Protein AF-0000000067455519 (afdb_homodimer)

Organism: Equus caballus (NCBI:txid9796)

pLDDT: mean 81.14, std 28.3, range [19.34, 98.94]

Solvent-accessible surface area (backbone atoms only — not comparable to full-atom values): 28229 Å² total; per-residue (Å²): 131,92,72,84,76,86,73,84,78,87,82,88,74,82,85,74,70,85,73,71,76,82,70,71,75,74,81,74,77,80,73,78,76,69,75,76,71,78,76,71,72,71,78,67,76,76,75,81,82,64,72,62,64,37,57,91,56,93,68,56,47,71,68,52,49,49,52,49,51,58,54,53,58,51,30,74,82,62,58,28,43,77,45,78,27,62,63,36,45,73,77,73,49,51,67,72,53,50,56,48,47,48,74,76,42,86,61,38,90,55,90,76,45,23,18,38,70,43,58,52,84,55,83,57,37,33,70,42,44,36,41,34,38,22,64,91,71,27,28,25,42,32,44,36,36,42,12,38,24,31,19,31,53,57,38,23,44,20,68,30,54,55,46,25,52,50,46,51,46,48,42,53,30,35,32,74,52,61,49,14,78,43,68,37,36,39,36,39,38,49,67,41,88,50,52,52,64,42,49,37,35,32,42,28,34,66,75,46,73,58,88,53,36,37,32,34,39,34,39,32,19,35,81,84,63,82,44,61,32,30,42,34,38,37,30,28,33,38,59,75,50,91,80,57,83,65,76,83,132,134,91,74,84,75,86,74,85,78,88,79,86,74,82,83,76,71,84,74,70,77,78,70,69,73,73,80,73,77,79,73,78,76,67,75,76,70,78,76,71,73,69,78,66,75,77,72,83,81,65,71,62,63,36,57,92,57,93,66,57,49,71,68,52,50,49,52,50,52,58,54,52,59,52,31,73,81,62,60,28,42,77,46,77,26,62,63,35,45,73,77,72,51,51,68,72,53,49,57,49,47,49,73,77,42,87,60,37,91,53,90,76,48,23,18,38,72,44,60,52,85,55,82,57,36,34,67,42,44,37,42,33,37,24,64,89,72,28,27,25,42,32,44,34,36,43,11,39,25,32,20,32,54,56,37,23,45,20,67,28,54,54,46,25,51,50,46,50,45,48,41,52,31,34,33,75,54,61,49,15,78,43,67,38,36,41,37,39,37,49,67,43,88,50,53,52,64,41,51,36,35,33,42,29,35,66,75,45,73,60,88,53,36,35,30,34,38,34,40,32,19,35,79,83,64,84,44,61,31,30,41,34,39,37,32,27,32,39,61,75,48,91,81,56,82,66,76,81,134

Foldseek 3Di:
DCPPDPPDDPDPDDDPPDPPDDPDDDDPPPPDPPDDDPPPPPPPPPDPPFDFLQDDDPQADPLLVVVVVVVVVVPVVPQKDKDTHHFACVVVDDPVLVVLVCVVDPDDDDPPDTDPQVPDVDPQAAWHKIKMDGQVQLKIKMKTAGHPNQDDDVQFGDPVRVVVVVVVRVQVSCCSRPQFHAWDDKDKDFDDTDGHGFMKMKMKHFPDDDQQKTKMKMWIAGSVRPGTGMIMITITGHRDDVVDPRDDD/DPPDPPDDDPDPDDPPPDPPDDPDDPDPPPPPPPPDPPPPPPPPPPDPPFDFLQDDDPQADPLLVVVVVVVVVVPVVPQKDKDTHHFACVVVDDPVLVVLVCVVDPDDDDPPDTDPQVPDVDPQAAWHKIKMDGQVQLKIKMKTAGHPNQDDDVQFGDPVRVVVVVVVRVQVSCCSRPQFHAWDDKDKDFDDTDGHGFMKMKMKHFPDDDQQKTKMKMWIAGSVRPGTGMIMITITGHRDDVVDPRDDD

Structure (mmCIF, N/CA/C/O backbone):
data_AF-0000000067455519-model_v1
#
loop_
_entity.id
_entity.type
_entity.pdbx_description
1 polymer 'Thioesterase domain-containing protein'
#
loop_
_atom_site.group_PDB
_atom_site.id
_atom_site.type_symbol
_atom_site.label_atom_id
_atom_site.label_alt_id
_atom_site.label_comp_id
_atom_site.label_asym_id
_atom_site.label_entity_id
_atom_site.label_seq_id
_atom_site.pdbx_PDB_ins_code
_atom_site.Cartn_x
_atom_site.Cartn_y
_atom_site.Cartn_z
_atom_site.occupancy
_atom_site.B_iso_or_equiv
_atom_site.auth_seq_id
_atom_site.auth_comp_id
_atom_site.auth_asym_id
_atom_site.auth_atom_id
_atom_site.pdbx_PDB_model_num
ATOM 1 N N . MET A 1 1 ? 38.688 58.844 -51.781 1 20.41 1 MET A N 1
ATOM 2 C CA . MET A 1 1 ? 40 58.312 -52 1 20.41 1 MET A CA 1
ATOM 3 C C . MET A 1 1 ? 40.406 57.344 -50.875 1 20.41 1 MET A C 1
ATOM 5 O O . MET A 1 1 ? 41 56.312 -51.125 1 20.41 1 MET A O 1
ATOM 9 N N . LEU A 1 2 ? 40.312 57.781 -49.594 1 21.67 2 LEU A N 1
ATOM 10 C CA . LEU A 1 2 ? 41.281 57.5 -48.531 1 21.67 2 LEU A CA 1
ATOM 11 C C . LEU A 1 2 ? 40.969 56.156 -47.875 1 21.67 2 LEU A C 1
ATOM 13 O O . LEU A 1 2 ? 39.969 56.031 -47.156 1 21.67 2 LEU A O 1
ATOM 17 N N . GLN A 1 3 ? 41.188 54.969 -48.5 1 23.36 3 GLN A N 1
ATOM 18 C CA . GLN A 1 3 ? 40.969 53.531 -48.406 1 23.36 3 GLN A CA 1
ATOM 19 C C . GLN A 1 3 ? 41.844 52.938 -47.312 1 23.36 3 GLN A C 1
ATOM 21 O O . GLN A 1 3 ? 42.312 51.781 -47.438 1 23.36 3 GLN A O 1
ATOM 26 N N . ARG A 1 4 ? 42.344 53.688 -46.281 1 22.56 4 ARG A N 1
ATOM 27 C CA . ARG A 1 4 ? 43.531 53.25 -45.594 1 22.56 4 ARG A CA 1
ATOM 28 C C . ARG A 1 4 ? 43.281 52 -44.781 1 22.56 4 ARG A C 1
ATOM 30 O O . ARG A 1 4 ? 42.312 51.938 -44 1 22.56 4 ARG A O 1
ATOM 37 N N . GLY A 1 5 ? 43.781 50.719 -45.188 1 23.19 5 GLY A N 1
ATOM 38 C CA . GLY A 1 5 ? 43.812 49.281 -45 1 23.19 5 GLY A CA 1
ATOM 39 C C . GLY A 1 5 ? 44.531 48.844 -43.75 1 23.19 5 GLY A C 1
ATOM 40 O O . GLY A 1 5 ? 45.75 49.031 -43.625 1 23.19 5 GLY A O 1
ATOM 41 N N . LEU A 1 6 ? 44.031 49.156 -42.469 1 23.62 6 LEU A N 1
ATOM 42 C CA . LEU A 1 6 ? 44.781 49.031 -41.219 1 23.62 6 LEU A CA 1
ATOM 43 C C . LEU A 1 6 ? 45.125 47.562 -40.969 1 23.62 6 LEU A C 1
ATOM 45 O O . LEU A 1 6 ? 44.25 46.75 -40.688 1 23.62 6 LEU A O 1
ATOM 49 N N . GLY A 1 7 ? 46.188 46.844 -41.594 1 21.55 7 GLY A N 1
ATOM 50 C CA . GLY A 1 7 ? 46.656 45.469 -41.719 1 21.55 7 GLY A CA 1
ATOM 51 C C . GLY A 1 7 ? 47.281 44.938 -40.438 1 21.55 7 GLY A C 1
ATOM 52 O O . GLY A 1 7 ? 47.812 43.812 -40.406 1 21.55 7 GLY A O 1
ATOM 53 N N . GLY A 1 8 ? 47.281 45.562 -39.188 1 21.52 8 GLY A N 1
ATOM 54 C CA . GLY A 1 8 ? 48.469 45.281 -38.406 1 21.52 8 GLY A CA 1
ATOM 55 C C . GLY A 1 8 ? 48.5 43.812 -37.938 1 21.52 8 GLY A C 1
ATOM 56 O O . GLY A 1 8 ? 47.469 43.188 -37.812 1 21.52 8 GLY A O 1
ATOM 57 N N . LEU A 1 9 ? 49.688 43 -37.844 1 24.64 9 LEU A N 1
ATOM 58 C CA . LEU A 1 9 ? 50.469 41.781 -37.875 1 24.64 9 LEU A CA 1
ATOM 59 C C . LEU A 1 9 ? 50.531 41.125 -36.469 1 24.64 9 LEU A C 1
ATOM 61 O O . LEU A 1 9 ? 51.438 41.438 -35.688 1 24.64 9 LEU A O 1
ATOM 65 N N . VAL A 1 10 ? 49.406 41.031 -35.594 1 25.38 10 VAL A N 1
ATOM 66 C CA . VAL A 1 10 ? 49.781 40.688 -34.219 1 25.38 10 VAL A CA 1
ATOM 67 C C . VAL A 1 10 ? 50.344 39.281 -34.156 1 25.38 10 VAL A C 1
ATOM 69 O O . VAL A 1 10 ? 49.781 38.344 -34.75 1 25.38 10 VAL A O 1
ATOM 72 N N . SER A 1 11 ? 51.688 39 -33.812 1 22.61 11 SER A N 1
ATOM 73 C CA . SER A 1 11 ? 52.719 37.969 -33.781 1 22.61 11 SER A CA 1
ATOM 74 C C . SER A 1 11 ? 52.375 36.875 -32.812 1 22.61 11 SER A C 1
ATOM 76 O O . SER A 1 11 ? 51.875 37.125 -31.719 1 22.61 11 SER A O 1
ATOM 78 N N . HIS A 1 12 ? 52.094 35.438 -33.188 1 25.08 12 HIS A N 1
ATOM 79 C CA . HIS A 1 12 ? 51.625 34.125 -32.812 1 25.08 12 HIS A CA 1
ATOM 80 C C . HIS A 1 12 ? 52.625 33.438 -31.891 1 25.08 12 HIS A C 1
ATOM 82 O O . HIS A 1 12 ? 52.531 32.219 -31.688 1 25.08 12 HIS A O 1
ATOM 88 N N . ARG A 1 13 ? 53.531 34.188 -31.141 1 20.78 13 ARG A N 1
ATOM 89 C CA . ARG A 1 13 ? 54.75 33.438 -30.844 1 20.78 13 ARG A CA 1
ATOM 90 C C . ARG A 1 13 ? 54.469 32.25 -29.969 1 20.78 13 ARG A C 1
ATOM 92 O O . ARG A 1 13 ? 54.875 31.125 -30.281 1 20.78 13 ARG A O 1
ATOM 99 N N . HIS A 1 14 ? 54.562 32.281 -28.562 1 23.44 14 HIS A N 1
ATOM 100 C CA . HIS A 1 14 ? 55.562 31.594 -27.781 1 23.44 14 HIS A CA 1
ATOM 101 C C . HIS A 1 14 ? 55.031 30.266 -27.219 1 23.44 14 HIS A C 1
ATOM 103 O O . HIS A 1 14 ? 55.688 29.641 -26.391 1 23.44 14 HIS A O 1
ATOM 109 N N . ALA A 1 15 ? 53.875 29.656 -27.531 1 20.12 15 ALA A N 1
ATOM 110 C CA . ALA A 1 15 ? 53.188 28.875 -26.5 1 20.12 15 ALA A CA 1
ATOM 111 C C . ALA A 1 15 ? 53.844 27.5 -26.344 1 20.12 15 ALA A C 1
ATOM 113 O O . ALA A 1 15 ? 53.281 26.625 -25.672 1 20.12 15 ALA A O 1
ATOM 114 N N . LYS A 1 16 ? 55 27.094 -27.031 1 25.47 16 LYS A N 1
ATOM 115 C CA . LYS A 1 16 ? 55.188 25.672 -27.312 1 25.47 16 LYS A CA 1
ATOM 116 C C . LYS A 1 16 ? 55.688 24.938 -26.078 1 25.47 16 LYS A C 1
ATOM 118 O O . LYS A 1 16 ? 55.625 23.703 -26.016 1 25.47 16 LYS A O 1
ATOM 123 N N . SER A 1 17 ? 56.312 25.594 -25.078 1 23.27 17 SER A N 1
ATOM 124 C CA . SER A 1 17 ? 57.469 24.859 -24.547 1 23.27 17 SER A CA 1
ATOM 125 C C . SER A 1 17 ? 57 23.75 -23.609 1 23.27 17 SER A C 1
ATOM 127 O O . SER A 1 17 ? 57.75 22.797 -23.359 1 23.27 17 SER A O 1
ATOM 129 N N . LEU A 1 18 ? 55.938 23.859 -22.812 1 24.56 18 LEU A N 1
ATOM 130 C CA . LEU A 1 18 ? 56.125 23.297 -21.484 1 24.56 18 LEU A CA 1
ATOM 131 C C . LEU A 1 18 ? 55.906 21.781 -21.516 1 24.56 18 LEU A C 1
ATOM 133 O O . LEU A 1 18 ? 55.625 21.172 -20.484 1 24.56 18 LEU A O 1
ATOM 137 N N . LEU A 1 19 ? 56.094 21.016 -22.625 1 24.16 19 LEU A N 1
ATOM 138 C CA . LEU A 1 19 ? 55.531 19.672 -22.719 1 24.16 19 LEU A CA 1
ATOM 139 C C . LEU A 1 19 ? 56.375 18.703 -21.875 1 24.16 19 LEU A C 1
ATOM 141 O O . LEU A 1 19 ? 56.031 17.516 -21.781 1 24.16 19 LEU A O 1
ATOM 145 N N . ARG A 1 20 ? 57.594 19.062 -21.453 1 23.27 20 ARG A N 1
ATOM 146 C CA . ARG A 1 20 ? 58.562 17.969 -21.469 1 23.27 20 ARG A CA 1
ATOM 147 C C . ARG A 1 20 ? 58.344 17.031 -20.297 1 23.27 20 ARG A C 1
ATOM 149 O O . ARG A 1 20 ? 58.812 15.883 -20.312 1 23.27 20 ARG A O 1
ATOM 156 N N . ALA A 1 21 ? 58.031 17.5 -19.078 1 27.3 21 ALA A N 1
ATOM 157 C CA . ALA A 1 21 ? 58.75 16.875 -17.984 1 27.3 21 ALA A CA 1
ATOM 158 C C . ALA A 1 21 ? 58.188 15.5 -17.656 1 27.3 21 ALA A C 1
ATOM 160 O O . ALA A 1 21 ? 58.781 14.734 -16.891 1 27.3 21 ALA A O 1
ATOM 161 N N . LEU A 1 22 ? 56.906 15.18 -18 1 24.5 22 LEU A N 1
ATOM 162 C CA . LEU A 1 22 ? 56.25 14.273 -17.078 1 24.5 22 LEU A CA 1
ATOM 163 C C . LEU A 1 22 ? 56.656 12.828 -17.328 1 24.5 22 LEU A C 1
ATOM 165 O O . LEU A 1 22 ? 56 11.898 -16.844 1 24.5 22 LEU A O 1
ATOM 169 N N . ALA A 1 23 ? 57.812 12.555 -17.984 1 28.69 23 ALA A N 1
ATOM 170 C CA . ALA A 1 23 ? 57.938 11.211 -18.562 1 28.69 23 ALA A CA 1
ATOM 171 C C . ALA A 1 23 ? 58.156 10.172 -17.453 1 28.69 23 ALA A C 1
ATOM 173 O O . ALA A 1 23 ? 57.75 9.008 -17.625 1 28.69 23 ALA A O 1
ATOM 174 N N . GLY A 1 24 ? 59 10.438 -16.5 1 28.39 24 GLY A N 1
ATOM 175 C CA . GLY A 1 24 ? 59.875 9.328 -16.141 1 28.39 24 GLY A CA 1
ATOM 176 C C . GLY A 1 24 ? 59.219 8.32 -15.219 1 28.39 24 GLY A C 1
ATOM 177 O O . GLY A 1 24 ? 59.875 7.457 -14.656 1 28.39 24 GLY A O 1
ATOM 178 N N . GLN A 1 25 ? 58.062 8.547 -14.633 1 29.7 25 GLN A N 1
ATOM 179 C CA . GLN A 1 25 ? 58 7.754 -13.414 1 29.7 25 GLN A CA 1
ATOM 180 C C . GLN A 1 25 ? 57.969 6.258 -13.727 1 29.7 25 GLN A C 1
ATOM 182 O O . GLN A 1 25 ? 57.438 5.844 -14.75 1 29.7 25 GLN A O 1
ATOM 187 N N . PRO A 1 26 ? 58.906 5.465 -13.102 1 34.31 26 PRO A N 1
ATOM 188 C CA . PRO A 1 26 ? 59.094 4.043 -13.391 1 34.31 26 PRO A CA 1
ATOM 189 C C . PRO A 1 26 ? 57.812 3.225 -13.266 1 34.31 26 PRO A C 1
ATOM 191 O O . PRO A 1 26 ? 56.875 3.623 -12.547 1 34.31 26 PRO A O 1
ATOM 194 N N . PRO A 1 27 ? 57.562 2.289 -14.188 1 31.81 27 PRO A N 1
ATOM 195 C CA . PRO A 1 27 ? 56.344 1.482 -14.273 1 31.81 27 PRO A CA 1
ATOM 196 C C . PRO A 1 27 ? 56.094 0.639 -13.023 1 31.81 27 PRO A C 1
ATOM 198 O O . PRO A 1 27 ? 57.031 0.162 -12.406 1 31.81 27 PRO A O 1
ATOM 201 N N . LEU A 1 28 ? 55.219 1.017 -12.141 1 32.5 28 LEU A N 1
ATOM 202 C CA . LEU A 1 28 ? 54.875 0.242 -10.953 1 32.5 28 LEU A CA 1
ATOM 203 C C . LEU A 1 28 ? 54.719 -1.235 -11.289 1 32.5 28 LEU A C 1
ATOM 205 O O . LEU A 1 28 ? 54.281 -1.58 -12.383 1 32.5 28 LEU A O 1
ATOM 209 N N . PRO A 1 29 ? 55.469 -2.078 -10.594 1 30.97 29 PRO A N 1
ATOM 210 C CA . PRO A 1 29 ? 55.438 -3.518 -10.859 1 30.97 29 PRO A CA 1
ATOM 211 C C . PRO A 1 29 ? 54.031 -4.086 -10.867 1 30.97 29 PRO A C 1
ATOM 213 O O . PRO A 1 29 ? 53.125 -3.539 -10.211 1 30.97 29 PRO A O 1
ATOM 216 N N . ARG A 1 30 ? 53.625 -4.777 -11.93 1 29.34 30 ARG A N 1
ATOM 217 C CA . ARG A 1 30 ? 52.375 -5.477 -12.18 1 29.34 30 ARG A CA 1
ATOM 218 C C . ARG A 1 30 ? 52.062 -6.457 -11.047 1 29.34 30 ARG A C 1
ATOM 220 O O . ARG A 1 30 ? 52.781 -7.434 -10.852 1 29.34 30 ARG A O 1
ATOM 227 N N . SER A 1 31 ? 51.75 -5.969 -9.844 1 29.47 31 SER A N 1
ATOM 228 C CA . SER A 1 31 ? 51.344 -6.957 -8.844 1 29.47 31 SER A CA 1
ATOM 229 C C . SER A 1 31 ? 50.469 -8.039 -9.445 1 29.47 31 SER A C 1
ATOM 231 O O . SER A 1 31 ? 49.625 -7.75 -10.297 1 29.47 31 SER A O 1
ATOM 233 N N . ALA A 1 32 ? 50.906 -9.266 -9.461 1 30.72 32 ALA A N 1
ATOM 234 C CA . ALA A 1 32 ? 50.281 -10.508 -9.883 1 30.72 32 ALA A CA 1
ATOM 235 C C . ALA A 1 32 ? 48.875 -10.641 -9.281 1 30.72 32 ALA A C 1
ATOM 237 O O . ALA A 1 32 ? 48.719 -10.625 -8.055 1 30.72 32 ALA A O 1
ATOM 238 N N . TRP A 1 33 ? 47.844 -10.086 -9.953 1 26.69 33 TRP A N 1
ATOM 239 C CA . TRP A 1 33 ? 46.438 -10.344 -9.602 1 26.69 33 TRP A CA 1
ATOM 240 C C . TRP A 1 33 ? 46.188 -11.836 -9.438 1 26.69 33 TRP A C 1
ATOM 242 O O . TRP A 1 33 ? 46.344 -12.609 -10.383 1 26.69 33 TRP A O 1
ATOM 252 N N . MET A 1 34 ? 46.656 -12.438 -8.328 1 30.53 34 MET A N 1
ATOM 253 C CA . MET A 1 34 ? 46.219 -13.82 -8.18 1 30.53 34 MET A CA 1
ATOM 254 C C . MET A 1 34 ? 44.688 -13.938 -8.398 1 30.53 34 MET A C 1
ATOM 256 O O . MET A 1 34 ? 43.938 -13.133 -7.879 1 30.53 34 MET A O 1
ATOM 260 N N . PRO A 1 35 ? 44.312 -14.633 -9.398 1 28.05 35 PRO A N 1
ATOM 261 C CA . PRO A 1 35 ? 42.875 -14.758 -9.641 1 28.05 35 PRO A CA 1
ATOM 262 C C . PRO A 1 35 ? 42.094 -15.195 -8.398 1 28.05 35 PRO A C 1
ATOM 264 O O . PRO A 1 35 ? 42.625 -15.945 -7.57 1 28.05 35 PRO A O 1
ATOM 267 N N . ALA A 1 36 ? 41.219 -14.367 -7.891 1 33.47 36 ALA A N 1
ATOM 268 C CA . ALA A 1 36 ? 40.281 -14.758 -6.832 1 33.47 36 ALA A CA 1
ATOM 269 C C . ALA A 1 36 ? 39.719 -16.156 -7.078 1 33.47 36 ALA A C 1
ATOM 271 O O . ALA A 1 36 ? 39.312 -16.469 -8.195 1 33.47 36 ALA A O 1
ATOM 272 N N . GLN A 1 37 ? 40.188 -17.094 -6.336 1 32.19 37 GLN A N 1
ATOM 273 C CA . GLN A 1 37 ? 39.594 -18.422 -6.422 1 32.19 37 GLN A CA 1
ATOM 274 C C . GLN A 1 37 ? 38.094 -18.375 -6.504 1 32.19 37 GLN A C 1
ATOM 276 O O . GLN A 1 37 ? 37.469 -17.5 -5.891 1 32.19 37 GLN A O 1
ATOM 281 N N . PRO A 1 38 ? 37.5 -19 -7.531 1 30.92 38 PRO A N 1
ATOM 282 C CA . PRO A 1 38 ? 36.031 -19.031 -7.57 1 30.92 38 PRO A CA 1
ATOM 283 C C . PRO A 1 38 ? 35.438 -19.531 -6.262 1 30.92 38 PRO A C 1
ATOM 285 O O . PRO A 1 38 ? 35.938 -20.469 -5.656 1 30.92 38 PRO A O 1
ATOM 288 N N . ILE A 1 39 ? 34.906 -18.625 -5.457 1 33.19 39 ILE A N 1
ATOM 289 C CA . ILE A 1 39 ? 34.156 -19.078 -4.309 1 33.19 39 ILE A CA 1
ATOM 290 C C . ILE A 1 39 ? 33.156 -20.172 -4.75 1 33.19 39 ILE A C 1
ATOM 292 O O . ILE A 1 39 ? 32.312 -19.938 -5.602 1 33.19 39 ILE A O 1
ATOM 296 N N . THR A 1 40 ? 33.594 -21.375 -4.758 1 31.38 40 THR A N 1
ATOM 297 C CA . THR A 1 40 ? 32.625 -22.453 -4.848 1 31.38 40 THR A CA 1
ATOM 298 C C . THR A 1 40 ? 31.469 -22.219 -3.881 1 31.38 40 THR A C 1
ATOM 300 O O . THR A 1 40 ? 31.672 -22.188 -2.664 1 31.38 40 THR A O 1
ATOM 303 N N . VAL A 1 41 ? 30.531 -21.531 -4.301 1 32.12 41 VAL A N 1
ATOM 304 C CA . VAL A 1 41 ? 29.281 -21.562 -3.555 1 32.12 41 VAL A CA 1
ATOM 305 C C . VAL A 1 41 ? 28.859 -23.016 -3.324 1 32.12 41 VAL A C 1
ATOM 307 O O . VAL A 1 41 ? 28.625 -23.766 -4.277 1 32.12 41 VAL A O 1
ATOM 310 N N . SER A 1 42 ? 29.516 -23.672 -2.363 1 32.47 42 SER A N 1
ATOM 311 C CA . SER A 1 42 ? 28.875 -24.922 -1.969 1 32.47 42 SER A CA 1
ATOM 312 C C . SER A 1 42 ? 27.359 -24.812 -2.021 1 32.47 42 SER A C 1
ATOM 314 O O . SER A 1 42 ? 26.797 -23.781 -1.672 1 32.47 42 SER A O 1
ATOM 316 N N . SER A 1 43 ? 26.734 -25.531 -2.885 1 31.66 43 SER A N 1
ATOM 317 C CA . SER A 1 43 ? 25.312 -25.812 -2.869 1 31.66 43 SER A CA 1
ATOM 318 C C . SER A 1 43 ? 24.828 -26.172 -1.468 1 31.66 43 SER A C 1
ATOM 320 O O . SER A 1 43 ? 24.938 -27.328 -1.045 1 31.66 43 SER A O 1
ATOM 322 N N . SER A 1 44 ? 25.312 -25.609 -0.378 1 34.94 44 SER A N 1
ATOM 323 C CA . SER A 1 44 ? 24.531 -25.953 0.805 1 34.94 44 SER A CA 1
ATOM 324 C C . SER A 1 44 ? 23.047 -26.078 0.474 1 34.94 44 SER A C 1
ATOM 326 O O . SER A 1 44 ? 22.484 -25.203 -0.188 1 34.94 44 SER A O 1
ATOM 328 N N . HIS A 1 45 ? 22.562 -27.281 0.337 1 33.69 45 HIS A N 1
ATOM 329 C CA . HIS A 1 45 ? 21.141 -27.609 0.43 1 33.69 45 HIS A CA 1
ATOM 330 C C . HIS A 1 45 ? 20.438 -26.688 1.422 1 33.69 45 HIS A C 1
ATOM 332 O O . HIS A 1 45 ? 20.703 -26.75 2.627 1 33.69 45 HIS A O 1
ATOM 338 N N . PHE A 1 46 ? 20.359 -25.438 1.262 1 36.38 46 PHE A N 1
ATOM 339 C CA . PHE A 1 46 ? 19.328 -24.672 1.94 1 36.38 46 PHE A CA 1
ATOM 340 C C . PHE A 1 46 ? 18.141 -25.562 2.299 1 36.38 46 PHE A C 1
ATOM 342 O O . PHE A 1 46 ? 17.453 -26.078 1.414 1 36.38 46 PHE A O 1
ATOM 349 N N . GLN A 1 47 ? 18.188 -26.484 3.215 1 39.81 47 GLN A N 1
ATOM 350 C CA . GLN A 1 47 ? 17.109 -27.219 3.881 1 39.81 47 GLN A CA 1
ATOM 351 C C . GLN A 1 47 ? 15.797 -26.438 3.832 1 39.81 47 GLN A C 1
ATOM 353 O O . GLN A 1 47 ? 15.781 -25.219 4.004 1 39.81 47 GLN A O 1
ATOM 358 N N . SER A 1 48 ? 14.617 -26.969 3.328 1 45.44 48 SER A N 1
ATOM 359 C CA . SER A 1 48 ? 13.188 -26.906 3.025 1 45.44 48 SER A CA 1
ATOM 360 C C . SER A 1 48 ? 12.414 -26.25 4.16 1 45.44 48 SER A C 1
ATOM 362 O O . SER A 1 48 ? 11.18 -26.219 4.133 1 45.44 48 SER A O 1
ATOM 364 N N . ASN A 1 49 ? 13 -26.062 5.344 1 56.5 49 ASN A N 1
ATOM 365 C CA . ASN A 1 49 ? 12.156 -25.688 6.473 1 56.5 49 ASN A CA 1
ATOM 366 C C . ASN A 1 49 ? 11.672 -24.234 6.344 1 56.5 49 ASN A C 1
ATOM 368 O O . ASN A 1 49 ? 11.578 -23.531 7.344 1 56.5 49 ASN A O 1
ATOM 372 N N . ILE A 1 50 ? 11.555 -23.766 5.215 1 77.38 50 ILE A N 1
ATOM 373 C CA . ILE A 1 50 ? 11.086 -22.391 5.082 1 77.38 50 ILE A CA 1
ATOM 374 C C . ILE A 1 50 ? 9.578 -22.344 5.285 1 77.38 50 ILE A C 1
ATOM 376 O O . ILE A 1 50 ? 8.828 -23.078 4.645 1 77.38 50 ILE A O 1
ATOM 380 N N . LYS A 1 51 ? 9.219 -21.688 6.285 1 89.38 51 LYS A N 1
ATOM 381 C CA . LYS A 1 51 ? 7.809 -21.516 6.605 1 89.38 51 LYS A CA 1
ATOM 382 C C . LYS A 1 51 ? 7.027 -20.984 5.406 1 89.38 51 LYS A C 1
ATOM 384 O O . LYS A 1 51 ? 7.496 -20.094 4.707 1 89.38 51 LYS A O 1
ATOM 389 N N . ASP A 1 52 ? 5.977 -21.719 5.047 1 94.56 52 ASP A N 1
ATOM 390 C CA . ASP A 1 52 ? 5.039 -21.25 4.031 1 94.56 52 ASP A CA 1
ATOM 391 C C . ASP A 1 52 ? 3.918 -20.422 4.66 1 94.56 52 ASP A C 1
ATOM 393 O O . ASP A 1 52 ? 3.105 -20.938 5.422 1 94.56 52 ASP A O 1
ATOM 397 N N . TYR A 1 53 ? 3.805 -19.156 4.289 1 94.75 53 TYR A N 1
ATOM 398 C CA . TYR A 1 53 ? 2.877 -18.219 4.926 1 94.75 53 TYR A CA 1
ATOM 399 C C . TYR A 1 53 ? 1.525 -18.234 4.219 1 94.75 53 TYR A C 1
ATOM 401 O O . TYR A 1 53 ? 0.603 -17.516 4.617 1 94.75 53 TYR A O 1
ATOM 409 N N . SER A 1 54 ? 1.381 -19.047 3.199 1 96.75 54 SER A N 1
ATOM 410 C CA . SER A 1 54 ? 0.177 -19.016 2.375 1 96.75 54 SER A CA 1
ATOM 411 C C . SER A 1 54 ? -0.612 -20.312 2.51 1 96.75 54 SER A C 1
ATOM 413 O O . SER A 1 54 ? -1.116 -20.844 1.519 1 96.75 54 SER A O 1
ATOM 415 N N . ILE A 1 55 ? -0.62 -20.844 3.678 1 97.5 55 ILE A N 1
ATOM 416 C CA . ILE A 1 55 ? -1.445 -22.016 4 1 97.5 55 ILE A CA 1
ATOM 417 C C . ILE A 1 55 ? -2.4 -21.656 5.141 1 97.5 55 ILE A C 1
ATOM 419 O O . ILE A 1 55 ? -2.121 -20.766 5.941 1 97.5 55 ILE A O 1
ATOM 423 N N . PRO A 1 56 ? -3.498 -22.406 5.148 1 98.19 56 PRO A N 1
ATOM 424 C CA . PRO A 1 56 ? -4.461 -22.125 6.215 1 98.19 56 PRO A CA 1
ATOM 425 C C . PRO A 1 56 ? -3.842 -22.219 7.609 1 98.19 56 PRO A C 1
ATOM 427 O O . PRO A 1 56 ? -3.002 -23.094 7.855 1 98.19 56 PRO A O 1
ATOM 430 N N . ASN A 1 57 ? -4.227 -21.344 8.484 1 97.31 57 ASN A N 1
ATOM 431 C CA . ASN A 1 57 ? -3.855 -21.344 9.898 1 97.31 57 ASN A CA 1
AT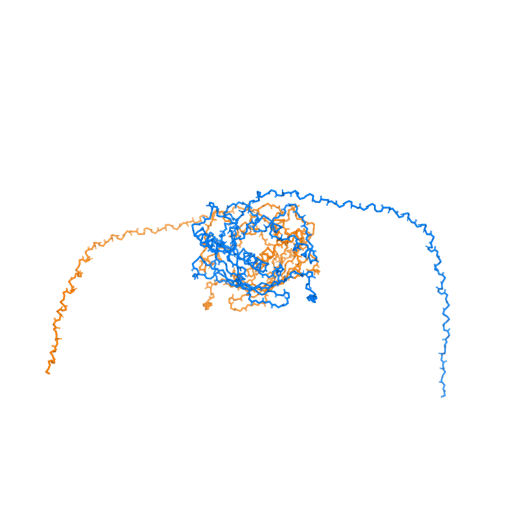OM 432 C C . ASN A 1 57 ? -5.059 -21.047 10.789 1 97.31 57 ASN A C 1
ATOM 434 O O . ASN A 1 57 ? -6.172 -20.859 10.297 1 97.31 57 ASN A O 1
ATOM 438 N N . ALA A 1 58 ? -4.879 -20.969 12.062 1 97.06 58 ALA A N 1
ATOM 439 C CA . ALA A 1 58 ? -5.98 -20.891 13.023 1 97.06 58 ALA A CA 1
ATOM 440 C C . ALA A 1 58 ? -6.727 -19.562 12.898 1 97.06 58 ALA A C 1
ATOM 442 O O . ALA A 1 58 ? -7.883 -19.453 13.32 1 97.06 58 ALA A O 1
ATOM 443 N N . SER A 1 59 ? -6.145 -18.578 12.297 1 97.06 59 SER A N 1
ATOM 444 C CA . SER A 1 59 ? -6.754 -17.25 12.242 1 97.06 59 SER A CA 1
ATOM 445 C C . SER A 1 59 ? -7.629 -17.094 11 1 97.06 59 SER A C 1
ATOM 447 O O . SER A 1 59 ? -8.414 -16.156 10.906 1 97.06 59 SER A O 1
ATOM 449 N N . TRP A 1 60 ? -7.531 -17.984 10.047 1 98.38 60 TRP A N 1
ATOM 450 C CA . TRP A 1 60 ? -8.352 -17.891 8.844 1 98.38 60 TRP A CA 1
ATOM 451 C C . TRP A 1 60 ? -9.812 -18.188 9.156 1 98.38 60 TRP A C 1
ATOM 453 O O . TRP A 1 60 ? -10.125 -19.125 9.883 1 98.38 60 TRP A O 1
ATOM 463 N N . SER A 1 61 ? -10.672 -17.359 8.609 1 98.5 61 SER A N 1
ATOM 464 C CA . SER A 1 61 ? -12.102 -17.578 8.766 1 98.5 61 SER A CA 1
ATOM 465 C C . SER A 1 61 ? -12.562 -18.797 7.984 1 98.5 61 SER A C 1
ATOM 467 O O . SER A 1 61 ? -11.891 -19.234 7.051 1 98.5 61 SER A O 1
ATOM 469 N N . PRO A 1 62 ? -13.742 -19.312 8.352 1 98.5 62 PRO A N 1
ATOM 470 C CA . PRO A 1 62 ? -14.289 -20.422 7.566 1 98.5 62 PRO A CA 1
ATOM 471 C C . PRO A 1 62 ? -14.5 -20.062 6.098 1 98.5 62 PRO A C 1
ATOM 473 O O . PRO A 1 62 ? -14.32 -20.906 5.215 1 98.5 62 PRO A O 1
ATOM 476 N N . VAL A 1 63 ? -14.844 -18.828 5.852 1 98.56 63 VAL A N 1
ATOM 477 C CA . VAL A 1 63 ? -15.039 -18.359 4.484 1 98.56 63 VAL A CA 1
ATOM 478 C C . VAL A 1 63 ? -13.719 -18.438 3.719 1 98.56 63 VAL A C 1
ATOM 480 O O . VAL A 1 63 ? -13.672 -18.953 2.6 1 98.56 63 VAL A O 1
ATOM 483 N N . MET A 1 64 ? -12.633 -18 4.293 1 98.69 64 MET A N 1
ATOM 484 C CA . MET A 1 64 ? -11.312 -18.016 3.682 1 98.69 64 MET A CA 1
ATOM 485 C C . MET A 1 64 ? -10.859 -19.453 3.41 1 98.69 64 MET A C 1
ATOM 487 O O . MET A 1 64 ? -10.398 -19.766 2.312 1 98.69 64 MET A O 1
ATOM 491 N N . VAL A 1 65 ? -11.031 -20.281 4.383 1 98.81 65 VAL A N 1
ATOM 492 C CA . VAL A 1 65 ? -10.625 -21.672 4.262 1 98.81 65 VAL A CA 1
ATOM 493 C C . VAL A 1 65 ? -11.445 -22.359 3.176 1 98.81 65 VAL A C 1
ATOM 495 O O . VAL A 1 65 ? -10.914 -23.141 2.387 1 98.81 65 VAL A O 1
ATOM 498 N N . GLY A 1 66 ? -12.719 -22.047 3.186 1 98.75 66 GLY A N 1
ATOM 499 C CA . GLY A 1 66 ? -13.57 -22.625 2.154 1 98.75 66 GLY A CA 1
ATOM 500 C C . GLY A 1 66 ? -13.141 -22.25 0.749 1 98.75 66 GLY A C 1
ATOM 501 O O . GLY A 1 66 ? -13.047 -23.125 -0.125 1 98.75 66 GLY A O 1
ATOM 502 N N . LEU A 1 67 ? -12.906 -21.031 0.531 1 98.75 67 LEU A N 1
ATOM 503 C CA . LEU A 1 67 ? -12.453 -20.562 -0.774 1 98.75 67 LEU A CA 1
ATOM 504 C C . LEU A 1 67 ? -11.102 -21.156 -1.129 1 98.75 67 LEU A C 1
ATOM 506 O O . LEU A 1 67 ? -10.867 -21.547 -2.279 1 98.75 67 LEU A O 1
ATOM 510 N N . TYR A 1 68 ? -10.203 -21.25 -0.143 1 98.81 68 TYR A N 1
ATOM 511 C CA . TYR A 1 68 ? -8.906 -21.891 -0.318 1 98.81 68 TYR A CA 1
ATOM 512 C C . TYR A 1 68 ? -9.062 -23.312 -0.818 1 98.81 68 TYR A C 1
ATOM 514 O O . TYR A 1 68 ? -8.422 -23.719 -1.79 1 98.81 68 TYR A O 1
ATOM 522 N N . ASN A 1 69 ? -9.93 -24 -0.214 1 98.75 69 ASN A N 1
ATOM 523 C CA . ASN A 1 69 ? -10.156 -25.406 -0.585 1 98.75 69 ASN A CA 1
ATOM 524 C C . ASN A 1 69 ? -10.719 -25.516 -1.997 1 98.75 69 ASN A C 1
ATOM 526 O O . ASN A 1 69 ? -10.336 -26.406 -2.754 1 98.75 69 ASN A O 1
ATOM 530 N N . GLU A 1 70 ? -11.617 -24.656 -2.27 1 98.31 70 GLU A N 1
ATOM 531 C CA . GLU A 1 70 ? -12.18 -24.641 -3.619 1 98.31 70 GLU A CA 1
ATOM 532 C C . GLU A 1 70 ? -11.086 -24.422 -4.664 1 98.31 70 GLU A C 1
ATOM 534 O O . GLU A 1 70 ? -11.047 -25.125 -5.68 1 98.31 70 GLU A O 1
ATOM 539 N N . LEU A 1 71 ? -10.195 -23.516 -4.438 1 98.5 71 LEU A N 1
ATOM 540 C CA . LEU A 1 71 ? -9.133 -23.219 -5.387 1 98.5 71 LEU A CA 1
ATOM 541 C C . LEU A 1 71 ? -8.094 -24.344 -5.406 1 98.5 71 LEU A C 1
ATOM 543 O O . LEU A 1 71 ? -7.523 -24.641 -6.453 1 98.5 71 LEU A O 1
ATOM 547 N N . MET A 1 72 ? -7.867 -24.953 -4.254 1 98.69 72 MET A N 1
ATOM 548 C CA . MET A 1 72 ? -6.941 -26.094 -4.18 1 98.69 72 MET A CA 1
ATOM 549 C C . MET A 1 72 ? -7.418 -27.234 -5.062 1 98.69 72 MET A C 1
ATOM 551 O O . MET A 1 72 ? -6.605 -27.953 -5.645 1 98.69 72 MET A O 1
ATOM 555 N N . GLU A 1 73 ? -8.711 -27.375 -5.16 1 98.44 73 GLU A N 1
ATOM 556 C CA . GLU A 1 73 ? -9.258 -28.406 -6.031 1 98.44 73 GLU A CA 1
ATOM 557 C C . GLU A 1 73 ? -8.852 -28.188 -7.484 1 98.44 73 GLU A C 1
ATOM 559 O O . GLU A 1 73 ? -8.625 -29.141 -8.227 1 98.44 73 GLU A O 1
ATOM 564 N N . LYS A 1 74 ? -8.773 -26.969 -7.832 1 97.56 74 LYS A N 1
ATOM 565 C CA . LYS A 1 74 ? -8.406 -26.625 -9.203 1 97.56 74 LYS A CA 1
ATOM 566 C C . LYS A 1 74 ? -6.949 -26.969 -9.484 1 97.56 74 LYS A C 1
ATOM 568 O O . LYS A 1 74 ? -6.531 -27.031 -10.641 1 97.56 74 LYS A O 1
ATOM 573 N N . THR A 1 75 ? -6.16 -27.172 -8.484 1 98 75 THR A N 1
ATOM 574 C CA . THR A 1 75 ? -4.742 -27.453 -8.672 1 98 75 THR A CA 1
ATOM 575 C C . THR A 1 75 ? -4.512 -28.938 -8.945 1 98 75 THR A C 1
ATOM 577 O O . THR A 1 75 ? -3.416 -29.328 -9.328 1 98 75 THR A O 1
ATOM 580 N N . VAL A 1 76 ? -5.48 -29.781 -8.773 1 97.75 76 VAL A N 1
ATOM 581 C CA . VAL A 1 76 ? -5.34 -31.234 -8.828 1 97.75 76 VAL A CA 1
ATOM 582 C C . VAL A 1 76 ? -4.891 -31.656 -10.219 1 97.75 76 VAL A C 1
ATOM 584 O O . VAL A 1 76 ? -4.035 -32.531 -10.359 1 97.75 76 VAL A O 1
ATOM 587 N N . ASP A 1 77 ? -5.391 -31.016 -11.219 1 96.25 77 ASP A N 1
ATOM 588 C CA . ASP A 1 77 ? -5.062 -31.422 -12.586 1 96.25 77 ASP A CA 1
ATOM 589 C C . ASP A 1 77 ? -3.852 -30.656 -13.117 1 96.25 77 ASP A C 1
ATOM 591 O O . ASP A 1 77 ? -3.49 -30.797 -14.281 1 96.25 77 ASP A O 1
ATOM 595 N N . GLY A 1 78 ? -3.33 -29.766 -12.391 1 95.94 78 GLY A N 1
ATOM 596 C CA . GLY A 1 78 ? -2.109 -29.062 -12.758 1 95.94 78 GLY A CA 1
ATOM 597 C C . GLY A 1 78 ? -2.369 -27.766 -13.508 1 95.94 78 GLY A C 1
ATOM 598 O O . GLY A 1 78 ? -1.431 -27.031 -13.844 1 95.94 78 GLY A O 1
ATOM 599 N N . SER A 1 79 ? -3.621 -27.453 -13.727 1 96.56 79 SER A N 1
ATOM 600 C CA . SER A 1 79 ? -3.955 -26.234 -14.469 1 96.56 79 SER A CA 1
ATOM 601 C C . SER A 1 79 ? -3.717 -24.984 -13.625 1 96.56 79 SER A C 1
ATOM 603 O O . SER A 1 79 ? -3.467 -23.906 -14.156 1 96.56 79 SER A O 1
ATOM 605 N N . TRP A 1 80 ? -3.873 -25.172 -12.359 1 98.31 80 TRP A N 1
ATOM 606 C CA . TRP A 1 80 ? -3.611 -24.109 -11.406 1 98.31 80 TRP A CA 1
ATOM 607 C C . TRP A 1 80 ? -2.506 -24.5 -10.43 1 98.31 80 TRP A C 1
ATOM 609 O O . TRP A 1 80 ? -2.277 -25.688 -10.195 1 98.31 80 TRP A O 1
ATOM 619 N N . THR A 1 81 ? -1.797 -23.516 -9.984 1 98.5 81 THR A N 1
ATOM 620 C CA . THR A 1 81 ? -0.758 -23.719 -8.977 1 98.5 81 THR A CA 1
ATOM 621 C C . THR A 1 81 ? -0.914 -22.719 -7.832 1 98.5 81 THR A C 1
ATOM 623 O O . THR A 1 81 ? -1.174 -21.547 -8.062 1 98.5 81 THR A O 1
ATOM 626 N N . ARG A 1 82 ? -0.868 -23.219 -6.594 1 98.62 82 ARG A N 1
ATOM 627 C CA . ARG A 1 82 ? -0.801 -22.328 -5.438 1 98.62 82 ARG A CA 1
ATOM 628 C C . ARG A 1 82 ? 0.606 -21.766 -5.254 1 98.62 82 ARG A C 1
ATOM 630 O O . ARG A 1 82 ? 1.579 -22.516 -5.211 1 98.62 82 ARG A O 1
ATOM 637 N N . LEU A 1 83 ? 0.717 -20.5 -5.148 1 97.88 83 LEU A N 1
ATOM 638 C CA . LEU A 1 83 ? 2.025 -19.891 -4.918 1 97.88 83 LEU A CA 1
ATOM 639 C C . LEU A 1 83 ? 2.383 -19.906 -3.438 1 97.88 83 LEU A C 1
ATOM 641 O O . LEU A 1 83 ? 1.548 -19.594 -2.59 1 97.88 83 LEU A O 1
ATOM 645 N N . PRO A 1 84 ? 3.572 -20.266 -3.121 1 96 84 PRO A N 1
ATOM 646 C CA . PRO A 1 84 ? 3.979 -20.281 -1.714 1 96 84 PRO A CA 1
ATOM 647 C C . PRO A 1 84 ? 4.152 -18.891 -1.121 1 96 84 PRO A C 1
ATOM 649 O O . PRO A 1 84 ? 4.5 -17.953 -1.842 1 96 84 PRO A O 1
ATOM 652 N N . GLY A 1 85 ? 3.799 -18.797 0.155 1 94.88 85 GLY A N 1
ATOM 653 C CA . GLY A 1 85 ? 4.094 -17.578 0.875 1 94.88 85 GLY A CA 1
ATOM 654 C C . GLY A 1 85 ? 5.555 -17.438 1.263 1 94.88 85 GLY A C 1
ATOM 655 O O . GLY A 1 85 ? 6.129 -18.359 1.854 1 94.88 85 GLY A O 1
ATOM 656 N N . CYS A 1 86 ? 6.133 -16.281 0.96 1 93.06 86 CYS A N 1
ATOM 657 C CA . CYS A 1 86 ? 7.57 -16.141 1.16 1 93.06 86 CYS A CA 1
ATOM 658 C C . CYS A 1 86 ? 7.867 -15.07 2.203 1 93.06 86 CYS A C 1
ATOM 660 O O . CYS A 1 86 ? 7.066 -14.156 2.406 1 93.06 86 CYS A O 1
ATOM 662 N N . TRP A 1 87 ? 8.969 -15.305 2.826 1 93.38 87 TRP A N 1
ATOM 663 C CA . TRP A 1 87 ? 9.484 -14.352 3.807 1 93.38 87 TRP A CA 1
ATOM 664 C C . TRP A 1 87 ? 10.156 -13.172 3.117 1 93.38 87 TRP A C 1
ATOM 666 O O . TRP A 1 87 ? 10.062 -12.039 3.586 1 93.38 87 TRP A O 1
ATOM 676 N N . ARG A 1 88 ? 10.789 -13.484 2.055 1 93.25 88 ARG A N 1
ATOM 677 C CA . ARG A 1 88 ? 11.453 -12.508 1.2 1 93.25 88 ARG A CA 1
ATOM 678 C C . ARG A 1 88 ? 11.234 -12.828 -0.274 1 93.25 88 ARG A C 1
ATOM 680 O O . ARG A 1 88 ? 11.039 -13.992 -0.64 1 93.25 88 ARG A O 1
ATOM 687 N N . SER A 1 89 ? 11.336 -11.797 -1.063 1 89.62 89 SER A N 1
ATOM 688 C CA . SER A 1 89 ? 11.102 -11.984 -2.49 1 89.62 89 SER A CA 1
ATOM 689 C C . SER A 1 89 ? 12.156 -12.883 -3.117 1 89.62 89 SER A C 1
ATOM 691 O O . SER A 1 89 ? 11.914 -13.516 -4.145 1 89.62 89 SER A O 1
ATOM 693 N N . LEU A 1 90 ? 13.328 -12.953 -2.543 1 87.75 90 LEU A N 1
ATOM 694 C CA . LEU A 1 90 ? 14.422 -13.766 -3.061 1 87.75 90 LEU A CA 1
ATOM 695 C C . LEU A 1 90 ? 14.008 -15.234 -3.145 1 87.75 90 LEU A C 1
ATOM 697 O O . LEU A 1 90 ? 14.539 -15.984 -3.971 1 87.75 90 LEU A O 1
ATOM 701 N N . GLN A 1 91 ? 13.055 -15.562 -2.348 1 88.5 91 GLN A N 1
ATOM 702 C CA . GLN A 1 91 ? 12.602 -16.953 -2.326 1 88.5 91 GLN A CA 1
ATOM 703 C C . GLN A 1 91 ? 11.672 -17.234 -3.502 1 88.5 91 GLN A C 1
ATOM 705 O O . GLN A 1 91 ? 11.445 -18.406 -3.848 1 88.5 91 GLN A O 1
ATOM 710 N N . LEU A 1 92 ? 11.117 -16.188 -4.062 1 88.12 92 LEU A N 1
ATOM 711 C CA . LEU A 1 92 ? 10.125 -16.312 -5.129 1 88.12 92 LEU A CA 1
ATOM 712 C C . LEU A 1 92 ? 10.789 -16.219 -6.496 1 88.12 92 LEU A C 1
ATOM 714 O O . LEU A 1 92 ? 10.352 -16.859 -7.453 1 88.12 92 LEU A O 1
ATOM 718 N N . LEU A 1 93 ? 11.797 -15.469 -6.582 1 90.44 93 LEU A N 1
ATOM 719 C CA . LEU A 1 93 ? 12.414 -15.156 -7.863 1 90.44 93 LEU A CA 1
ATOM 720 C C . LEU A 1 93 ? 13.445 -16.203 -8.242 1 90.44 93 LEU A C 1
ATOM 722 O O . LEU A 1 93 ? 14.25 -16.625 -7.41 1 90.44 93 LEU A O 1
ATOM 726 N N . LYS A 1 94 ? 13.422 -16.594 -9.461 1 88.94 94 LYS A N 1
ATOM 727 C CA . LYS A 1 94 ? 14.469 -17.484 -9.961 1 88.94 94 LYS A CA 1
ATOM 728 C C . LYS A 1 94 ? 15.828 -16.797 -9.977 1 88.94 94 LYS A C 1
ATOM 730 O O . LYS A 1 94 ? 15.906 -15.586 -10.211 1 88.94 94 LYS A O 1
ATOM 735 N N . GLU A 1 95 ? 16.766 -17.547 -9.836 1 89.5 95 GLU A N 1
ATOM 736 C CA . GLU A 1 95 ? 18.125 -17 -9.773 1 89.5 95 GLU A CA 1
ATOM 737 C C . GLU A 1 95 ? 18.469 -16.25 -11.055 1 89.5 95 GLU A C 1
ATOM 739 O O . GLU A 1 95 ? 19.031 -15.164 -11.008 1 89.5 95 GLU A O 1
ATOM 744 N N . ALA A 1 96 ? 18.188 -16.859 -12.156 1 89.75 96 ALA A N 1
ATOM 745 C CA . ALA A 1 96 ? 18.484 -16.234 -13.445 1 89.75 96 ALA A CA 1
ATOM 746 C C . ALA A 1 96 ? 17.75 -14.906 -13.586 1 89.75 96 ALA A C 1
ATOM 748 O O . ALA A 1 96 ? 18.281 -13.953 -14.156 1 89.75 96 ALA A O 1
ATOM 749 N N . ASP A 1 97 ? 16.562 -14.898 -13.07 1 91.94 97 ASP A N 1
ATOM 750 C CA . ASP A 1 97 ? 15.773 -13.672 -13.141 1 91.94 97 ASP A CA 1
ATOM 751 C C . ASP A 1 97 ? 16.359 -12.594 -12.234 1 91.94 97 ASP A C 1
ATOM 753 O O . ASP A 1 97 ? 16.391 -11.414 -12.594 1 91.94 97 ASP A O 1
ATOM 757 N N . LEU A 1 98 ? 16.828 -12.977 -11.062 1 91.5 98 LEU A N 1
ATOM 758 C CA . LEU A 1 98 ? 17.453 -12.031 -10.148 1 91.5 98 LEU A CA 1
ATOM 759 C C . LEU A 1 98 ? 18.656 -11.367 -10.789 1 91.5 98 LEU A C 1
ATOM 761 O O . LEU A 1 98 ? 18.891 -10.164 -10.617 1 91.5 98 LEU A O 1
ATOM 765 N N . ALA A 1 99 ? 19.406 -12.18 -11.523 1 90.5 99 ALA A N 1
ATOM 766 C CA . ALA A 1 99 ? 20.578 -11.648 -12.227 1 90.5 99 ALA A CA 1
ATOM 767 C C . ALA A 1 99 ? 20.172 -10.617 -13.273 1 90.5 99 ALA A C 1
ATOM 769 O O . ALA A 1 99 ? 20.828 -9.586 -13.422 1 90.5 99 ALA A O 1
ATOM 770 N N . ARG A 1 100 ? 19.141 -10.914 -13.984 1 91.5 100 ARG A N 1
ATOM 771 C CA . ARG A 1 100 ? 18.641 -9.984 -14.992 1 91.5 100 ARG A CA 1
ATOM 772 C C . ARG A 1 100 ? 18.109 -8.711 -14.344 1 91.5 100 ARG A C 1
ATOM 774 O O . ARG A 1 100 ? 18.328 -7.609 -14.852 1 91.5 100 ARG A O 1
ATOM 781 N N . ILE A 1 101 ? 17.406 -8.852 -13.242 1 93.31 101 ILE A N 1
ATOM 782 C CA . ILE A 1 101 ? 16.844 -7.719 -12.516 1 93.31 101 ILE A CA 1
ATOM 783 C C . ILE A 1 101 ? 17.969 -6.828 -12.008 1 93.31 101 ILE A C 1
ATOM 785 O O . ILE A 1 101 ? 17.891 -5.602 -12.094 1 93.31 101 ILE A O 1
ATOM 789 N N . ALA A 1 102 ? 19.047 -7.43 -11.555 1 91.88 102 ALA A N 1
ATOM 790 C CA . ALA A 1 102 ? 20.188 -6.711 -10.977 1 91.88 102 ALA A CA 1
ATOM 791 C C . ALA A 1 102 ? 20.875 -5.836 -12.016 1 91.88 102 ALA A C 1
ATOM 793 O O . ALA A 1 102 ? 21.578 -4.883 -11.672 1 91.88 102 ALA A O 1
ATOM 794 N N . LYS A 1 103 ? 20.641 -6.164 -13.273 1 90.25 103 LYS A N 1
ATOM 795 C CA . LYS A 1 103 ? 21.203 -5.348 -14.344 1 90.25 103 LYS A CA 1
ATOM 796 C C . LYS A 1 103 ? 20.406 -4.059 -14.523 1 90.25 103 LYS A C 1
ATOM 798 O O . LYS A 1 103 ? 20.922 -3.064 -15.031 1 90.25 103 LYS A O 1
ATOM 803 N N . ALA A 1 104 ? 19.156 -4.09 -14.094 1 90.19 104 ALA A N 1
ATOM 804 C CA . ALA A 1 104 ? 18.266 -2.967 -14.344 1 90.19 104 ALA A CA 1
ATOM 805 C C . ALA A 1 104 ? 18.141 -2.078 -13.109 1 90.19 104 ALA A C 1
ATOM 807 O O . ALA A 1 104 ? 17.922 -0.87 -13.227 1 90.19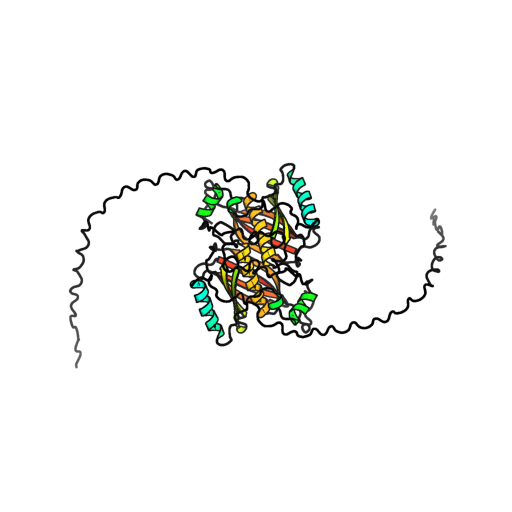 104 ALA A O 1
ATOM 808 N N . VAL A 1 105 ? 18.234 -2.646 -11.898 1 91.62 105 VAL A N 1
ATOM 809 C CA . VAL A 1 105 ? 18.047 -1.884 -10.664 1 91.62 105 VAL A CA 1
ATOM 810 C C . VAL A 1 105 ? 19.094 -2.305 -9.633 1 91.62 105 VAL A C 1
ATOM 812 O O . VAL A 1 105 ? 19.594 -3.43 -9.68 1 91.62 105 VAL A O 1
ATOM 815 N N . PRO A 1 106 ? 19.406 -1.435 -8.68 1 92.56 106 PRO A N 1
ATOM 816 C CA . PRO A 1 106 ? 20.438 -1.735 -7.68 1 92.56 106 PRO A CA 1
ATOM 817 C C . PRO A 1 106 ? 19.938 -2.66 -6.574 1 92.56 106 PRO A C 1
ATOM 819 O O . PRO A 1 106 ? 19.656 -2.205 -5.461 1 92.56 106 PRO A O 1
ATOM 822 N N . ILE A 1 107 ? 20 -3.924 -6.812 1 92.81 107 ILE A N 1
ATOM 823 C CA . ILE A 1 107 ? 19.594 -4.902 -5.809 1 92.81 107 ILE A CA 1
ATOM 824 C C . ILE A 1 107 ? 20.672 -5.027 -4.734 1 92.81 107 ILE A C 1
ATOM 826 O O . ILE A 1 107 ? 21.859 -4.996 -5.035 1 92.81 107 ILE A O 1
ATOM 830 N N . GLN A 1 108 ? 20.234 -5.098 -3.518 1 93 108 GLN A N 1
ATOM 831 C CA . GLN A 1 108 ? 21.125 -5.258 -2.375 1 93 108 GLN A CA 1
ATOM 832 C C . GLN A 1 108 ? 20.516 -6.184 -1.324 1 93 108 GLN A C 1
ATOM 834 O O . GLN A 1 108 ? 19.297 -6.168 -1.106 1 93 108 GLN A O 1
ATOM 839 N N . MET A 1 109 ? 21.375 -6.949 -0.77 1 91.12 109 MET A N 1
ATOM 840 C CA . MET A 1 109 ? 20.922 -7.789 0.338 1 91.12 109 MET A CA 1
ATOM 841 C C . MET A 1 109 ? 21.047 -7.043 1.665 1 91.12 109 MET A C 1
ATOM 843 O O . MET A 1 109 ? 22.141 -6.75 2.121 1 91.12 109 MET A O 1
ATOM 847 N N . ILE A 1 110 ? 19.953 -6.82 2.211 1 91.69 110 ILE A N 1
ATOM 848 C CA . ILE A 1 110 ? 19.891 -6.148 3.506 1 91.69 110 ILE A CA 1
ATOM 849 C C . ILE A 1 110 ? 19.484 -7.148 4.586 1 91.69 110 ILE A C 1
ATOM 851 O O . ILE A 1 110 ? 18.484 -7.852 4.441 1 91.69 110 ILE A O 1
ATOM 855 N N . GLU A 1 111 ? 20.25 -7.363 5.594 1 85.56 111 GLU A N 1
ATOM 856 C CA . GLU A 1 111 ? 20.125 -8.414 6.602 1 85.56 111 GLU A CA 1
ATOM 857 C C . GLU A 1 111 ? 18.719 -8.422 7.223 1 85.56 111 GLU A C 1
ATOM 859 O O . GLU A 1 111 ? 18.109 -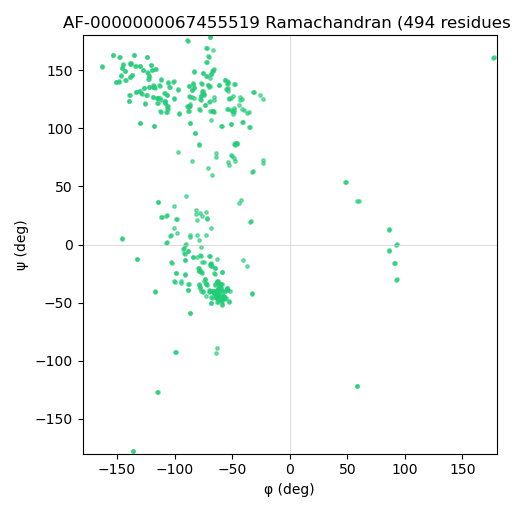9.477 7.344 1 85.56 111 GLU A O 1
ATOM 864 N N . ASP A 1 112 ? 18.125 -7.348 7.68 1 90.31 112 ASP A N 1
ATOM 865 C CA . ASP A 1 112 ? 16.859 -7.332 8.398 1 90.31 112 ASP A CA 1
ATOM 866 C C . ASP A 1 112 ? 15.703 -7 7.457 1 90.31 112 ASP A C 1
ATOM 868 O O . ASP A 1 112 ? 14.578 -6.758 7.906 1 90.31 112 ASP A O 1
ATOM 872 N N . ALA A 1 113 ? 15.961 -7.234 6.227 1 95.19 113 ALA A N 1
ATOM 873 C CA . ALA A 1 113 ? 14.898 -6.887 5.289 1 95.19 113 ALA A CA 1
ATOM 874 C C . ALA A 1 113 ? 13.859 -8 5.188 1 95.19 113 ALA A C 1
ATOM 876 O O . ALA A 1 113 ? 14.188 -9.18 5.383 1 95.19 113 ALA A O 1
ATOM 877 N N . ARG A 1 114 ? 12.695 -7.613 4.945 1 95.5 114 ARG A N 1
ATOM 878 C CA . ARG A 1 114 ? 11.555 -8.523 4.859 1 95.5 114 ARG A CA 1
ATOM 879 C C . ARG A 1 114 ? 10.547 -8.031 3.82 1 95.5 114 ARG A C 1
ATOM 881 O O . ARG A 1 114 ? 10.391 -6.828 3.615 1 95.5 114 ARG A O 1
ATOM 888 N N . LEU A 1 115 ? 9.945 -9.062 3.191 1 97.5 115 LEU A N 1
ATOM 889 C CA . LEU A 1 115 ? 8.852 -8.703 2.289 1 97.5 115 LEU A CA 1
ATOM 890 C C . LEU A 1 115 ? 7.812 -7.852 3.012 1 97.5 115 LEU A C 1
ATOM 892 O O . LEU A 1 115 ? 7.367 -8.203 4.105 1 97.5 115 LEU A O 1
ATOM 896 N N . PHE A 1 116 ? 7.41 -6.82 2.365 1 98.69 116 PHE A N 1
ATOM 897 C CA . PHE A 1 116 ? 6.488 -5.852 2.945 1 98.69 116 PHE A CA 1
ATOM 898 C C . PHE A 1 116 ? 5.23 -6.539 3.465 1 98.69 116 PHE A C 1
ATOM 900 O O . PHE A 1 116 ? 4.754 -6.23 4.559 1 98.69 116 PHE A O 1
ATOM 907 N N . LEU A 1 117 ? 4.746 -7.512 2.752 1 98.06 117 LEU A N 1
ATOM 908 C CA . LEU A 1 117 ? 3.518 -8.203 3.137 1 98.06 117 LEU A CA 1
ATOM 909 C C . LEU A 1 117 ? 3.74 -9.055 4.383 1 98.06 117 LEU A C 1
ATOM 911 O O . LEU A 1 117 ? 2.781 -9.539 4.988 1 98.06 117 LEU A O 1
ATOM 915 N N . ARG A 1 118 ? 4.957 -9.172 4.75 1 97.31 118 ARG A N 1
ATOM 916 C CA . ARG A 1 118 ? 5.305 -9.945 5.941 1 97.31 118 ARG A CA 1
ATOM 917 C C . ARG A 1 118 ? 5.836 -9.031 7.043 1 97.31 118 ARG A C 1
ATOM 919 O O . ARG A 1 118 ? 6.578 -9.484 7.922 1 97.31 118 ARG A O 1
ATOM 926 N N . ILE A 1 119 ? 5.5 -7.836 7.008 1 97.25 119 ILE A N 1
ATOM 927 C CA . ILE A 1 119 ? 5.977 -6.844 7.965 1 97.25 119 ILE A CA 1
ATOM 928 C C . ILE A 1 119 ? 5.691 -7.32 9.391 1 97.25 119 ILE A C 1
ATOM 930 O O . ILE A 1 119 ? 6.473 -7.062 10.305 1 97.25 119 ILE A O 1
ATOM 934 N N . THR A 1 120 ? 4.574 -7.93 9.594 1 94.38 120 THR A N 1
ATOM 935 C CA . THR A 1 120 ? 4.328 -8.68 10.82 1 94.38 120 THR A CA 1
ATOM 936 C C . THR A 1 120 ? 4.223 -10.172 10.539 1 94.38 120 THR A C 1
ATOM 938 O O . THR A 1 120 ? 3.643 -10.578 9.523 1 94.38 120 THR A O 1
ATOM 941 N N . ASP A 1 121 ? 4.848 -10.953 11.367 1 87.94 121 ASP A N 1
ATOM 942 C CA . ASP A 1 121 ? 4.801 -12.391 11.156 1 87.94 121 ASP A CA 1
ATOM 943 C C . ASP A 1 121 ? 3.83 -13.055 12.133 1 87.94 121 ASP A C 1
ATOM 945 O O . ASP A 1 121 ? 3.783 -14.289 12.227 1 87.94 121 ASP A O 1
ATOM 949 N N . THR A 1 122 ? 3.125 -12.242 12.82 1 93.62 122 THR A N 1
ATOM 950 C CA . THR A 1 122 ? 2.125 -12.805 13.727 1 93.62 122 THR A CA 1
ATOM 951 C C . THR A 1 122 ? 0.825 -13.094 12.977 1 93.62 122 THR A C 1
ATOM 953 O O . THR A 1 122 ? 0.263 -12.203 12.336 1 93.62 122 THR A O 1
ATOM 956 N N . GLU A 1 123 ? 0.38 -14.289 13.109 1 95.62 123 GLU A N 1
ATOM 957 C CA . GLU A 1 123 ? -0.857 -14.703 12.445 1 95.62 123 GLU A CA 1
ATOM 958 C C . GLU A 1 123 ? -2.012 -13.773 12.812 1 95.62 123 GLU A C 1
ATOM 960 O O . GLU A 1 123 ? -2.072 -13.266 13.938 1 95.62 123 GLU A O 1
ATOM 965 N N . ARG A 1 124 ? -2.846 -13.469 11.836 1 96 124 ARG A N 1
ATOM 966 C CA . ARG A 1 124 ? -4.102 -12.758 12.055 1 96 124 ARG A CA 1
ATOM 967 C C . ARG A 1 124 ? -3.916 -11.258 11.898 1 96 124 ARG A C 1
ATOM 969 O O . ARG A 1 124 ? -4.84 -10.547 11.5 1 96 124 ARG A O 1
ATOM 976 N N . LEU A 1 125 ? -2.811 -10.742 12.18 1 97.12 125 LEU A N 1
ATOM 977 C CA . LEU A 1 125 ? -2.711 -9.32 12.508 1 97.12 125 LEU A CA 1
ATOM 978 C C . LEU A 1 125 ? -2.516 -8.484 11.242 1 97.12 125 LEU A C 1
ATOM 980 O O . LEU A 1 125 ? -2.949 -7.332 11.188 1 97.12 125 LEU A O 1
ATOM 984 N N . GLY A 1 126 ? -1.809 -9.055 10.281 1 97.69 126 GLY A N 1
ATOM 985 C CA . GLY A 1 126 ? -1.465 -8.289 9.094 1 97.69 126 GLY A CA 1
ATOM 986 C C . GLY A 1 126 ? -2.105 -8.828 7.828 1 97.69 126 GLY A C 1
ATOM 987 O O . GLY A 1 126 ? -3.326 -8.977 7.758 1 97.69 126 GLY A O 1
ATOM 988 N N . PHE A 1 127 ? -1.301 -9.086 6.816 1 98.44 127 PHE A N 1
ATOM 989 C CA . PHE A 1 127 ? -1.757 -9.609 5.531 1 98.44 127 PHE A CA 1
ATOM 990 C C . PHE A 1 127 ? -1.839 -11.125 5.555 1 98.44 127 PHE A C 1
ATOM 992 O O . PHE A 1 127 ? -0.813 -11.812 5.504 1 98.44 127 PHE A O 1
ATOM 999 N N . GLU A 1 128 ? -3.002 -11.688 5.645 1 98.5 128 GLU A N 1
ATOM 1000 C CA . GLU A 1 128 ? -3.232 -13.109 5.398 1 98.5 128 GLU A CA 1
ATOM 1001 C C . GLU A 1 128 ? -3.703 -13.352 3.965 1 98.5 128 GLU A C 1
ATOM 1003 O O . GLU A 1 128 ? -4.797 -12.922 3.586 1 98.5 128 GLU A O 1
ATOM 1008 N N . TYR A 1 129 ? -2.85 -14.008 3.201 1 98.69 129 TYR A N 1
ATOM 1009 C CA . TYR A 1 129 ? -3.248 -14.133 1.804 1 98.69 129 TYR A CA 1
ATOM 1010 C C . TYR A 1 129 ? -2.631 -15.367 1.163 1 98.69 129 TYR A C 1
ATOM 1012 O O . TYR A 1 129 ? -1.689 -15.953 1.704 1 98.69 129 TYR A O 1
ATOM 1020 N N . VAL A 1 130 ? -3.184 -15.758 0.05 1 98.81 130 VAL A N 1
ATOM 1021 C CA . VAL A 1 130 ? -2.689 -16.828 -0.815 1 98.81 130 VAL A CA 1
ATOM 1022 C C . VAL A 1 130 ? -3.033 -16.516 -2.27 1 98.81 130 VAL A C 1
ATOM 1024 O O . VAL A 1 130 ? -4.109 -15.984 -2.561 1 98.81 130 VAL A O 1
ATOM 1027 N N . ILE A 1 131 ? -2.119 -16.797 -3.123 1 98.88 131 ILE A N 1
ATOM 1028 C CA . ILE A 1 131 ? -2.328 -16.547 -4.543 1 98.88 131 ILE A CA 1
ATOM 1029 C C . ILE A 1 131 ? -2.252 -17.859 -5.32 1 98.88 131 ILE A C 1
ATOM 1031 O O . ILE A 1 131 ? -1.384 -18.688 -5.055 1 98.88 131 ILE A O 1
ATOM 1035 N N . PHE A 1 132 ? -3.162 -18.047 -6.215 1 98.94 132 PHE A N 1
ATOM 1036 C CA . PHE A 1 132 ? -3.189 -19.141 -7.18 1 98.94 132 PHE A CA 1
ATOM 1037 C C . PHE A 1 132 ? -2.967 -18.625 -8.594 1 98.94 132 PHE A C 1
ATOM 1039 O O . PHE A 1 132 ? -3.488 -17.562 -8.961 1 98.94 132 PHE A O 1
ATOM 1046 N N . HIS A 1 133 ? -2.236 -19.391 -9.359 1 98.88 133 HIS A N 1
ATOM 1047 C CA . HIS A 1 133 ? -1.887 -18.969 -10.703 1 98.88 133 HIS A CA 1
ATOM 1048 C C . HIS A 1 133 ? -2.264 -20.031 -11.734 1 98.88 133 HIS A C 1
ATOM 1050 O O . HIS A 1 133 ? -2.059 -21.219 -11.508 1 98.88 133 HIS A O 1
ATOM 1056 N N . SER A 1 134 ? -2.873 -19.562 -12.797 1 98.75 134 SER A N 1
ATOM 1057 C CA . SER A 1 134 ? -3.082 -20.375 -13.992 1 98.75 134 SER A CA 1
ATOM 1058 C C . SER A 1 134 ? -2.256 -19.859 -15.164 1 98.75 134 SER A C 1
ATOM 1060 O O . SER A 1 134 ? -2.533 -18.781 -15.703 1 98.75 134 SER A O 1
ATOM 1062 N N . ASP A 1 135 ? -1.345 -20.625 -15.586 1 96.69 135 ASP A N 1
ATOM 1063 C CA . ASP A 1 135 ? -0.5 -20.203 -16.703 1 96.69 135 ASP A CA 1
ATOM 1064 C C . ASP A 1 135 ? -1.293 -20.172 -18 1 96.69 135 ASP A C 1
ATOM 1066 O O . ASP A 1 135 ? -1.146 -19.234 -18.797 1 96.69 135 ASP A O 1
ATOM 1070 N N . SER A 1 136 ? -2.139 -21.141 -18.219 1 97.31 136 SER A N 1
ATOM 1071 C CA . SER A 1 136 ? -2.92 -21.219 -19.453 1 97.31 136 SER A CA 1
ATOM 1072 C C . SER A 1 136 ? -3.891 -20.047 -19.562 1 97.31 136 SER A C 1
ATOM 1074 O O . SER A 1 136 ? -4.121 -19.516 -20.656 1 97.31 136 SER A O 1
ATOM 1076 N N . GLU A 1 137 ? -4.395 -19.641 -18.422 1 97.81 137 GLU A N 1
ATOM 1077 C CA . GLU A 1 137 ? -5.352 -18.531 -18.438 1 97.81 137 GLU A CA 1
ATOM 1078 C C . GLU A 1 137 ? -4.652 -17.188 -18.266 1 97.81 137 GLU A C 1
ATOM 1080 O O . GLU A 1 137 ? -5.277 -16.141 -18.391 1 97.81 137 GLU A O 1
ATOM 1085 N N . LYS A 1 138 ? -3.402 -17.203 -17.984 1 98.62 138 LYS A N 1
ATOM 1086 C CA . LYS A 1 138 ? -2.65 -16 -17.625 1 98.62 138 LYS A CA 1
ATOM 1087 C C . LYS A 1 138 ? -3.379 -15.188 -16.562 1 98.62 138 LYS A C 1
ATOM 1089 O O . LYS A 1 138 ? -3.572 -13.984 -16.719 1 98.62 138 LYS A O 1
ATOM 1094 N N . LYS A 1 139 ? -3.664 -15.945 -15.508 1 98.81 139 LYS A N 1
ATOM 1095 C CA . LYS A 1 139 ? -4.547 -15.406 -14.477 1 98.81 139 LYS A CA 1
ATOM 1096 C C . LYS A 1 139 ? -4.051 -15.766 -13.078 1 98.81 139 LYS A C 1
ATOM 1098 O O . LYS A 1 139 ? -3.48 -16.844 -12.875 1 98.81 139 LYS A O 1
ATOM 1103 N N . CYS A 1 140 ? -4.246 -14.82 -12.156 1 98.94 140 CYS A N 1
ATOM 1104 C CA . CYS A 1 140 ? -4.086 -15.117 -10.734 1 98.94 140 CYS A CA 1
ATOM 1105 C C . CYS A 1 140 ? -5.367 -14.812 -9.969 1 98.94 140 CYS A C 1
ATOM 1107 O O . CY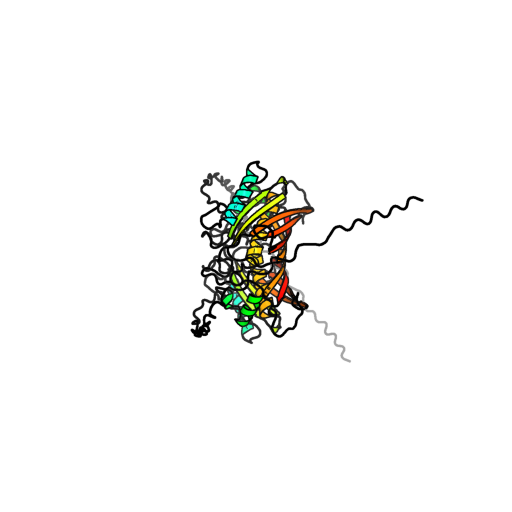S A 1 140 ? -6.09 -13.875 -10.305 1 98.94 140 CYS A O 1
ATOM 1109 N N . VAL A 1 141 ? -5.645 -15.648 -9.008 1 98.94 141 VAL A N 1
ATOM 1110 C CA . VAL A 1 141 ? -6.656 -15.398 -7.988 1 98.94 141 VAL A CA 1
ATOM 1111 C C . VAL A 1 141 ? -5.988 -15.297 -6.617 1 98.94 141 VAL A C 1
ATOM 1113 O O . VAL A 1 141 ? -5.238 -16.188 -6.215 1 98.94 141 VAL A O 1
ATOM 1116 N N . CYS A 1 142 ? -6.254 -14.227 -5.957 1 98.94 142 CYS A N 1
ATOM 1117 C CA . CYS A 1 142 ? -5.727 -13.992 -4.617 1 98.94 142 CYS A CA 1
ATOM 1118 C C . CYS A 1 142 ? -6.848 -13.961 -3.586 1 98.94 142 CYS A C 1
ATOM 1120 O O . CYS A 1 142 ? -7.855 -13.281 -3.783 1 98.94 142 CYS A O 1
ATOM 1122 N N . LEU A 1 143 ? -6.707 -14.758 -2.59 1 98.94 143 LEU A N 1
ATOM 1123 C CA . LEU A 1 143 ? -7.539 -14.641 -1.396 1 98.94 143 LEU A CA 1
ATOM 1124 C C . LEU A 1 143 ? -6.816 -13.859 -0.303 1 98.94 143 LEU A C 1
ATOM 1126 O O . LEU A 1 143 ? -5.645 -14.125 -0.019 1 98.94 143 LEU A O 1
ATOM 1130 N N . PHE A 1 144 ? -7.598 -12.914 0.267 1 98.94 144 PHE A N 1
ATOM 1131 C CA . PHE A 1 144 ? -6.996 -11.977 1.212 1 98.94 144 PHE A CA 1
ATOM 1132 C C . PHE A 1 144 ? -7.93 -11.727 2.389 1 98.94 144 PHE A C 1
ATOM 1134 O O . PHE A 1 144 ? -9.094 -11.352 2.197 1 98.94 144 PHE A O 1
ATOM 1141 N N . GLN A 1 145 ? -7.445 -11.969 3.584 1 98.88 145 GLN A N 1
ATOM 1142 C CA . GLN A 1 145 ? -8.141 -11.641 4.824 1 98.88 145 GLN A CA 1
ATOM 1143 C C . GLN A 1 145 ? -7.348 -10.641 5.652 1 98.88 145 GLN A C 1
ATOM 1145 O O . GLN A 1 145 ? -6.387 -11.008 6.328 1 98.88 145 GLN A O 1
ATOM 1150 N N . PRO A 1 146 ? -7.789 -9.383 5.582 1 98.56 146 PRO A N 1
ATOM 1151 C CA . PRO A 1 146 ? -7.023 -8.344 6.266 1 98.56 146 PRO A CA 1
ATOM 1152 C C . PRO A 1 146 ? -7.133 -8.43 7.785 1 98.56 146 PRO A C 1
ATOM 1154 O O . PRO A 1 146 ? -8.234 -8.586 8.32 1 98.56 146 PRO A O 1
ATOM 1157 N N . GLY A 1 147 ? -6.012 -8.25 8.453 1 98.19 147 GLY A N 1
ATOM 1158 C CA . GLY A 1 147 ? -5.977 -8.203 9.906 1 98.19 147 GLY A CA 1
ATOM 1159 C C . GLY A 1 147 ? -6.191 -6.809 10.461 1 98.19 147 GLY A C 1
ATOM 1160 O O . GLY A 1 147 ? -6.254 -5.836 9.703 1 98.19 147 GLY A O 1
ATOM 1161 N N . PRO A 1 148 ? -6.262 -6.73 11.773 1 98 148 PRO A N 1
ATOM 1162 C CA . PRO A 1 148 ? -6.602 -5.469 12.438 1 98 148 PRO A CA 1
ATOM 1163 C C . PRO A 1 148 ? -5.508 -4.41 12.289 1 98 148 PRO A C 1
ATOM 1165 O O . PRO A 1 148 ? -5.758 -3.223 12.508 1 98 148 PRO A O 1
ATOM 1168 N N . LEU A 1 149 ? -4.32 -4.793 11.922 1 98.31 149 LEU A N 1
ATOM 1169 C CA . LEU A 1 149 ? -3.227 -3.83 11.844 1 98.31 149 LEU A CA 1
ATOM 1170 C C . LEU A 1 149 ? -3.201 -3.137 10.492 1 98.31 149 LEU A C 1
ATOM 1172 O O . LEU A 1 149 ? -2.275 -2.379 10.188 1 98.31 149 LEU A O 1
ATOM 1176 N N . LEU A 1 150 ? -4.219 -3.395 9.672 1 98.56 150 LEU A N 1
ATOM 1177 C CA . LEU A 1 150 ? -4.266 -2.812 8.336 1 98.56 150 LEU A CA 1
ATOM 1178 C C . LEU A 1 150 ? -5.305 -1.697 8.266 1 98.56 150 LEU A C 1
ATOM 1180 O O . LEU A 1 150 ? -5.754 -1.331 7.18 1 98.56 150 LEU A O 1
ATOM 1184 N N . GLU A 1 151 ? -5.641 -1.047 9.391 1 98.31 151 GLU A N 1
ATOM 1185 C CA . GLU A 1 151 ? -6.754 -0.11 9.508 1 98.31 151 GLU A CA 1
ATOM 1186 C C . GLU A 1 151 ? -6.414 1.232 8.867 1 98.31 151 GLU A C 1
ATOM 1188 O O . GLU A 1 151 ? -5.289 1.718 8.992 1 98.31 151 GLU A O 1
ATOM 1193 N N . GLY A 1 152 ? -7.328 1.668 8.094 1 97.38 152 GLY A N 1
ATOM 1194 C CA . GLY A 1 152 ? -7.379 3.066 7.695 1 97.38 152 GLY A CA 1
ATOM 1195 C C . GLY A 1 152 ? -8.375 3.877 8.5 1 97.38 152 GLY A C 1
ATOM 1196 O O . GLY A 1 152 ? -8.07 4.316 9.609 1 97.38 152 GLY A O 1
ATOM 1197 N N . LEU A 1 153 ? -9.633 4.012 8.023 1 96.19 153 LEU A N 1
ATOM 1198 C CA . LEU A 1 153 ? -10.719 4.492 8.867 1 96.19 153 LEU A CA 1
ATOM 1199 C C . LEU A 1 153 ? -11.117 3.428 9.883 1 96.19 153 LEU A C 1
ATOM 1201 O O . LEU A 1 153 ? -10.859 2.24 9.688 1 96.19 153 LEU A O 1
ATOM 1205 N N . PRO A 1 154 ? -11.711 3.83 10.938 1 95.69 154 PRO A N 1
ATOM 1206 C CA . PRO A 1 154 ? -12.047 2.842 11.961 1 95.69 154 PRO A CA 1
ATOM 1207 C C . PRO A 1 154 ? -12.859 1.67 11.414 1 95.69 154 PRO A C 1
ATOM 1209 O O . PRO A 1 154 ? -13.977 1.863 10.922 1 95.69 154 PRO A O 1
ATOM 1212 N N . GLY A 1 155 ? -12.25 0.471 11.492 1 96.94 155 GLY A N 1
ATOM 1213 C CA . GLY A 1 155 ? -12.922 -0.752 11.086 1 96.94 155 GLY A CA 1
ATOM 1214 C C . GLY A 1 155 ? -12.781 -1.048 9.609 1 96.94 155 GLY A C 1
ATOM 1215 O O . GLY A 1 155 ? -13.195 -2.109 9.133 1 96.94 155 GLY A O 1
ATOM 1216 N N . ILE A 1 156 ? -12.195 -0.136 8.891 1 97.62 156 ILE A N 1
ATOM 1217 C CA . ILE A 1 156 ? -12.047 -0.234 7.441 1 97.62 156 ILE A CA 1
ATOM 1218 C C . ILE A 1 156 ? -10.57 -0.276 7.074 1 97.62 156 ILE A C 1
ATOM 1220 O O . ILE A 1 156 ? -9.758 0.462 7.641 1 97.62 156 ILE A O 1
ATOM 1224 N N . ILE A 1 157 ? -10.234 -1.185 6.137 1 98.12 157 ILE A N 1
ATOM 1225 C CA . ILE A 1 157 ? -8.82 -1.312 5.805 1 98.12 157 ILE A CA 1
ATOM 1226 C C . ILE A 1 157 ? -8.336 -0.036 5.117 1 98.12 157 ILE A C 1
ATOM 1228 O O . ILE A 1 157 ? -9.117 0.653 4.453 1 98.12 157 ILE A O 1
ATOM 1232 N N . HIS A 1 158 ? -7.102 0.269 5.301 1 98.56 158 HIS A N 1
ATOM 1233 C CA . HIS A 1 158 ? -6.449 1.376 4.609 1 98.56 158 HIS A CA 1
ATOM 1234 C C . HIS A 1 158 ? -6.453 1.161 3.102 1 98.56 158 HIS A C 1
ATOM 1236 O O . HIS A 1 158 ? -6.188 0.054 2.627 1 98.56 158 HIS A O 1
ATOM 1242 N N . GLY A 1 159 ? -6.738 2.178 2.303 1 98.25 159 GLY A N 1
ATOM 1243 C CA . GLY A 1 159 ? -6.656 2.064 0.855 1 98.25 159 GLY A CA 1
ATOM 1244 C C . GLY A 1 159 ? -5.309 1.575 0.369 1 98.25 159 GLY A C 1
ATOM 1245 O O . GLY A 1 159 ? -5.227 0.83 -0.61 1 98.25 159 GLY A O 1
ATOM 1246 N N . GLY A 1 160 ? -4.289 2 1.005 1 98.62 160 GLY A N 1
ATOM 1247 C CA . GLY A 1 160 ? -2.945 1.55 0.675 1 98.62 160 GLY A CA 1
ATOM 1248 C C . GLY A 1 160 ? -2.746 0.061 0.886 1 98.62 160 GLY A C 1
ATOM 1249 O O . GLY A 1 160 ? -1.931 -0.564 0.204 1 98.62 160 GLY A O 1
ATOM 1250 N N . ALA A 1 161 ? -3.418 -0.512 1.861 1 98.88 161 ALA A N 1
ATOM 1251 C CA . ALA A 1 161 ? -3.33 -1.952 2.088 1 98.88 161 ALA A CA 1
ATOM 1252 C C . ALA A 1 161 ? -3.984 -2.727 0.948 1 98.88 161 ALA A C 1
ATOM 1254 O O . ALA A 1 161 ? -3.422 -3.705 0.449 1 98.88 161 ALA A O 1
ATOM 1255 N N . LEU A 1 162 ? -5.164 -2.262 0.569 1 98.94 162 LEU A N 1
ATOM 1256 C CA . LEU A 1 162 ? -5.789 -2.893 -0.588 1 98.94 162 LEU A CA 1
ATOM 1257 C C . LEU A 1 162 ? -4.945 -2.684 -1.842 1 98.94 162 LEU A C 1
ATOM 1259 O O . LEU A 1 162 ? -4.785 -3.604 -2.648 1 98.94 162 LEU A O 1
ATOM 1263 N N . GLY A 1 163 ? -4.434 -1.469 -1.999 1 98.88 163 GLY A N 1
ATOM 1264 C CA . GLY A 1 163 ? -3.535 -1.2 -3.109 1 98.88 163 GLY A CA 1
ATOM 1265 C C . GLY A 1 163 ? -2.326 -2.117 -3.131 1 98.88 163 GLY A C 1
ATOM 1266 O O . GLY A 1 163 ? -1.893 -2.557 -4.199 1 98.88 163 GLY A O 1
ATOM 1267 N N . THR A 1 164 ? -1.795 -2.383 -1.986 1 98.88 164 THR A N 1
ATOM 1268 C CA . THR A 1 164 ? -0.659 -3.289 -1.86 1 98.88 164 THR A CA 1
ATOM 1269 C C . THR A 1 164 ? -1.026 -4.688 -2.348 1 98.88 164 THR A C 1
ATOM 1271 O O . THR A 1 164 ? -0.246 -5.328 -3.053 1 98.88 164 THR A O 1
ATOM 1274 N N . MET A 1 165 ? -2.188 -5.145 -1.963 1 98.88 165 MET A N 1
ATOM 1275 C CA . MET A 1 165 ? -2.621 -6.473 -2.393 1 98.88 165 MET A CA 1
ATOM 1276 C C . MET A 1 165 ? -2.838 -6.512 -3.9 1 98.88 165 MET A C 1
ATOM 1278 O O . MET A 1 165 ? -2.508 -7.504 -4.555 1 98.88 165 MET A O 1
ATOM 1282 N N . ILE A 1 166 ? -3.406 -5.449 -4.414 1 98.94 166 ILE A N 1
ATOM 1283 C CA . ILE A 1 166 ? -3.59 -5.355 -5.859 1 98.94 166 ILE A CA 1
ATOM 1284 C C . ILE A 1 166 ? -2.232 -5.375 -6.555 1 98.94 166 ILE A C 1
ATOM 1286 O O . ILE A 1 166 ? -2.027 -6.125 -7.512 1 98.94 166 ILE A O 1
ATOM 1290 N N . ASP A 1 167 ? -1.308 -4.594 -6.074 1 98.88 167 ASP A N 1
ATOM 1291 C CA . ASP A 1 167 ? 0.047 -4.547 -6.617 1 98.88 167 ASP A CA 1
ATOM 1292 C C . ASP A 1 167 ? 0.694 -5.93 -6.59 1 98.88 167 ASP A C 1
ATOM 1294 O O . ASP A 1 167 ? 1.294 -6.359 -7.578 1 98.88 167 ASP A O 1
ATOM 1298 N N . THR A 1 168 ? 0.555 -6.609 -5.488 1 98.62 168 THR A N 1
ATOM 1299 C CA . THR A 1 168 ? 1.138 -7.934 -5.309 1 98.62 168 THR A CA 1
ATOM 1300 C C . THR A 1 168 ? 0.504 -8.938 -6.27 1 98.62 168 THR A C 1
ATOM 1302 O O . THR A 1 168 ? 1.199 -9.773 -6.848 1 98.62 168 THR A O 1
ATOM 1305 N N . THR A 1 169 ? -0.786 -8.852 -6.438 1 98.88 169 THR A N 1
ATOM 1306 C CA . THR A 1 169 ? -1.479 -9.75 -7.359 1 98.88 169 THR A CA 1
ATOM 1307 C C . THR A 1 169 ? -1.077 -9.453 -8.805 1 98.88 169 THR A C 1
ATOM 1309 O O . THR A 1 169 ? -0.882 -10.375 -9.594 1 98.88 169 THR A O 1
ATOM 1312 N N . PHE A 1 170 ? -0.941 -8.133 -9.133 1 98.88 170 PHE A N 1
ATOM 1313 C CA . PHE A 1 170 ? -0.421 -7.738 -10.438 1 98.88 170 PHE A CA 1
ATOM 1314 C C . PHE A 1 170 ? 0.97 -8.32 -10.656 1 98.88 170 PHE A C 1
ATOM 1316 O O . PHE A 1 170 ? 1.247 -8.891 -11.719 1 98.88 170 PHE A O 1
ATOM 1323 N N . PHE A 1 171 ? 1.833 -8.211 -9.664 1 98.31 171 PHE A N 1
ATOM 1324 C CA . PHE A 1 171 ? 3.195 -8.719 -9.789 1 98.31 171 PHE A CA 1
ATOM 1325 C C . PHE A 1 171 ? 3.193 -10.211 -10.086 1 98.31 171 PHE A C 1
ATOM 1327 O O . PHE A 1 171 ? 3.859 -10.664 -11.016 1 98.31 171 PHE A O 1
ATOM 1334 N N . ALA A 1 172 ? 2.449 -10.953 -9.258 1 98.38 172 ALA A N 1
ATOM 1335 C CA . ALA A 1 172 ? 2.406 -12.406 -9.453 1 98.38 172 ALA A CA 1
ATOM 1336 C C . ALA A 1 172 ? 1.914 -12.75 -10.852 1 98.38 172 ALA A C 1
ATOM 1338 O O . ALA A 1 172 ? 2.496 -13.609 -11.531 1 98.38 172 ALA A O 1
ATOM 1339 N N . THR A 1 173 ? 0.882 -12.078 -11.273 1 98.81 173 THR A N 1
ATOM 1340 C CA . THR A 1 173 ? 0.317 -12.344 -12.594 1 98.81 173 THR A CA 1
ATOM 1341 C C . THR A 1 173 ? 1.327 -12.023 -13.688 1 98.81 173 THR A C 1
ATOM 1343 O O . THR A 1 173 ? 1.562 -12.836 -14.586 1 98.81 173 THR A O 1
ATOM 1346 N N . ALA A 1 174 ? 1.913 -10.867 -13.625 1 98.38 174 ALA A N 1
ATOM 1347 C CA . ALA A 1 174 ? 2.867 -10.422 -14.633 1 98.38 174 ALA A CA 1
ATOM 1348 C C . ALA A 1 174 ? 4.102 -11.312 -14.656 1 98.38 174 ALA A C 1
ATOM 1350 O O . ALA A 1 174 ? 4.578 -11.703 -15.727 1 98.38 174 ALA A O 1
ATOM 1351 N N . TYR A 1 175 ? 4.613 -11.641 -13.516 1 97.31 175 TYR A N 1
ATOM 1352 C CA . TYR A 1 175 ? 5.852 -12.406 -13.43 1 97.31 175 TYR A CA 1
ATOM 1353 C C . TYR A 1 175 ? 5.648 -13.828 -13.945 1 97.31 175 TYR A C 1
ATOM 1355 O O . TYR A 1 175 ? 6.371 -14.281 -14.836 1 97.31 175 TYR A O 1
ATOM 1363 N N . TYR A 1 176 ? 4.613 -14.477 -13.43 1 97.12 176 TYR A N 1
ATOM 1364 C CA . TYR A 1 176 ? 4.457 -15.898 -13.734 1 97.12 176 TYR A CA 1
ATOM 1365 C C . TYR A 1 176 ? 3.865 -16.094 -15.125 1 97.12 176 TYR A C 1
ATOM 1367 O O . TYR A 1 176 ? 4.105 -17.125 -15.766 1 97.12 176 TYR A O 1
ATOM 1375 N N . SER A 1 177 ? 3.186 -15.102 -15.617 1 97.31 177 SER A N 1
ATOM 1376 C CA . SER A 1 177 ? 2.541 -15.273 -16.922 1 97.31 177 SER A CA 1
ATOM 1377 C C . SER A 1 177 ? 3.379 -14.664 -18.031 1 97.31 177 SER A C 1
ATOM 1379 O O . SER A 1 177 ? 3.234 -15.047 -19.203 1 97.31 177 SER A O 1
ATOM 1381 N N . ALA A 1 178 ? 4.234 -13.664 -17.672 1 96.06 178 ALA A N 1
ATOM 1382 C CA . ALA A 1 178 ? 4.836 -12.922 -18.781 1 96.06 178 ALA A CA 1
ATOM 1383 C C . ALA A 1 178 ? 6.266 -12.5 -18.438 1 96.06 178 ALA A C 1
ATOM 1385 O O . ALA A 1 178 ? 6.871 -11.711 -19.172 1 96.06 178 ALA A O 1
ATOM 1386 N N . ASN A 1 179 ? 6.805 -12.906 -17.344 1 94.81 179 ASN A N 1
ATOM 1387 C CA . ASN A 1 179 ? 8.172 -12.609 -16.922 1 94.81 179 ASN A CA 1
ATOM 1388 C C . ASN A 1 179 ? 8.406 -11.109 -16.812 1 94.81 179 ASN A C 1
ATOM 1390 O O . ASN A 1 179 ? 9.438 -10.602 -17.25 1 94.81 179 ASN A O 1
ATOM 1394 N N . ALA A 1 180 ? 7.426 -10.398 -16.359 1 96.56 180 ALA A N 1
ATOM 1395 C CA . ALA A 1 180 ? 7.531 -8.969 -16.078 1 96.56 180 ALA A CA 1
ATOM 1396 C C . ALA A 1 180 ? 7.598 -8.711 -14.578 1 96.56 180 ALA A C 1
ATOM 1398 O O . ALA A 1 180 ? 6.844 -9.305 -13.805 1 96.56 180 ALA A O 1
ATOM 1399 N N . VAL A 1 181 ? 8.516 -7.711 -14.141 1 94.88 181 VAL A N 1
ATOM 1400 C CA . VAL A 1 181 ? 8.711 -7.609 -12.703 1 94.88 181 VAL A CA 1
ATOM 1401 C C . VAL A 1 181 ? 8.617 -6.148 -12.266 1 94.88 181 VAL A C 1
ATOM 1403 O O . VAL A 1 181 ? 8.492 -5.855 -11.078 1 94.88 181 VAL A O 1
ATOM 1406 N N . PHE A 1 182 ? 8.641 -5.184 -13.195 1 94.62 182 PHE A N 1
ATOM 1407 C CA . PHE A 1 182 ? 8.641 -3.773 -12.828 1 94.62 182 PHE A CA 1
ATOM 1408 C C . PHE A 1 182 ? 7.281 -3.143 -13.094 1 94.62 182 PHE A C 1
ATOM 1410 O O . PHE A 1 182 ? 6.836 -3.084 -14.242 1 94.62 182 PHE A O 1
ATOM 1417 N N . THR A 1 183 ? 6.719 -2.684 -12.055 1 96 183 THR A N 1
ATOM 1418 C CA . THR A 1 183 ? 5.453 -1.979 -12.234 1 96 183 THR A CA 1
ATOM 1419 C C . THR A 1 183 ? 5.688 -0.601 -12.852 1 96 183 THR A C 1
ATOM 1421 O O . THR A 1 183 ? 6.449 0.204 -12.312 1 96 183 THR A O 1
ATOM 1424 N N . GLY A 1 184 ? 5.109 -0.375 -14 1 98 184 GLY A N 1
ATOM 1425 C CA . GLY A 1 184 ? 5.176 0.931 -14.633 1 98 184 GLY A CA 1
ATOM 1426 C C . GLY A 1 184 ? 4.09 1.882 -14.164 1 98 184 GLY A C 1
ATOM 1427 O O . GLY A 1 184 ? 4.387 2.975 -13.68 1 98 184 GLY A O 1
ATOM 1428 N N . THR A 1 185 ? 2.852 1.445 -14.383 1 98.75 185 THR A N 1
ATOM 1429 C CA . THR A 1 185 ? 1.702 2.252 -13.992 1 98.75 185 THR A CA 1
ATOM 1430 C C . THR A 1 185 ? 0.63 1.384 -13.336 1 98.75 185 THR A C 1
ATOM 1432 O O . THR A 1 185 ? 0.449 0.224 -13.711 1 98.75 185 THR A O 1
ATOM 1435 N N . MET A 1 186 ? -0.026 1.957 -12.398 1 98.81 186 MET A N 1
ATOM 1436 C CA . MET A 1 186 ? -1.161 1.311 -11.742 1 98.81 186 MET A CA 1
ATOM 1437 C C . MET A 1 186 ? -2.289 2.307 -11.5 1 98.81 186 MET A C 1
ATOM 1439 O O . MET A 1 186 ? -2.059 3.395 -10.969 1 98.81 186 MET A O 1
ATOM 1443 N N . THR A 1 187 ? -3.482 1.955 -11.914 1 98.94 187 THR A N 1
ATOM 1444 C CA . THR A 1 187 ? -4.695 2.729 -11.672 1 98.94 187 THR A CA 1
ATOM 1445 C C . THR A 1 187 ? -5.699 1.918 -10.859 1 98.94 187 THR A C 1
ATOM 1447 O O . THR A 1 187 ? -6.047 0.796 -11.234 1 98.94 187 THR A O 1
ATOM 1450 N N . ILE A 1 188 ? -6.133 2.5 -9.789 1 98.94 188 ILE A N 1
ATOM 1451 C CA . ILE A 1 188 ? -7.113 1.833 -8.938 1 98.94 188 ILE A CA 1
ATOM 1452 C C . ILE A 1 188 ? -8.344 2.727 -8.766 1 98.94 188 ILE A C 1
ATOM 1454 O O . ILE A 1 188 ? -8.219 3.91 -8.445 1 98.94 188 ILE A O 1
ATOM 1458 N N . THR A 1 189 ? -9.445 2.178 -9.008 1 98.94 189 THR A N 1
ATOM 1459 C CA . THR A 1 189 ? -10.719 2.789 -8.641 1 98.94 189 THR A CA 1
ATOM 1460 C C . THR A 1 189 ? -11.352 2.062 -7.457 1 98.94 189 THR A C 1
ATOM 1462 O O . THR A 1 189 ? -11.727 0.892 -7.57 1 98.94 189 THR A O 1
ATOM 1465 N N . PHE A 1 190 ? -11.438 2.738 -6.379 1 98.69 190 PHE A N 1
ATOM 1466 C CA . PHE A 1 190 ? -12.062 2.191 -5.18 1 98.69 190 PHE A CA 1
ATOM 1467 C C . PHE A 1 190 ? -13.57 2.383 -5.215 1 98.69 190 PHE A C 1
ATOM 1469 O O . PHE A 1 190 ? -14.055 3.479 -5.5 1 98.69 190 PHE A O 1
ATOM 1476 N N . ARG A 1 191 ? -14.258 1.262 -4.887 1 98.44 191 ARG A N 1
ATOM 1477 C CA . ARG A 1 191 ? -15.703 1.297 -5.09 1 98.44 191 ARG A CA 1
ATOM 1478 C C . ARG A 1 191 ? -16.453 1.146 -3.768 1 98.44 191 ARG A C 1
ATOM 1480 O O . ARG A 1 191 ? -17.484 1.787 -3.551 1 98.44 191 ARG A O 1
ATOM 1487 N N . SER A 1 192 ? -16 0.294 -2.904 1 98.06 192 SER A N 1
ATOM 1488 C CA . SER A 1 192 ? -16.625 0.036 -1.611 1 98.06 192 SER A CA 1
ATOM 1489 C C . SER A 1 192 ? -15.578 -0.207 -0.53 1 98.06 192 SER A C 1
ATOM 1491 O O . SER A 1 192 ? -14.469 -0.647 -0.826 1 98.06 192 SER A O 1
ATOM 1493 N N . PRO A 1 193 ? -15.945 0.172 0.688 1 97.69 193 PRO A N 1
ATOM 1494 C CA . PRO A 1 193 ? -14.992 -0.099 1.763 1 97.69 193 PRO A CA 1
ATOM 1495 C C . PRO A 1 193 ? -14.828 -1.59 2.051 1 97.69 193 PRO A C 1
ATOM 1497 O O . PRO A 1 193 ? -15.773 -2.361 1.876 1 97.69 193 PRO A O 1
ATOM 1500 N N . VAL A 1 194 ? -13.664 -1.98 2.426 1 98.31 194 VAL A N 1
ATOM 1501 C CA . VAL A 1 194 ? -13.383 -3.33 2.906 1 98.31 194 VAL A CA 1
ATOM 1502 C C . VAL A 1 194 ? -13.32 -3.332 4.434 1 98.31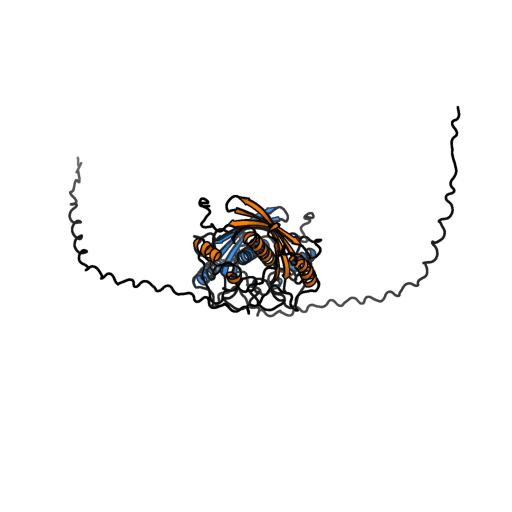 194 VAL A C 1
ATOM 1504 O O . VAL A 1 194 ? -12.508 -2.623 5.027 1 98.31 194 VAL A O 1
ATOM 1507 N N . ILE A 1 195 ? -14.102 -4.176 5.043 1 97.38 195 ILE A N 1
ATOM 1508 C CA . ILE A 1 195 ? -14.125 -4.273 6.496 1 97.38 195 ILE A CA 1
ATOM 1509 C C . ILE A 1 195 ? -12.992 -5.188 6.969 1 97.38 195 ILE A C 1
ATOM 1511 O O . ILE A 1 195 ? -12.75 -6.242 6.375 1 97.38 195 ILE A O 1
ATOM 1515 N N . LEU A 1 196 ? -12.352 -4.758 8.047 1 97.88 196 LEU A N 1
ATOM 1516 C CA . LEU A 1 196 ? -11.32 -5.605 8.633 1 97.88 196 LEU A CA 1
ATOM 1517 C C . LEU A 1 196 ? -11.875 -6.984 8.969 1 97.88 196 LEU A C 1
ATOM 1519 O O . LEU A 1 196 ? -13 -7.098 9.469 1 97.88 196 LEU A O 1
ATOM 1523 N N . GLY A 1 197 ? -11.07 -7.996 8.57 1 96.94 197 GLY A N 1
ATOM 1524 C CA . GLY A 1 197 ? -11.461 -9.359 8.906 1 96.94 197 GLY A CA 1
ATOM 1525 C C . GLY A 1 197 ? -12.312 -10.016 7.84 1 96.94 197 GLY A C 1
ATOM 1526 O O . GLY A 1 197 ? -12.508 -11.234 7.859 1 96.94 197 GLY A O 1
ATOM 1527 N N . SER A 1 198 ? -12.852 -9.258 6.949 1 97.75 198 SER A N 1
ATOM 1528 C CA . SER A 1 198 ? -13.594 -9.852 5.844 1 97.75 198 SER A CA 1
ATOM 1529 C C . SER A 1 198 ? -12.656 -10.531 4.852 1 97.75 198 SER A C 1
ATOM 1531 O O . SER A 1 198 ? -11.438 -10.453 4.988 1 97.75 198 SER A O 1
ATOM 1533 N N . VAL A 1 199 ? -13.266 -11.297 3.92 1 98.81 199 VAL A N 1
ATOM 1534 C CA . VAL A 1 199 ? -12.445 -11.961 2.912 1 98.81 199 VAL A CA 1
ATOM 1535 C C . VAL A 1 199 ? -12.617 -11.258 1.564 1 98.81 199 VAL A C 1
ATOM 1537 O O . VAL A 1 199 ? -13.742 -11.047 1.107 1 98.81 199 VAL A O 1
ATOM 1540 N N . VAL A 1 200 ? -11.492 -10.922 0.973 1 98.94 200 VAL A N 1
ATOM 1541 C CA . VAL A 1 200 ? -11.445 -10.281 -0.339 1 98.94 200 VAL A CA 1
ATOM 1542 C C . VAL A 1 200 ? -10.906 -11.266 -1.373 1 98.94 200 VAL A C 1
ATOM 1544 O O . VAL A 1 200 ? -9.906 -11.945 -1.129 1 98.94 200 VAL A O 1
ATOM 1547 N N . ARG A 1 201 ? -11.594 -11.375 -2.443 1 98.94 201 ARG A N 1
ATOM 1548 C CA . ARG A 1 201 ? -11.125 -12.156 -3.59 1 98.94 201 ARG A CA 1
ATOM 1549 C C . ARG A 1 201 ? -10.672 -11.234 -4.723 1 98.94 201 ARG A C 1
ATOM 1551 O O . ARG A 1 201 ? -11.469 -10.461 -5.258 1 98.94 201 ARG A O 1
ATOM 1558 N N . LEU A 1 202 ? -9.398 -11.312 -5.059 1 98.94 202 LEU A N 1
ATOM 1559 C CA . LEU A 1 202 ? -8.859 -10.555 -6.184 1 98.94 202 LEU A CA 1
ATOM 1560 C C . LEU A 1 202 ? -8.625 -11.461 -7.387 1 98.94 202 LEU A C 1
ATOM 1562 O O . LEU A 1 202 ? -8.125 -12.586 -7.238 1 98.94 202 LEU A O 1
ATOM 1566 N N . GLU A 1 203 ? -9.008 -11 -8.516 1 98.94 203 GLU A N 1
ATOM 1567 C CA . GLU A 1 203 ? -8.727 -11.695 -9.773 1 98.94 203 GLU A CA 1
ATOM 1568 C C . GLU A 1 203 ? -8.016 -10.773 -10.766 1 98.94 203 GLU A C 1
ATOM 1570 O O . GLU A 1 203 ? -8.539 -9.711 -11.117 1 98.94 203 GLU A O 1
ATOM 1575 N N . ALA A 1 204 ? -6.848 -11.195 -11.18 1 98.94 204 ALA A N 1
ATOM 1576 C CA . ALA A 1 204 ? -6.047 -10.414 -12.117 1 98.94 204 ALA A CA 1
ATOM 1577 C C . ALA A 1 204 ? -5.707 -11.227 -13.359 1 98.94 204 ALA A C 1
ATOM 1579 O O . ALA A 1 204 ? -5.52 -12.445 -13.281 1 98.94 204 ALA A O 1
ATOM 1580 N N . THR A 1 205 ? -5.586 -10.555 -14.5 1 98.94 205 THR A N 1
ATOM 1581 C CA . THR A 1 205 ? -5.262 -11.219 -15.75 1 98.94 205 THR A CA 1
ATOM 1582 C C . THR A 1 205 ? -4.387 -10.328 -16.625 1 98.94 205 THR A C 1
ATOM 1584 O O . THR A 1 205 ? -4.426 -9.102 -16.5 1 98.94 205 THR A O 1
ATOM 1587 N N . VAL A 1 206 ? -3.637 -10.961 -17.5 1 98.88 206 VAL A N 1
ATOM 1588 C CA . VAL A 1 206 ? -2.945 -10.242 -18.562 1 98.88 206 VAL A CA 1
ATOM 1589 C C . VAL A 1 206 ? -3.928 -9.898 -19.672 1 98.88 206 VAL A C 1
ATOM 1591 O O . VAL A 1 206 ? -4.59 -10.789 -20.219 1 98.88 206 VAL A O 1
ATOM 1594 N N . THR A 1 207 ? -3.973 -8.586 -19.984 1 98.81 207 THR A N 1
ATOM 1595 C CA . THR A 1 207 ? -4.945 -8.164 -21 1 98.81 207 THR A CA 1
ATOM 1596 C C . THR A 1 207 ? -4.262 -7.902 -22.328 1 98.81 207 THR A C 1
ATOM 1598 O O . THR A 1 207 ? -4.93 -7.754 -23.359 1 98.81 207 THR A O 1
ATOM 1601 N N . GLY A 1 208 ? -2.906 -7.777 -22.328 1 98.25 208 GLY A N 1
ATOM 1602 C CA . GLY A 1 208 ? -2.16 -7.551 -23.562 1 98.25 208 GLY A CA 1
ATOM 1603 C C . GLY A 1 208 ? -0.672 -7.367 -23.328 1 98.25 208 GLY A C 1
ATOM 1604 O O . GLY A 1 208 ? -0.235 -7.168 -22.188 1 98.25 208 GLY A O 1
ATOM 1605 N N . THR A 1 209 ? 0.035 -7.574 -24.453 1 97 209 THR A N 1
ATOM 1606 C CA . THR A 1 209 ? 1.478 -7.355 -24.438 1 97 209 THR A CA 1
ATOM 1607 C C . THR A 1 209 ? 1.92 -6.547 -25.656 1 97 209 THR A C 1
ATOM 1609 O O . THR A 1 209 ? 1.439 -6.777 -26.766 1 97 209 THR A O 1
ATOM 1612 N N . GLU A 1 210 ? 2.684 -5.543 -25.438 1 96.56 210 GLU A N 1
ATOM 1613 C CA . GLU A 1 210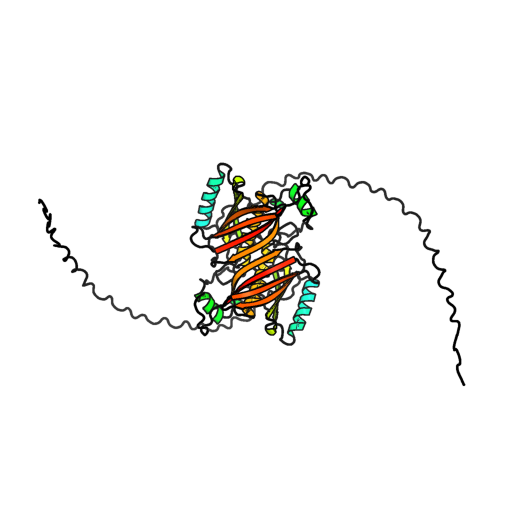 ? 3.33 -4.746 -26.469 1 96.56 210 GLU A CA 1
ATOM 1614 C C . GLU A 1 210 ? 4.82 -4.578 -26.188 1 96.56 210 GLU A C 1
ATOM 1616 O O . GLU A 1 210 ? 5.215 -3.723 -25.391 1 96.56 210 GLU A O 1
ATOM 1621 N N . GLY A 1 211 ? 5.641 -5.344 -26.969 1 93.81 211 GLY A N 1
ATOM 1622 C CA . GLY A 1 211 ? 7.051 -5.352 -26.609 1 93.81 211 GLY A CA 1
ATOM 1623 C C . GLY A 1 211 ? 7.316 -5.824 -25.203 1 93.81 211 GLY A C 1
ATOM 1624 O O . GLY A 1 211 ? 6.887 -6.914 -24.812 1 93.81 211 GLY A O 1
ATOM 1625 N N . ARG A 1 212 ? 7.934 -4.941 -24.5 1 95.06 212 ARG A N 1
ATOM 1626 C CA . ARG A 1 212 ? 8.25 -5.312 -23.125 1 95.06 212 ARG A CA 1
ATOM 1627 C C . ARG A 1 212 ? 7.102 -4.961 -22.172 1 95.06 212 ARG A C 1
ATOM 1629 O O . ARG A 1 212 ? 7.125 -5.316 -21 1 95.06 212 ARG A O 1
ATOM 1636 N N . LYS A 1 213 ? 6.137 -4.332 -22.688 1 97.38 213 LYS A N 1
ATOM 1637 C CA . LYS A 1 213 ? 5.035 -3.885 -21.844 1 97.38 213 LYS A CA 1
ATOM 1638 C C . LYS A 1 213 ? 3.969 -4.969 -21.719 1 97.38 213 LYS A C 1
ATOM 1640 O O . LYS A 1 213 ? 3.508 -5.52 -22.719 1 97.38 213 LYS A O 1
ATOM 1645 N N . VAL A 1 214 ? 3.625 -5.27 -20.5 1 98.56 214 VAL A N 1
ATOM 1646 C CA . VAL A 1 214 ? 2.553 -6.207 -20.188 1 98.56 214 VAL A CA 1
ATOM 1647 C C . VAL A 1 214 ? 1.395 -5.461 -19.531 1 98.56 214 VAL A C 1
ATOM 1649 O O . VAL A 1 214 ? 1.585 -4.777 -18.516 1 98.56 214 VAL A O 1
ATOM 1652 N N . PHE A 1 215 ? 0.211 -5.578 -20.047 1 98.94 215 PHE A N 1
ATOM 1653 C CA . PHE A 1 215 ? -0.969 -4.902 -19.531 1 98.94 215 PHE A CA 1
ATOM 1654 C C . PHE A 1 215 ? -1.819 -5.859 -18.703 1 98.94 215 PHE A C 1
ATOM 1656 O O . PHE A 1 215 ? -1.979 -7.027 -19.062 1 98.94 215 PHE A O 1
ATOM 1663 N N . LEU A 1 216 ? -2.344 -5.316 -17.594 1 98.94 216 LEU A N 1
ATOM 1664 C CA . LEU A 1 216 ? -3.061 -6.148 -16.641 1 98.94 216 LEU A CA 1
ATOM 1665 C C . LEU A 1 216 ? -4.375 -5.496 -16.219 1 98.94 216 LEU A C 1
ATOM 1667 O O . LEU A 1 216 ? -4.496 -4.27 -16.25 1 98.94 216 LEU A O 1
ATOM 1671 N N . SER A 1 217 ? -5.312 -6.316 -15.828 1 98.94 217 SER A N 1
ATOM 1672 C CA . SER A 1 217 ? -6.531 -5.883 -15.148 1 98.94 217 SER A CA 1
ATOM 1673 C C . SER A 1 217 ? -6.77 -6.699 -13.883 1 98.94 217 SER A C 1
ATOM 1675 O O . SER A 1 217 ? -6.316 -7.84 -13.773 1 98.94 217 SER A O 1
ATOM 1677 N N . CYS A 1 218 ? -7.48 -6.09 -12.922 1 98.94 218 CYS A N 1
ATOM 1678 C CA . CYS A 1 218 ? -7.762 -6.75 -11.656 1 98.94 218 CYS A CA 1
ATOM 1679 C C . CYS A 1 218 ? -9.07 -6.25 -11.062 1 98.94 218 CYS A C 1
ATOM 1681 O O . CYS A 1 218 ? -9.383 -5.062 -11.148 1 98.94 218 CYS A O 1
ATOM 1683 N N . GLU A 1 219 ? -9.82 -7.156 -10.508 1 98.94 219 GLU A N 1
ATOM 1684 C CA . GLU A 1 219 ? -10.984 -6.824 -9.695 1 98.94 219 GLU A CA 1
ATOM 1685 C C . GLU A 1 219 ? -10.859 -7.406 -8.289 1 98.94 219 GLU A C 1
ATOM 1687 O O . GLU A 1 219 ? -10.406 -8.539 -8.117 1 98.94 219 GLU A O 1
ATOM 1692 N N . ALA A 1 220 ? -11.18 -6.621 -7.297 1 98.94 220 ALA A N 1
ATOM 1693 C CA . ALA A 1 220 ? -11.297 -7.059 -5.906 1 98.94 220 ALA A CA 1
ATOM 1694 C C . ALA A 1 220 ? -12.758 -7.094 -5.469 1 98.94 220 ALA A C 1
ATOM 1696 O O . ALA A 1 220 ? -13.453 -6.074 -5.504 1 98.94 220 ALA A O 1
ATOM 1697 N N . GLN A 1 221 ? -13.172 -8.266 -5.012 1 98.88 221 GLN A N 1
ATOM 1698 C CA . GLN A 1 221 ? -14.57 -8.461 -4.648 1 98.88 221 GLN A CA 1
ATOM 1699 C C . GLN A 1 221 ? -14.695 -9.203 -3.32 1 98.88 221 GLN A C 1
ATOM 1701 O O . GLN A 1 221 ? -13.711 -9.742 -2.812 1 98.88 221 GLN A O 1
ATOM 1706 N N . ASN A 1 222 ? -15.891 -9.094 -2.766 1 98.5 222 ASN A N 1
ATOM 1707 C CA . ASN A 1 222 ? -16.125 -9.953 -1.61 1 98.5 222 ASN A CA 1
ATOM 1708 C C . ASN A 1 222 ? -16.203 -11.422 -2.01 1 98.5 222 ASN A C 1
ATOM 1710 O O . ASN A 1 222 ? -16.094 -11.758 -3.191 1 98.5 222 ASN A O 1
ATOM 1714 N N . SER A 1 223 ? -16.375 -12.312 -1.084 1 96.38 223 SER A N 1
ATOM 1715 C CA . SER A 1 223 ? -16.219 -13.75 -1.246 1 96.38 223 SER A CA 1
ATOM 1716 C C . SER A 1 223 ? -17.219 -14.312 -2.252 1 96.38 223 SER A C 1
ATOM 1718 O O . SER A 1 223 ? -16.906 -15.273 -2.965 1 96.38 223 SER A O 1
ATOM 1720 N N . ASP A 1 224 ? -18.344 -13.734 -2.33 1 94.81 224 ASP A N 1
ATOM 1721 C CA . ASP A 1 224 ? -19.344 -14.32 -3.213 1 94.81 224 ASP A CA 1
ATOM 1722 C C . ASP A 1 224 ? -19.531 -13.477 -4.473 1 94.81 224 ASP A C 1
ATOM 1724 O O . ASP A 1 224 ? -20.422 -13.742 -5.277 1 94.81 224 ASP A O 1
ATOM 1728 N N . GLY A 1 225 ? -18.828 -12.461 -4.613 1 96.88 225 GLY A N 1
ATOM 1729 C CA . GLY A 1 225 ? -18.781 -11.695 -5.852 1 96.88 225 GLY A CA 1
ATOM 1730 C C . GLY A 1 225 ? -19.875 -10.648 -5.941 1 96.88 225 GLY A C 1
ATOM 1731 O O . GLY A 1 225 ? -20.062 -10.031 -6.988 1 96.88 225 GLY A O 1
ATOM 1732 N N . THR A 1 226 ? -20.578 -10.32 -4.859 1 97.25 226 THR A N 1
ATOM 1733 C CA . THR A 1 226 ? -21.719 -9.422 -4.906 1 97.25 226 THR A CA 1
ATOM 1734 C C . THR A 1 226 ? -21.281 -7.977 -4.676 1 97.25 226 THR A C 1
ATOM 1736 O O . THR A 1 226 ? -22.016 -7.043 -5.027 1 97.25 226 THR A O 1
ATOM 1739 N N . ILE A 1 227 ? -20.203 -7.801 -3.984 1 98.31 227 ILE A N 1
ATOM 1740 C CA . ILE A 1 227 ? -19.688 -6.465 -3.691 1 98.31 227 ILE A CA 1
ATOM 1741 C C . ILE A 1 227 ? -18.344 -6.266 -4.383 1 98.31 227 ILE A C 1
ATOM 1743 O O . ILE A 1 227 ? -17.422 -7.078 -4.223 1 98.31 227 ILE A O 1
ATOM 1747 N N . LEU A 1 228 ? -18.281 -5.215 -5.25 1 98.81 228 LEU A N 1
ATOM 1748 C CA . LEU A 1 228 ? -17.016 -4.793 -5.84 1 98.81 228 LEU A CA 1
ATOM 1749 C C . LEU A 1 228 ? -16.297 -3.789 -4.938 1 98.81 228 LEU A C 1
ATOM 1751 O O . LEU A 1 228 ? -16.812 -2.705 -4.676 1 98.81 228 LEU A O 1
ATOM 1755 N N . PHE A 1 229 ? -15.102 -4.156 -4.488 1 98.81 229 PHE A N 1
ATOM 1756 C CA . PHE A 1 229 ? -14.336 -3.268 -3.623 1 98.81 229 PHE A CA 1
ATOM 1757 C C . PHE A 1 229 ? -13.469 -2.322 -4.449 1 98.81 229 PHE A C 1
ATOM 1759 O O . PHE A 1 229 ? -13.32 -1.149 -4.105 1 98.81 229 PHE A O 1
ATOM 1766 N N . ALA A 1 230 ? -12.875 -2.834 -5.551 1 98.94 230 ALA A N 1
ATOM 1767 C CA . ALA A 1 230 ? -12 -2.021 -6.395 1 98.94 230 ALA A CA 1
ATOM 1768 C C . ALA A 1 230 ? -11.797 -2.674 -7.758 1 98.94 230 ALA A C 1
ATOM 1770 O O . ALA A 1 230 ? -11.922 -3.893 -7.895 1 98.94 230 ALA A O 1
ATOM 1771 N N . GLU A 1 231 ? -11.531 -1.863 -8.711 1 98.94 231 GLU A N 1
ATOM 1772 C CA . GLU A 1 231 ? -11.023 -2.256 -10.023 1 98.94 231 GLU A CA 1
ATOM 1773 C C . GLU A 1 231 ? -9.695 -1.566 -10.32 1 98.94 231 GLU A C 1
ATOM 1775 O O . GLU A 1 231 ? -9.492 -0.406 -9.961 1 98.94 231 GLU A O 1
ATOM 1780 N N . ALA A 1 232 ? -8.883 -2.346 -11.023 1 98.94 232 ALA A N 1
ATOM 1781 C CA . ALA A 1 232 ? -7.555 -1.778 -11.273 1 98.94 232 ALA A CA 1
ATOM 1782 C C . ALA A 1 232 ? -7.023 -2.203 -12.633 1 98.94 232 ALA A C 1
ATOM 1784 O O . ALA A 1 232 ? -7.422 -3.242 -13.172 1 98.94 232 ALA A O 1
ATOM 1785 N N . SER A 1 233 ? -6.219 -1.373 -13.164 1 98.94 233 SER A N 1
ATOM 1786 C CA . SER A 1 233 ? -5.402 -1.682 -14.336 1 98.94 233 SER A CA 1
ATOM 1787 C C . SER A 1 233 ? -3.934 -1.362 -14.078 1 98.94 233 SER A C 1
ATOM 1789 O O . SER A 1 233 ? -3.611 -0.528 -13.234 1 98.94 233 SER A O 1
ATOM 1791 N N . GLY A 1 234 ? -3.092 -2.111 -14.734 1 98.81 234 GLY A N 1
ATOM 1792 C CA . GLY A 1 234 ? -1.662 -1.93 -14.531 1 98.81 234 GLY A CA 1
ATOM 1793 C C . GLY A 1 234 ? -0.841 -2.225 -15.773 1 98.81 234 GLY A C 1
ATOM 1794 O O . GLY A 1 234 ? -1.354 -2.785 -16.75 1 98.81 234 GLY A O 1
ATOM 1795 N N . LYS A 1 235 ? 0.307 -1.729 -15.742 1 98.75 235 LYS A N 1
ATOM 1796 C CA . LYS A 1 235 ? 1.342 -1.994 -16.734 1 98.75 235 LYS A CA 1
ATOM 1797 C C . LYS A 1 235 ? 2.646 -2.422 -16.078 1 98.75 235 LYS A C 1
ATOM 1799 O O . LYS A 1 235 ? 3.107 -1.78 -15.125 1 98.75 235 LYS A O 1
ATOM 1804 N N . ALA A 1 236 ? 3.18 -3.492 -16.547 1 98.44 236 ALA A N 1
ATOM 1805 C CA . ALA A 1 236 ? 4.465 -3.984 -16.062 1 98.44 236 ALA A CA 1
ATOM 1806 C C . ALA A 1 236 ? 5.465 -4.141 -17.203 1 98.44 236 ALA A C 1
ATOM 1808 O O . ALA A 1 236 ? 5.074 -4.23 -18.359 1 98.44 236 ALA A O 1
ATOM 1809 N N . ILE A 1 237 ? 6.723 -4.203 -16.844 1 96.94 237 ILE A N 1
ATOM 1810 C CA . ILE A 1 237 ? 7.781 -4.273 -17.844 1 96.94 237 ILE A CA 1
ATOM 1811 C C . ILE A 1 237 ? 8.539 -5.594 -17.688 1 96.94 237 ILE A C 1
ATOM 1813 O O . ILE A 1 237 ? 8.938 -5.969 -16.594 1 96.94 237 ILE A O 1
ATOM 1817 N N . ARG A 1 238 ? 8.797 -6.219 -18.719 1 95 238 ARG A N 1
ATOM 1818 C CA . ARG A 1 238 ? 9.484 -7.504 -18.781 1 95 238 ARG A CA 1
ATOM 1819 C C . ARG A 1 238 ? 10.977 -7.336 -18.531 1 95 238 ARG A C 1
ATOM 1821 O O . ARG A 1 238 ? 11.562 -6.305 -18.875 1 95 238 ARG A O 1
ATOM 1828 N N . ILE A 1 239 ? 11.516 -8.328 -17.938 1 88.69 239 ILE A N 1
ATOM 1829 C CA . ILE A 1 239 ? 12.961 -8.344 -17.75 1 88.69 239 ILE A CA 1
ATOM 1830 C C . ILE A 1 239 ? 13.633 -8.945 -18.984 1 88.69 239 ILE A C 1
ATOM 1832 O O . ILE A 1 239 ? 13.086 -9.852 -19.609 1 88.69 239 ILE A O 1
ATOM 1836 N N . LEU A 1 240 ? 14.523 -8.125 -19.625 1 69.81 240 LEU A N 1
ATOM 1837 C CA . LEU A 1 240 ? 15.18 -8.438 -20.875 1 69.81 240 LEU A CA 1
ATOM 1838 C C . LEU A 1 240 ? 15.805 -9.836 -20.844 1 69.81 240 LEU A C 1
ATOM 1840 O O . LEU A 1 240 ? 16.453 -10.195 -19.859 1 69.81 240 LEU A O 1
ATOM 1844 N N . CYS A 1 241 ? 15.297 -10.664 -21.578 1 57.72 241 CYS A N 1
ATOM 1845 C CA . CYS A 1 241 ? 15.93 -11.969 -21.75 1 57.72 241 CYS A CA 1
ATOM 1846 C C . CYS A 1 241 ? 17.172 -11.852 -22.641 1 57.72 241 CYS A C 1
ATOM 1848 O O . CYS A 1 241 ? 17.281 -10.922 -23.438 1 57.72 241 CYS A O 1
ATOM 1850 N N . SER A 1 242 ? 18.297 -12.367 -22.234 1 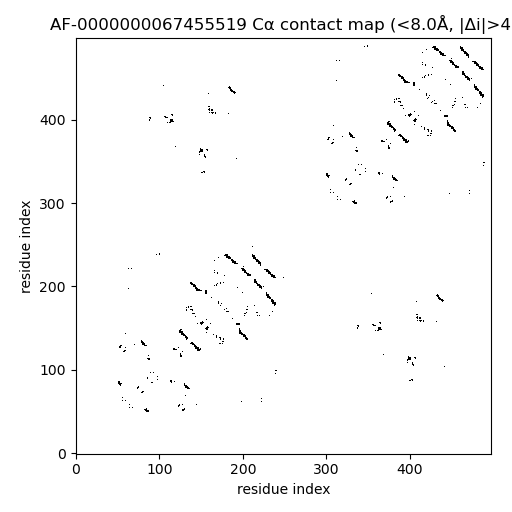49.53 242 SER A N 1
ATOM 1851 C CA . SER A 1 242 ? 19.469 -12.461 -23.094 1 49.53 242 SER A CA 1
ATOM 1852 C C . SER A 1 242 ? 19.094 -12.68 -24.547 1 49.53 242 SER A C 1
ATOM 1854 O O . SER A 1 242 ? 19.891 -12.414 -25.453 1 49.53 242 SER A O 1
ATOM 1856 N N . CYS A 1 243 ? 18.141 -13.523 -24.781 1 44.44 243 CYS A N 1
ATOM 1857 C CA . CYS A 1 243 ? 17.938 -13.859 -26.188 1 44.44 243 CYS A CA 1
ATOM 1858 C C . CYS A 1 243 ? 17.297 -12.695 -26.938 1 44.44 243 CYS A C 1
ATOM 1860 O O . CYS A 1 243 ? 17.172 -12.734 -28.172 1 44.44 243 CYS A O 1
ATOM 1862 N N . CYS A 1 244 ? 16.391 -11.922 -26.219 1 42.62 244 CYS A N 1
ATOM 1863 C CA . CYS A 1 244 ? 15.625 -11.008 -27.062 1 42.62 244 CYS A CA 1
ATOM 1864 C C . CYS A 1 244 ? 16.422 -9.742 -27.359 1 42.62 244 CYS A C 1
ATOM 1866 O O . CYS A 1 244 ? 16.906 -9.078 -26.453 1 42.62 244 CYS A O 1
ATOM 1868 N N . LEU A 1 245 ? 17.078 -9.625 -28.391 1 38.69 245 LEU A N 1
ATOM 1869 C CA . LEU A 1 245 ? 17.547 -8.438 -29.109 1 38.69 245 LEU A CA 1
ATOM 1870 C C . LEU A 1 245 ? 16.531 -7.297 -28.969 1 38.69 245 LEU A C 1
ATOM 1872 O O . LEU A 1 245 ? 16.188 -6.652 -29.969 1 38.69 245 LEU A O 1
ATOM 1876 N N . CYS A 1 246 ? 15.633 -7.289 -28 1 40.5 246 CYS A N 1
ATOM 1877 C CA . CYS A 1 246 ? 14.609 -6.254 -28.125 1 40.5 246 CYS A CA 1
ATOM 1878 C C . CYS A 1 246 ? 15.203 -4.875 -27.875 1 40.5 246 CYS A C 1
ATOM 1880 O O . CYS A 1 246 ? 16.031 -4.703 -26.969 1 40.5 246 CYS A O 1
ATOM 1882 N N . PRO A 1 247 ? 15.086 -3.98 -28.828 1 35.28 247 PRO A N 1
ATOM 1883 C CA . PRO A 1 247 ? 15.602 -2.613 -28.734 1 35.28 247 PRO A CA 1
ATOM 1884 C C . PRO A 1 247 ? 15.242 -1.927 -27.422 1 35.28 247 PRO A C 1
ATOM 1886 O O . PRO A 1 247 ? 14.266 -2.307 -26.781 1 35.28 247 PRO A O 1
ATOM 1889 N N . SER A 1 248 ? 16.172 -1.205 -26.828 1 33.53 248 SER A N 1
ATOM 1890 C CA . SER A 1 248 ? 16.094 -0.328 -25.672 1 33.53 248 SER A CA 1
ATOM 1891 C C . SER A 1 248 ? 14.734 0.338 -25.547 1 33.53 248 SER A C 1
ATOM 1893 O O . SER A 1 248 ? 14.117 0.681 -26.562 1 33.53 248 SER A O 1
ATOM 1895 N N . LEU A 1 249 ? 14 0.36 -24.297 1 32.47 249 LEU A N 1
ATOM 1896 C CA . LEU A 1 249 ? 12.773 1.091 -24 1 32.47 249 LEU A CA 1
ATOM 1897 C C . LEU A 1 249 ? 12.844 2.518 -24.531 1 32.47 249 LEU A C 1
ATOM 1899 O O . LEU A 1 249 ? 13.898 3.156 -24.453 1 32.47 249 LEU A O 1
ATOM 1903 N N . MET B 1 1 ? -67 -43.562 -38.281 1 19.34 1 MET B N 1
ATOM 1904 C CA . MET B 1 1 ? -68 -43.438 -37.219 1 19.34 1 MET B CA 1
ATOM 1905 C C . MET B 1 1 ? -67.438 -42.562 -36.094 1 19.34 1 MET B C 1
ATOM 1907 O O . MET B 1 1 ? -68.188 -41.656 -35.594 1 19.34 1 MET B O 1
ATOM 1911 N N . LEU B 1 2 ? -66.438 -43 -35.156 1 20.12 2 LEU B N 1
ATOM 1912 C CA . LEU B 1 2 ? -66.625 -42.969 -33.688 1 20.12 2 LEU B CA 1
ATOM 1913 C C . LEU B 1 2 ? -66 -41.719 -33.094 1 20.12 2 LEU B C 1
ATOM 1915 O O . LEU B 1 2 ? -64.75 -41.531 -33.125 1 20.12 2 LEU B O 1
ATOM 1919 N N . GLN B 1 3 ? -66.562 -40.562 -33.125 1 22.8 3 GLN B N 1
ATOM 1920 C CA . GLN B 1 3 ? -66.375 -39.156 -32.812 1 22.8 3 GLN B CA 1
ATOM 1921 C C . GLN B 1 3 ? -66.312 -38.938 -31.281 1 22.8 3 GLN B C 1
ATOM 1923 O O . GLN B 1 3 ? -66.438 -37.812 -30.797 1 22.8 3 GLN B O 1
ATOM 1928 N N . ARG B 1 4 ? -66.125 -40.031 -30.422 1 21.66 4 ARG B N 1
ATOM 1929 C CA . ARG B 1 4 ? -66.688 -39.875 -29.078 1 21.66 4 ARG B CA 1
ATOM 1930 C C . ARG B 1 4 ? -65.938 -38.812 -28.297 1 21.66 4 ARG B C 1
ATOM 1932 O O . ARG B 1 4 ? -64.688 -38.812 -28.281 1 21.66 4 ARG B O 1
ATOM 1939 N N . GLY B 1 5 ? -66.5 -37.625 -27.891 1 23.02 5 GLY B N 1
ATOM 1940 C CA . GLY B 1 5 ? -66.438 -36.312 -27.297 1 23.02 5 GLY B CA 1
ATOM 1941 C C . GLY B 1 5 ? -66.125 -36.344 -25.812 1 23.02 5 GLY B C 1
ATOM 1942 O O . GLY B 1 5 ? -66.938 -36.781 -25 1 23.02 5 GLY B O 1
ATOM 1943 N N . LEU B 1 6 ? -64.938 -36.906 -25.359 1 22.98 6 LEU B N 1
ATOM 1944 C CA . LEU B 1 6 ? -64.688 -37.25 -23.953 1 22.98 6 LEU B CA 1
ATOM 1945 C C . LEU B 1 6 ? -64.688 -36.031 -23.078 1 22.98 6 LEU B C 1
ATOM 1947 O O . LEU B 1 6 ? -63.812 -35.188 -23.156 1 22.98 6 LEU B O 1
ATOM 1951 N N . GLY B 1 7 ? -65.875 -35.312 -22.672 1 20.7 7 GLY B N 1
ATOM 1952 C CA . GLY B 1 7 ? -66.25 -34.062 -22 1 20.7 7 GLY B CA 1
ATOM 1953 C C . GLY B 1 7 ? -65.75 -34.031 -20.562 1 20.7 7 GLY B C 1
ATOM 1954 O O . GLY B 1 7 ? -65.938 -33 -19.891 1 20.7 7 GLY B O 1
ATOM 1955 N N . GLY B 1 8 ? -65.25 -35.094 -19.828 1 21 8 GLY B N 1
ATOM 1956 C CA . GLY B 1 8 ? -65.812 -35.156 -18.469 1 21 8 GLY B CA 1
ATOM 1957 C C . GLY B 1 8 ? -65.375 -33.969 -17.609 1 21 8 GLY B C 1
ATOM 1958 O O . GLY B 1 8 ? -64.375 -33.281 -17.938 1 21 8 GLY B O 1
ATOM 1959 N N . LEU B 1 9 ? -66 -33.656 -16.328 1 23.53 9 LEU B N 1
ATOM 1960 C CA . LEU B 1 9 ? -66.562 -32.781 -15.328 1 23.53 9 LEU B CA 1
ATOM 1961 C C . LEU B 1 9 ? -65.562 -32.5 -14.203 1 23.53 9 LEU B C 1
ATOM 1963 O O . LEU B 1 9 ? -65.938 -32.531 -13.023 1 23.53 9 LEU B O 1
ATOM 1967 N N . VAL B 1 10 ? -64.188 -32.406 -14.312 1 24.69 10 VAL B N 1
ATOM 1968 C CA . VAL B 1 10 ? -63.5 -32.594 -13.039 1 24.69 10 VAL B CA 1
ATOM 1969 C C . VAL B 1 10 ? -63.781 -31.391 -12.133 1 24.69 10 VAL B C 1
ATOM 1971 O O . VAL B 1 10 ? -63.625 -30.234 -12.555 1 24.69 10 VAL B O 1
ATOM 1974 N N . SER B 1 11 ? -64.5 -31.484 -10.945 1 21.8 11 SER B N 1
ATOM 1975 C CA . SER B 1 11 ? -65.125 -30.703 -9.898 1 21.8 11 SER B CA 1
ATOM 1976 C C . SER B 1 11 ? -64.125 -29.922 -9.078 1 21.8 11 SER B C 1
ATOM 1978 O O . SER B 1 11 ? -63.094 -30.438 -8.727 1 21.8 11 SER B O 1
ATOM 1980 N N . HIS B 1 12 ? -64.062 -28.484 -9.062 1 24.39 12 HIS B N 1
ATOM 1981 C CA . HIS B 1 12 ? -63.219 -27.359 -8.594 1 24.39 12 HIS B CA 1
ATOM 1982 C C . HIS B 1 12 ? -63.375 -27.156 -7.09 1 24.39 12 HIS B C 1
ATOM 1984 O O . HIS B 1 12 ? -63 -26.125 -6.555 1 24.39 12 HIS B O 1
ATOM 1990 N N . ARG B 1 13 ? -63.781 -28.203 -6.262 1 20.64 13 ARG B N 1
ATOM 1991 C CA . ARG B 1 13 ? -64.438 -27.75 -5.051 1 20.64 13 ARG B CA 1
ATOM 1992 C C . ARG B 1 13 ? -63.5 -26.938 -4.164 1 20.64 13 ARG B C 1
ATOM 1994 O O . ARG B 1 13 ? -63.844 -25.828 -3.748 1 20.64 13 ARG B O 1
ATOM 2001 N N . HIS B 1 14 ? -62.656 -27.5 -3.16 1 22.66 14 HIS B N 1
ATOM 2002 C CA . HIS B 1 14 ? -62.906 -27.328 -1.73 1 22.66 14 HIS B CA 1
ATOM 2003 C C . HIS B 1 14 ? -62 -26.234 -1.159 1 22.66 14 HIS B C 1
ATOM 2005 O O . HIS B 1 14 ? -61.844 -26.125 0.06 1 22.66 14 HIS B O 1
ATOM 2011 N N . ALA B 1 15 ? -61.25 -25.281 -1.801 1 19.78 15 ALA B N 1
ATOM 2012 C CA . ALA B 1 15 ? -60.031 -24.766 -1.203 1 19.78 15 ALA B CA 1
ATOM 2013 C C . ALA B 1 15 ? -60.312 -23.766 -0.095 1 19.78 15 ALA B C 1
ATOM 2015 O O . ALA B 1 15 ? -59.438 -23.109 0.414 1 19.78 15 ALA B O 1
ATOM 2016 N N . LYS B 1 16 ? -61.594 -23.344 0.277 1 25.42 16 LYS B N 1
ATOM 2017 C CA . LYS B 1 16 ? -61.812 -22.016 0.833 1 25.42 16 LYS B CA 1
ATOM 2018 C C . LYS B 1 16 ? -61.312 -21.938 2.275 1 25.42 16 LYS B C 1
ATOM 2020 O O . LYS B 1 16 ? -61.062 -20.844 2.797 1 25.42 16 LYS B O 1
ATOM 2025 N N . SER B 1 17 ? -61.344 -23.031 3.123 1 23.2 17 SER B N 1
ATOM 2026 C CA . SER B 1 17 ? -61.844 -22.766 4.465 1 23.2 17 SER B CA 1
ATOM 2027 C C . SER B 1 17 ? -60.781 -22.109 5.34 1 23.2 17 SER B C 1
ATOM 2029 O O . SER B 1 17 ? -61.094 -21.531 6.383 1 23.2 17 SER B O 1
ATOM 2031 N N . LEU B 1 18 ? -59.438 -22.375 5.254 1 24.62 18 LEU B N 1
ATOM 2032 C CA . LEU B 1 18 ? -58.75 -22.453 6.527 1 24.62 18 LEU B CA 1
ATOM 2033 C C . LEU B 1 18 ? -58.406 -21.062 7.055 1 24.62 18 LEU B C 1
ATOM 2035 O O . LEU B 1 18 ? -57.469 -20.891 7.82 1 24.62 18 LEU B O 1
ATOM 2039 N N . LEU B 1 19 ? -59.156 -19.953 6.785 1 24.41 19 LEU B N 1
ATOM 2040 C CA . LEU B 1 19 ? -58.625 -18.609 7.043 1 24.41 19 LEU B CA 1
ATOM 2041 C C . LEU B 1 19 ? -58.625 -18.312 8.539 1 24.41 19 LEU B C 1
ATOM 2043 O O . LEU B 1 19 ? -58.188 -17.234 8.953 1 24.41 19 LEU B O 1
ATOM 2047 N N . ARG B 1 20 ? -59.344 -19.094 9.367 1 23.33 20 ARG B N 1
ATOM 2048 C CA . ARG B 1 20 ? -59.969 -18.375 10.477 1 23.33 20 ARG B CA 1
ATOM 2049 C C . ARG B 1 20 ? -58.938 -18.016 11.539 1 23.33 20 ARG B C 1
ATOM 2051 O O . ARG B 1 20 ? -59.156 -17.172 12.406 1 23.33 20 ARG B O 1
ATOM 2058 N N . ALA B 1 21 ? -57.969 -18.891 11.891 1 27.77 21 ALA B N 1
ATOM 2059 C CA . ALA B 1 21 ? -57.719 -19.016 13.32 1 27.77 21 ALA B CA 1
ATOM 2060 C C . ALA B 1 21 ? -56.906 -17.828 13.836 1 27.77 21 ALA B C 1
ATOM 2062 O O . ALA B 1 21 ? -56.562 -17.766 15.023 1 27.77 21 ALA B O 1
ATOM 2063 N N . LEU B 1 22 ? -56.344 -16.938 13.023 1 24.27 22 LEU B N 1
ATOM 2064 C CA . LEU B 1 22 ? -55.125 -16.312 13.492 1 24.27 22 LEU B CA 1
ATOM 2065 C C . LEU B 1 22 ? -55.438 -15.18 14.469 1 24.27 22 LEU B C 1
ATOM 2067 O O . LEU B 1 22 ? -54.531 -14.398 14.82 1 24.27 22 LEU B O 1
ATOM 2071 N N . ALA B 1 23 ? -56.719 -15 14.898 1 29.61 23 ALA B N 1
ATOM 2072 C CA . ALA B 1 23 ? -56.969 -13.633 15.352 1 29.61 23 ALA B CA 1
ATOM 2073 C C . ALA B 1 23 ? -56.344 -13.383 16.734 1 29.61 23 ALA B C 1
ATOM 2075 O O . ALA B 1 23 ? -56.094 -12.242 17.109 1 29.61 23 ALA B O 1
ATOM 2076 N N . GLY B 1 24 ? -56.438 -14.352 17.609 1 28.44 24 GLY B N 1
ATOM 2077 C CA . GLY B 1 24 ? -56.719 -13.891 18.953 1 28.44 24 GLY B CA 1
ATOM 2078 C C . GLY B 1 24 ? -55.5 -13.336 19.672 1 28.44 24 GLY B C 1
ATOM 2079 O O . GLY B 1 24 ? -55.5 -13.133 20.891 1 28.44 24 GLY B O 1
ATOM 2080 N N . GLN B 1 25 ? -54.312 -13.453 19.188 1 29.06 25 GLN B N 1
ATOM 2081 C CA . GLN B 1 25 ? -53.344 -13.391 20.281 1 29.06 25 GLN B CA 1
ATOM 2082 C C . GLN B 1 25 ? -53.344 -12.008 20.938 1 29.06 25 GLN B C 1
ATOM 2084 O O . GLN B 1 25 ? -53.562 -11 20.266 1 29.06 25 GLN B O 1
ATOM 2089 N N . PRO B 1 26 ? -53.562 -11.984 22.297 1 34.53 26 PRO B N 1
ATOM 2090 C CA . PRO B 1 26 ? -53.719 -10.758 23.078 1 34.53 26 PRO B CA 1
ATOM 2091 C C . PRO B 1 26 ? -52.562 -9.781 22.875 1 34.53 26 PRO B C 1
ATOM 2093 O O . PRO B 1 26 ? -51.469 -10.18 22.484 1 34.53 26 PRO B O 1
ATOM 2096 N N . PRO B 1 27 ? -52.875 -8.477 22.766 1 32.38 27 PRO B N 1
ATOM 2097 C CA . PRO B 1 27 ? -51.906 -7.414 22.469 1 32.38 27 PRO B CA 1
ATOM 2098 C C . PRO B 1 27 ? -50.781 -7.34 23.5 1 32.38 27 PRO B C 1
ATOM 2100 O O . PRO B 1 27 ? -51 -7.578 24.688 1 32.38 27 PRO B O 1
ATOM 2103 N N . LEU B 1 28 ? -49.625 -7.844 23.219 1 31.83 28 LEU B N 1
ATOM 2104 C CA . LEU B 1 28 ? -48.469 -7.781 24.109 1 31.83 28 LEU B CA 1
ATOM 2105 C C . LEU B 1 28 ? -48.312 -6.395 24.734 1 31.83 28 LEU B C 1
ATOM 2107 O O . LEU B 1 28 ? -48.625 -5.387 24.078 1 31.83 28 LEU B O 1
ATOM 2111 N N . PRO B 1 29 ? -48.375 -6.383 26.047 1 31.52 29 PRO B N 1
ATOM 2112 C CA . PRO B 1 29 ? -48.281 -5.102 26.766 1 31.52 29 PRO B CA 1
ATOM 2113 C C . PRO B 1 29 ? -47.094 -4.254 26.297 1 31.52 29 PRO B C 1
ATOM 2115 O O . PRO B 1 29 ? -46.094 -4.793 25.828 1 31.52 29 PRO B O 1
ATOM 2118 N N . ARG B 1 30 ? -47.375 -3.018 25.953 1 30.06 30 ARG B N 1
ATOM 2119 C CA . ARG B 1 30 ? -46.438 -1.983 25.531 1 30.06 30 ARG B CA 1
ATOM 2120 C C . ARG B 1 30 ? -45.312 -1.805 26.562 1 30.06 30 ARG B C 1
ATOM 2122 O O . ARG B 1 30 ? -45.594 -1.44 27.703 1 30.06 30 ARG B O 1
ATOM 2129 N N . SER B 1 31 ? -44.406 -2.779 26.672 1 29.23 31 SER B N 1
ATOM 2130 C CA . SER B 1 31 ? -43.281 -2.529 27.609 1 29.23 31 SER B CA 1
ATOM 2131 C C . SER B 1 31 ? -42.781 -1.095 27.484 1 29.23 31 SER B C 1
ATOM 2133 O O . SER B 1 31 ? -42.688 -0.55 26.375 1 29.23 31 SER B O 1
ATOM 2135 N N . ALA B 1 32 ? -42.906 -0.302 28.547 1 30.84 32 ALA B N 1
ATOM 2136 C CA . ALA B 1 32 ? -42.438 1.057 28.781 1 30.84 32 ALA B CA 1
ATOM 2137 C C . ALA B 1 32 ? -40.969 1.196 28.375 1 30.84 32 ALA B C 1
ATOM 2139 O O . ALA B 1 32 ? -40.094 0.506 28.906 1 30.84 32 ALA B O 1
ATOM 2140 N N . TRP B 1 33 ? -40.688 1.469 27.062 1 26.77 33 TRP B N 1
ATOM 2141 C CA . TRP B 1 33 ? -39.344 1.835 26.625 1 26.77 33 TRP B CA 1
ATOM 2142 C C . TRP B 1 33 ? -38.75 2.9 27.531 1 26.77 33 TRP B C 1
ATOM 2144 O O . TRP B 1 33 ? -39.281 4.008 27.641 1 26.77 33 TRP B O 1
ATOM 2154 N N . MET B 1 34 ? -38.375 2.543 28.766 1 30.58 34 MET B N 1
ATOM 2155 C CA . MET B 1 34 ? -37.688 3.588 29.5 1 30.58 34 MET B CA 1
ATOM 2156 C C . MET B 1 34 ? -36.594 4.211 28.641 1 30.58 34 MET B C 1
ATOM 2158 O O . MET B 1 34 ? -35.844 3.5 27.953 1 30.58 34 MET B O 1
ATOM 2162 N N . PRO B 1 35 ? -36.719 5.457 28.359 1 27.91 35 PRO B N 1
ATOM 2163 C CA . PRO B 1 35 ? -35.688 6.09 27.531 1 27.91 35 PRO B CA 1
ATOM 2164 C C . PRO B 1 35 ? -34.281 5.816 28.031 1 27.91 35 PRO B C 1
ATOM 2166 O O . PRO B 1 35 ? -34.062 5.688 29.234 1 27.91 35 PRO B O 1
ATOM 2169 N N . ALA B 1 36 ? -33.5 5.121 27.281 1 33.16 36 ALA B N 1
ATOM 2170 C CA . ALA B 1 36 ? -32.062 4.969 27.562 1 33.16 36 ALA B CA 1
ATOM 2171 C C . ALA B 1 36 ? -31.453 6.281 28.031 1 33.16 36 ALA B C 1
ATOM 2173 O O . ALA B 1 36 ? -31.703 7.336 27.438 1 33.16 36 ALA B O 1
ATOM 2174 N N . GLN B 1 37 ? -31.188 6.383 29.281 1 32.31 37 GLN B N 1
ATOM 2175 C CA . GLN B 1 37 ? -30.5 7.555 29.797 1 32.31 37 GLN B CA 1
ATOM 2176 C C . GLN B 1 37 ? -29.328 7.953 28.875 1 32.31 37 GLN B C 1
ATOM 2178 O O . GLN B 1 37 ? -28.688 7.09 28.281 1 32.31 37 GLN B O 1
ATOM 2183 N N . PRO B 1 38 ? -29.312 9.211 28.453 1 30.83 38 PRO B N 1
ATOM 2184 C CA . PRO B 1 38 ? -28.172 9.633 27.656 1 30.83 38 PRO B CA 1
ATOM 2185 C C . PRO B 1 38 ? -26.828 9.297 28.312 1 30.83 38 PRO B C 1
ATOM 2187 O O . PRO B 1 38 ? -26.688 9.438 29.516 1 30.83 38 PRO B O 1
ATOM 2190 N N . ILE B 1 39 ? -26.141 8.258 27.828 1 33.25 39 ILE B N 1
ATOM 2191 C CA . ILE B 1 39 ? -24.781 8.031 28.266 1 33.25 39 ILE B CA 1
ATOM 2192 C C . ILE B 1 39 ? -24 9.344 28.234 1 33.25 39 ILE B C 1
ATOM 2194 O O . ILE B 1 39 ? -23.844 9.953 27.172 1 33.25 39 ILE B O 1
ATOM 2198 N N . THR B 1 40 ? -24.078 10.078 29.266 1 31.34 40 THR B N 1
ATOM 2199 C CA . THR B 1 40 ? -23.094 11.156 29.406 1 31.34 40 THR B CA 1
ATOM 2200 C C . THR B 1 40 ? -21.688 10.641 29.109 1 31.34 40 THR B C 1
ATOM 2202 O O . THR B 1 40 ? -21.172 9.781 29.828 1 31.34 40 THR B O 1
ATOM 2205 N N . VAL B 1 41 ? -21.328 10.672 27.938 1 32.06 41 VAL B N 1
ATOM 2206 C CA . VAL B 1 41 ? -19.906 10.531 27.641 1 32.06 41 VAL B CA 1
ATOM 2207 C C . VAL B 1 41 ? -19.109 11.508 28.5 1 32.06 41 VAL B C 1
ATOM 2209 O O . VAL B 1 41 ? -19.25 12.727 28.375 1 32.06 41 VAL B O 1
ATOM 2212 N N . SER B 1 42 ? -18.938 11.18 29.781 1 32.34 42 SER B N 1
ATOM 2213 C CA . SER B 1 42 ? -17.922 11.969 30.484 1 32.34 42 SER B CA 1
ATOM 2214 C C . SER B 1 42 ? -16.75 12.281 29.562 1 32.34 42 SER B C 1
ATOM 2216 O O . SER B 1 42 ? -16.344 11.445 28.75 1 32.34 42 SER B O 1
ATOM 2218 N N . SER B 1 43 ? -16.562 13.508 29.219 1 31.48 43 SER B N 1
ATOM 2219 C CA . SER B 1 43 ? -15.336 14.039 28.641 1 31.48 43 SER B CA 1
ATOM 2220 C C . SER B 1 43 ? -14.109 13.492 29.344 1 31.48 43 SER B C 1
ATOM 2222 O O . SER B 1 43 ? -13.711 13.992 30.406 1 31.48 43 SER B O 1
ATOM 2224 N N . SER B 1 44 ? -14.023 12.234 29.766 1 34.97 44 SER B N 1
ATOM 2225 C CA . SER B 1 44 ? -12.68 11.875 30.203 1 34.97 44 SER B CA 1
ATOM 2226 C C . SER B 1 44 ? -11.617 12.586 29.375 1 34.97 44 SER B C 1
ATOM 2228 O O . SER B 1 44 ? -11.688 12.602 28.141 1 34.97 44 SER B O 1
ATOM 2230 N N . HIS B 1 45 ? -11.047 13.633 29.891 1 33.88 45 HIS B N 1
ATOM 2231 C CA . HIS B 1 45 ? -9.766 14.18 29.438 1 33.88 45 HIS B CA 1
ATOM 2232 C C . HIS B 1 45 ? -8.852 13.078 28.922 1 33.88 45 HIS B C 1
ATOM 2234 O O . HIS B 1 45 ? -8.398 12.234 29.688 1 33.88 45 HIS B O 1
ATOM 2240 N N . PHE B 1 46 ? -9.125 12.367 27.922 1 36.69 46 PHE B N 1
ATOM 2241 C CA . PHE B 1 46 ? -8.086 11.664 27.172 1 36.69 46 PHE B CA 1
ATOM 2242 C C . PHE B 1 46 ? -6.727 12.328 27.375 1 36.69 46 PHE B C 1
ATOM 2244 O O . PHE B 1 46 ? -6.516 13.461 26.953 1 36.69 46 PHE B O 1
ATOM 2251 N N . GLN B 1 47 ? -6.035 12.25 28.484 1 40.09 47 GLN B N 1
ATOM 2252 C CA . GLN B 1 47 ? -4.66 12.57 28.844 1 40.09 47 GLN B CA 1
ATOM 2253 C C . GLN B 1 47 ? -3.744 12.5 27.625 1 40.09 47 GLN B C 1
ATOM 2255 O O . GLN B 1 47 ? -3.904 11.625 26.766 1 40.09 47 GLN B O 1
ATOM 2260 N N . SER B 1 48 ? -2.873 13.516 27.25 1 45.72 48 SER B N 1
ATOM 2261 C CA . SER B 1 48 ? -1.807 14.086 26.438 1 45.72 48 SER B CA 1
ATOM 2262 C C . SER B 1 48 ? -0.748 13.039 26.094 1 45.72 48 SER B C 1
ATOM 2264 O O . SER B 1 48 ? 0.226 13.336 25.406 1 45.72 48 SER B O 1
ATOM 2266 N N . ASN B 1 49 ? -0.669 11.883 26.828 1 57 49 ASN B N 1
ATOM 2267 C CA . ASN B 1 49 ? 0.519 11.047 26.703 1 57 49 ASN B CA 1
ATOM 2268 C C . ASN B 1 49 ? 0.479 10.219 25.422 1 57 49 ASN B C 1
ATOM 2270 O O . ASN B 1 49 ? 0.945 9.078 25.391 1 57 49 ASN B O 1
ATOM 2274 N N . ILE B 1 50 ? -0.175 10.672 24.453 1 77.5 50 ILE B N 1
ATOM 2275 C CA . ILE B 1 50 ? -0.214 9.883 23.234 1 77.5 50 ILE B CA 1
ATOM 2276 C C . ILE B 1 50 ? 1.085 10.07 22.453 1 77.5 50 ILE B C 1
ATOM 2278 O O . ILE B 1 50 ? 1.496 11.203 22.188 1 77.5 50 ILE B O 1
ATOM 2282 N N . LYS B 1 51 ? 1.753 9.055 22.328 1 89.44 51 LYS B N 1
ATOM 2283 C CA . LYS B 1 51 ? 3.016 9.062 21.594 1 89.44 51 LYS B CA 1
ATOM 2284 C C . LYS B 1 51 ? 2.834 9.656 20.188 1 89.44 51 LYS B C 1
ATOM 2286 O O . LYS B 1 51 ? 1.854 9.352 19.5 1 89.44 51 LYS B O 1
ATOM 2291 N N . ASP B 1 52 ? 3.646 10.656 19.875 1 94.56 52 ASP B N 1
ATOM 2292 C CA . ASP B 1 52 ? 3.709 11.203 18.531 1 94.56 52 ASP B CA 1
ATOM 2293 C C . ASP B 1 52 ? 4.75 10.469 17.688 1 94.56 52 ASP B C 1
ATOM 2295 O O . ASP B 1 52 ? 5.945 10.539 17.969 1 94.56 52 ASP B O 1
ATOM 2299 N N . TYR B 1 53 ? 4.336 9.844 16.609 1 94.88 53 TYR B N 1
ATOM 2300 C CA . TYR B 1 53 ? 5.199 8.977 15.805 1 94.88 53 TYR B CA 1
ATOM 2301 C C . TYR B 1 53 ? 5.883 9.773 14.695 1 94.88 53 TYR B C 1
ATOM 2303 O O . TYR B 1 53 ? 6.66 9.211 13.922 1 94.88 53 TYR B O 1
ATOM 2311 N N . SER B 1 54 ? 5.621 11.047 14.617 1 96.75 54 SER B N 1
ATOM 2312 C CA . SER B 1 54 ? 6.113 11.852 13.508 1 96.75 54 SER B CA 1
ATOM 2313 C C . SER B 1 54 ? 7.125 12.891 13.984 1 96.75 54 SER B C 1
ATOM 2315 O O . SER B 1 54 ? 7.105 14.039 13.539 1 96.75 54 SER B O 1
ATOM 2317 N N . ILE B 1 55 ? 7.918 12.523 14.93 1 97.5 55 ILE B N 1
ATOM 2318 C CA . ILE B 1 55 ? 9.031 13.344 15.391 1 97.5 55 ILE B CA 1
ATOM 2319 C C . ILE B 1 55 ? 10.344 12.586 15.219 1 97.5 55 ILE B C 1
ATOM 2321 O O . ILE B 1 55 ? 10.352 11.352 15.195 1 97.5 55 ILE B O 1
ATOM 2325 N N . PRO B 1 56 ? 11.398 13.375 15.094 1 98.19 56 PRO B N 1
ATOM 2326 C CA . PRO B 1 56 ? 12.688 12.703 14.922 1 98.19 56 PRO B CA 1
ATOM 2327 C C . PRO B 1 56 ? 13 11.719 16.047 1 98.19 56 PRO B C 1
ATOM 2329 O O . PRO B 1 56 ? 12.68 11.977 17.203 1 98.19 56 PRO B O 1
ATOM 2332 N N . ASN B 1 57 ? 13.578 10.609 15.711 1 97.31 57 ASN B N 1
ATOM 2333 C CA . ASN B 1 57 ? 14.062 9.594 16.641 1 97.31 57 ASN B CA 1
ATOM 2334 C C . ASN B 1 57 ? 15.445 9.086 16.234 1 97.31 57 ASN B C 1
ATOM 2336 O O . ASN B 1 57 ? 16.016 9.555 15.25 1 97.31 57 ASN B O 1
ATOM 2340 N N . ALA B 1 58 ? 15.984 8.148 16.938 1 97.06 58 ALA B N 1
ATOM 2341 C CA . ALA B 1 58 ? 17.375 7.738 16.781 1 97.06 58 ALA B CA 1
ATOM 2342 C C . ALA B 1 58 ? 17.594 7.043 15.438 1 97.06 58 ALA B C 1
ATOM 2344 O O . ALA B 1 58 ? 18.719 6.969 14.938 1 97.06 58 ALA B O 1
ATOM 2345 N N . SER B 1 59 ? 16.562 6.582 14.797 1 97.19 59 SER B N 1
ATOM 2346 C CA . SER B 1 59 ? 16.703 5.816 13.562 1 97.19 59 SER B CA 1
ATOM 2347 C C . SER B 1 59 ? 16.672 6.723 12.344 1 97.19 59 SER B C 1
ATOM 2349 O O . SER B 1 59 ? 17.016 6.297 11.234 1 97.19 59 SER B O 1
ATOM 2351 N N . TRP B 1 60 ? 16.266 7.969 12.469 1 98.38 60 TRP B N 1
ATOM 2352 C CA . TRP B 1 60 ? 16.234 8.883 11.336 1 98.38 60 TRP B CA 1
ATOM 2353 C C . TRP B 1 60 ? 17.641 9.234 10.875 1 98.38 60 TRP B C 1
ATOM 2355 O O . TRP B 1 60 ? 18.516 9.523 11.695 1 98.38 60 TRP B O 1
ATOM 2365 N N . SER B 1 61 ? 17.812 9.219 9.586 1 98.5 61 SER B N 1
ATOM 2366 C CA . SER B 1 61 ? 19.094 9.617 9.016 1 98.5 61 SER B CA 1
ATOM 2367 C C . SER B 1 61 ? 19.312 11.117 9.156 1 98.5 61 SER B C 1
ATOM 2369 O O . SER B 1 61 ? 18.359 11.875 9.336 1 98.5 61 SER B O 1
ATOM 2371 N N . PRO B 1 62 ? 20.578 11.539 9.023 1 98.5 62 PRO B N 1
ATOM 2372 C CA . PRO B 1 62 ? 20.844 12.977 9.039 1 98.5 62 PRO B CA 1
ATOM 2373 C C . PRO B 1 62 ? 20.109 13.727 7.926 1 98.5 62 PRO B C 1
ATOM 2375 O O . PRO B 1 62 ? 19.688 14.867 8.117 1 98.5 62 PRO B O 1
ATOM 2378 N N . VAL B 1 63 ? 19.953 13.07 6.801 1 98.56 63 VAL B N 1
ATOM 2379 C CA . VAL B 1 63 ? 19.234 13.68 5.684 1 98.56 63 VAL B CA 1
ATOM 2380 C C . VAL B 1 63 ? 17.781 13.922 6.078 1 98.56 63 VAL B C 1
ATOM 2382 O O . VAL B 1 63 ? 17.25 15.008 5.867 1 98.56 63 VAL B O 1
ATOM 2385 N N . MET B 1 64 ? 17.141 12.953 6.688 1 98.69 64 MET B N 1
ATOM 2386 C CA . MET B 1 64 ? 15.742 13.055 7.125 1 98.69 64 MET B CA 1
ATOM 2387 C C . MET B 1 64 ? 15.586 14.148 8.172 1 98.69 64 MET B C 1
ATOM 2389 O O . MET B 1 64 ? 14.68 14.984 8.07 1 98.69 64 MET B O 1
ATOM 2393 N N . VAL B 1 65 ? 16.453 14.156 9.117 1 98.81 65 VAL B N 1
ATOM 2394 C CA . VAL B 1 65 ? 16.391 15.141 10.195 1 98.81 65 VAL B CA 1
ATOM 2395 C C . VAL B 1 65 ? 16.609 16.547 9.625 1 98.81 65 VAL B C 1
ATOM 2397 O O . VAL B 1 65 ? 15.945 17.5 10.031 1 98.81 65 VAL B O 1
ATOM 2400 N N . GLY B 1 66 ? 17.562 16.625 8.719 1 98.75 66 GLY B N 1
ATOM 2401 C CA . GLY B 1 66 ? 17.797 17.906 8.094 1 98.75 66 GLY B CA 1
ATOM 2402 C C . GLY B 1 66 ? 16.578 18.469 7.371 1 98.75 66 GLY B C 1
ATOM 2403 O O . GLY B 1 66 ? 16.234 19.625 7.539 1 98.75 66 GLY B O 1
ATOM 2404 N N . LEU B 1 67 ? 15.977 17.656 6.582 1 98.75 67 LEU B N 1
ATOM 2405 C CA . LEU B 1 67 ? 14.773 18.062 5.859 1 98.75 67 LEU B CA 1
ATOM 2406 C C . LEU B 1 67 ? 13.648 18.406 6.824 1 98.75 67 LEU B C 1
ATOM 2408 O O . LEU B 1 67 ? 12.906 19.375 6.613 1 98.75 67 LEU B O 1
ATOM 2412 N N . TYR B 1 68 ? 13.516 17.609 7.887 1 98.81 68 TYR B N 1
ATOM 2413 C CA . TYR B 1 68 ? 12.539 17.875 8.938 1 98.81 68 TYR B CA 1
ATOM 2414 C C . TYR B 1 68 ? 12.727 19.266 9.523 1 98.81 68 TYR B C 1
ATOM 2416 O O . TYR B 1 68 ? 11.773 20.031 9.648 1 98.81 68 TYR B O 1
ATOM 2424 N N . ASN B 1 69 ? 13.914 19.578 9.805 1 98.75 69 ASN B N 1
ATOM 2425 C CA . ASN B 1 69 ? 14.219 20.875 10.398 1 98.75 69 ASN B CA 1
ATOM 2426 C C . ASN B 1 69 ? 13.914 22.016 9.438 1 98.75 69 ASN B C 1
ATOM 2428 O O . ASN B 1 69 ? 13.406 23.062 9.844 1 98.75 69 ASN B O 1
ATOM 2432 N N . GLU B 1 70 ? 14.273 21.797 8.227 1 98.31 70 GLU B N 1
ATOM 2433 C CA . GLU B 1 70 ? 13.953 22.797 7.211 1 98.31 70 GLU B CA 1
ATOM 2434 C C . GLU B 1 70 ? 12.453 23.062 7.148 1 98.31 70 GLU B C 1
ATOM 2436 O O . GLU B 1 70 ? 12.031 24.219 7.105 1 98.31 70 GLU B O 1
ATOM 2441 N N . LEU B 1 71 ? 11.664 22.047 7.172 1 98.5 71 LEU B N 1
ATOM 2442 C CA . LEU B 1 71 ? 10.211 22.203 7.086 1 98.5 71 LEU B CA 1
ATOM 2443 C C . LEU B 1 71 ? 9.648 22.766 8.383 1 98.5 71 LEU B C 1
ATOM 2445 O O . LEU B 1 71 ? 8.68 23.531 8.367 1 98.5 71 LEU B O 1
ATOM 2449 N N . MET B 1 72 ? 10.266 22.406 9.508 1 98.69 72 MET B N 1
ATOM 2450 C CA . MET B 1 72 ? 9.844 22.938 10.797 1 98.69 72 MET B CA 1
ATOM 2451 C C . MET B 1 72 ? 10 24.453 10.836 1 98.69 72 MET B C 1
ATOM 2453 O O . MET B 1 72 ? 9.203 25.156 11.453 1 98.69 72 MET B O 1
ATOM 2457 N N . GLU B 1 73 ? 11.008 24.938 10.156 1 98.44 73 GLU B N 1
ATOM 2458 C CA . GLU B 1 73 ? 11.211 26.375 10.07 1 98.44 73 GLU B CA 1
ATOM 2459 C C . GLU B 1 73 ? 10.016 27.062 9.406 1 98.44 73 GLU B C 1
ATOM 2461 O O . GLU B 1 73 ? 9.648 28.172 9.781 1 98.44 73 GLU B O 1
ATOM 2466 N N . LYS B 1 74 ? 9.461 26.391 8.477 1 97.56 74 LYS B N 1
ATOM 2467 C CA . LYS B 1 74 ? 8.32 26.953 7.758 1 97.56 74 LYS B CA 1
ATOM 2468 C C . LYS B 1 74 ? 7.09 27.047 8.656 1 97.56 74 LYS B C 1
ATOM 2470 O O . LYS B 1 74 ? 6.121 27.734 8.336 1 97.56 74 LYS B O 1
ATOM 2475 N N . THR B 1 75 ? 7.078 26.344 9.734 1 98 75 THR B N 1
ATOM 2476 C CA . THR B 1 75 ? 5.914 26.328 10.617 1 98 75 THR B CA 1
ATOM 2477 C C . THR B 1 75 ? 5.938 27.516 11.578 1 98 75 THR B C 1
ATOM 2479 O O . THR B 1 75 ? 4.945 27.797 12.25 1 98 75 THR B O 1
ATOM 2482 N N . VAL B 1 76 ? 7 28.234 11.672 1 97.69 76 VAL B N 1
ATOM 2483 C CA . VAL B 1 76 ? 7.211 29.281 12.672 1 97.69 76 VAL B CA 1
ATOM 2484 C C . VAL B 1 76 ? 6.176 30.391 12.492 1 97.69 76 VAL B C 1
ATOM 2486 O O . VAL B 1 76 ? 5.629 30.906 13.469 1 97.69 76 VAL B O 1
ATOM 2489 N N . ASP B 1 77 ? 5.859 30.688 11.289 1 96.31 77 ASP B N 1
ATOM 2490 C CA . ASP B 1 77 ? 4.938 31.797 11.039 1 96.31 77 ASP B CA 1
ATOM 2491 C C . ASP B 1 77 ? 3.498 31.312 10.945 1 96.31 77 ASP B C 1
ATOM 2493 O O . ASP B 1 77 ? 2.59 32.094 10.633 1 96.31 77 ASP B O 1
ATOM 2497 N N . GLY B 1 78 ? 3.264 30.062 11.008 1 95.94 78 GLY B N 1
ATOM 2498 C CA . GLY B 1 78 ? 1.919 29.5 11.039 1 95.94 78 GLY B CA 1
ATOM 2499 C C . GLY B 1 78 ? 1.399 29.125 9.664 1 95.94 78 GLY B C 1
ATOM 2500 O O . GLY B 1 78 ? 0.293 28.594 9.539 1 95.94 78 GLY B O 1
ATOM 2501 N N . SER B 1 79 ? 2.197 29.344 8.656 1 96.56 79 SER B N 1
ATOM 2502 C CA . SER B 1 79 ? 1.76 29.031 7.297 1 96.56 79 SER B CA 1
ATOM 2503 C C . SER B 1 79 ? 1.74 27.531 7.051 1 96.56 79 SER B C 1
ATOM 2505 O O . SER B 1 79 ? 0.984 27.047 6.207 1 96.56 79 SER B O 1
ATOM 2507 N N . TRP B 1 80 ? 2.607 26.875 7.73 1 98.31 80 TRP B N 1
ATOM 2508 C CA . TRP B 1 80 ? 2.676 25.422 7.668 1 98.31 80 TRP B CA 1
ATOM 2509 C C . TRP B 1 80 ? 2.436 24.812 9.039 1 98.31 80 TRP B C 1
ATOM 2511 O O . TRP B 1 80 ? 2.68 25.453 10.07 1 98.31 80 TRP B O 1
ATOM 2521 N N . THR B 1 81 ? 1.896 23.641 9.016 1 98.5 81 THR B N 1
ATOM 2522 C CA . THR B 1 81 ? 1.68 22.875 10.242 1 98.5 81 THR B CA 1
ATOM 2523 C C . THR B 1 81 ? 2.203 21.453 10.086 1 98.5 81 THR B C 1
ATOM 2525 O O . THR B 1 81 ? 1.996 20.812 9.055 1 98.5 81 THR B O 1
ATOM 2528 N N . ARG B 1 82 ? 2.969 20.984 11.07 1 98.69 82 ARG B N 1
ATOM 2529 C CA . ARG B 1 82 ? 3.348 19.562 11.125 1 98.69 82 ARG B CA 1
ATOM 2530 C C . ARG B 1 82 ? 2.193 18.703 11.633 1 98.69 82 ARG B C 1
ATOM 2532 O O . ARG B 1 82 ? 1.625 18.984 12.688 1 98.69 82 ARG B O 1
ATOM 2539 N N . LEU B 1 83 ? 1.865 17.703 10.922 1 97.88 83 LEU B N 1
ATOM 2540 C CA . LEU B 1 83 ? 0.805 16.797 11.375 1 97.88 83 LEU B CA 1
ATOM 2541 C C . LEU B 1 83 ? 1.348 15.766 12.344 1 97.88 83 LEU B C 1
ATOM 2543 O O . LEU B 1 83 ? 2.402 15.172 12.102 1 97.88 83 LEU B O 1
ATOM 2547 N N . PRO B 1 84 ? 0.658 15.523 13.398 1 96 84 PRO B N 1
ATOM 2548 C CA . PRO B 1 84 ? 1.124 14.531 14.367 1 96 84 PRO B CA 1
ATOM 2549 C C . PRO B 1 84 ? 0.977 13.102 13.852 1 96 84 PRO B C 1
ATOM 2551 O O . PRO B 1 84 ? 0.074 12.812 13.062 1 96 84 PRO B O 1
ATOM 2554 N N . GLY B 1 85 ? 1.951 12.281 14.25 1 94.94 85 GLY B N 1
ATOM 2555 C CA . GLY B 1 85 ? 1.823 10.859 13.984 1 94.94 85 GLY B CA 1
ATOM 2556 C C . GLY B 1 85 ? 0.843 10.164 14.914 1 94.94 85 GLY B C 1
ATOM 2557 O O . GLY B 1 85 ? 0.93 10.305 16.141 1 94.94 85 GLY B O 1
ATOM 2558 N N . CYS B 1 86 ? -0.069 9.398 14.312 1 93.12 86 CYS B N 1
ATOM 2559 C CA . CYS B 1 86 ? -1.137 8.82 15.117 1 93.12 86 CYS B CA 1
ATOM 2560 C C . CYS B 1 86 ? -1.052 7.297 15.125 1 93.12 86 CYS B C 1
ATOM 2562 O O . CYS B 1 86 ? -0.528 6.699 14.18 1 93.12 86 CYS B O 1
ATOM 2564 N N . TRP B 1 87 ? -1.525 6.781 16.219 1 93.56 87 TRP B N 1
ATOM 2565 C CA . TRP B 1 87 ? -1.622 5.336 16.391 1 93.56 87 TRP B CA 1
ATOM 2566 C C . TRP B 1 87 ? -2.826 4.777 15.633 1 93.56 87 TRP B C 1
ATOM 2568 O O . TRP B 1 87 ? -2.766 3.68 15.078 1 93.56 87 TRP B O 1
ATOM 2578 N N . ARG B 1 88 ? -3.842 5.543 15.656 1 93.31 88 ARG B N 1
ATOM 2579 C CA . ARG B 1 88 ? -5.082 5.242 14.945 1 93.31 88 ARG B CA 1
ATOM 2580 C C . ARG B 1 88 ? -5.645 6.492 14.273 1 93.31 88 ARG B C 1
ATOM 2582 O O . ARG B 1 88 ? -5.418 7.609 14.742 1 93.31 88 ARG B O 1
ATOM 2589 N N . SER B 1 89 ? -6.414 6.242 13.242 1 89.81 89 SER B N 1
ATOM 2590 C CA . SER B 1 89 ? -6.969 7.367 12.5 1 89.81 89 SER B CA 1
ATOM 2591 C C . SER B 1 89 ? -7.945 8.172 13.352 1 89.81 89 SER B C 1
ATOM 2593 O O . SER B 1 89 ? -8.172 9.352 13.102 1 89.81 89 SER B O 1
ATOM 2595 N N . LEU B 1 90 ? -8.531 7.566 14.344 1 87.94 90 LEU B N 1
ATOM 2596 C CA . LEU B 1 90 ? -9.492 8.227 15.219 1 87.94 90 LEU B CA 1
ATOM 2597 C C . LEU B 1 90 ? -8.867 9.43 15.906 1 87.94 90 LEU B C 1
ATOM 2599 O O . LEU B 1 90 ? -9.57 10.383 16.266 1 87.94 90 LEU B O 1
ATOM 2603 N N . GLN B 1 91 ? -7.586 9.367 16 1 88.5 91 GLN B N 1
ATOM 2604 C CA . GLN B 1 91 ? -6.879 10.453 16.656 1 88.5 91 GLN B CA 1
ATOM 2605 C C . GLN B 1 91 ? -6.727 11.656 15.734 1 88.5 91 GLN B C 1
ATOM 2607 O O . GLN B 1 91 ? -6.461 12.773 16.188 1 88.5 91 GLN B O 1
ATOM 2612 N N . LEU B 1 92 ? -6.848 11.398 14.445 1 88.06 92 LEU B N 1
ATOM 2613 C CA . LEU B 1 92 ? -6.629 12.422 13.43 1 88.06 92 LEU B CA 1
ATOM 2614 C C . LEU B 1 92 ? -7.941 13.086 13.031 1 88.06 92 LEU B C 1
ATOM 2616 O O . LEU B 1 92 ? -7.973 14.281 12.727 1 88.06 92 LEU B O 1
ATOM 2620 N N . LEU B 1 93 ? -8.961 12.375 13.078 1 90.56 93 LEU B N 1
ATOM 2621 C CA . LEU B 1 93 ? -10.25 12.828 12.562 1 90.56 93 LEU B CA 1
ATOM 2622 C C . LEU B 1 93 ? -11.023 13.594 13.633 1 90.56 93 LEU B C 1
ATOM 2624 O O . LEU B 1 93 ? -11.102 13.156 14.781 1 90.56 93 LEU B O 1
ATOM 2628 N N . LYS B 1 94 ? -11.594 14.672 13.242 1 89.12 94 LYS B N 1
ATOM 2629 C CA . LYS B 1 94 ? -12.484 15.398 14.148 1 89.12 94 LYS B CA 1
ATOM 2630 C C . LYS B 1 94 ? -13.742 14.578 14.445 1 89.12 94 LYS B C 1
ATOM 2632 O O . LYS B 1 94 ? -14.227 13.844 13.586 1 89.12 94 LYS B O 1
ATOM 2637 N N . GLU B 1 95 ? -14.219 14.797 15.531 1 89.44 95 GLU B N 1
ATOM 2638 C CA . GLU B 1 95 ? -15.391 14.047 15.961 1 89.44 95 GLU B CA 1
ATOM 2639 C C . GLU B 1 95 ? -16.562 14.258 15.016 1 89.44 95 GLU B C 1
ATOM 2641 O O . GLU B 1 95 ? -17.25 13.305 14.641 1 89.44 95 GLU B O 1
ATOM 2646 N N . ALA B 1 96 ? -16.812 15.492 14.688 1 89.81 96 ALA B N 1
ATOM 2647 C CA . ALA B 1 96 ? -17.922 15.812 13.781 1 89.81 96 ALA B CA 1
ATOM 2648 C C . ALA B 1 96 ? -17.734 15.125 12.438 1 89.81 96 ALA B C 1
ATOM 2650 O O . ALA B 1 96 ? -18.703 14.68 11.82 1 89.81 96 ALA B O 1
ATOM 2651 N N . ASP B 1 97 ? -16.516 15.062 12.023 1 91.94 97 ASP B N 1
ATOM 2652 C CA . ASP B 1 97 ? -16.219 14.414 10.75 1 91.94 97 ASP B CA 1
ATOM 2653 C C . ASP B 1 97 ? -16.438 12.906 10.836 1 91.94 97 ASP B C 1
ATOM 2655 O O . ASP B 1 97 ? -16.953 12.289 9.898 1 91.94 97 ASP B O 1
ATOM 2659 N N . LEU B 1 98 ? -16.062 12.305 11.945 1 91.56 98 LEU B N 1
ATOM 2660 C CA . LEU B 1 98 ? -16.281 10.875 12.148 1 91.56 98 LEU B CA 1
ATOM 2661 C C . LEU B 1 98 ? -17.766 10.531 12.062 1 91.56 98 LEU B C 1
ATOM 2663 O O . LEU B 1 98 ? -18.125 9.5 11.492 1 91.56 98 LEU B O 1
ATOM 2667 N N . ALA B 1 99 ? -18.562 11.406 12.641 1 90.5 99 ALA B N 1
ATOM 2668 C CA . ALA B 1 99 ? -20 11.211 12.586 1 90.5 99 ALA B CA 1
ATOM 2669 C C . ALA B 1 99 ? -20.5 11.25 11.141 1 90.5 99 ALA B C 1
ATOM 2671 O O . ALA B 1 99 ? -21.359 10.445 10.758 1 90.5 99 ALA B O 1
ATOM 2672 N N . ARG B 1 100 ? -20.016 12.172 10.398 1 91.56 100 ARG B N 1
ATOM 2673 C CA . ARG B 1 100 ? -20.406 12.281 8.992 1 91.56 100 ARG B CA 1
ATOM 2674 C C . ARG B 1 100 ? -19.922 11.07 8.195 1 91.56 100 ARG B C 1
ATOM 2676 O O . ARG B 1 100 ? -20.656 10.555 7.348 1 91.56 100 ARG B O 1
ATOM 2683 N N . ILE B 1 101 ? -18.703 10.625 8.461 1 93.44 101 ILE B N 1
ATOM 2684 C CA . ILE B 1 101 ? -18.141 9.469 7.789 1 93.44 101 ILE B CA 1
ATOM 2685 C C . ILE B 1 101 ? -18.969 8.227 8.094 1 93.44 101 ILE B C 1
ATOM 2687 O O . ILE B 1 101 ? -19.234 7.422 7.203 1 93.44 101 ILE B O 1
ATOM 2691 N N . ALA B 1 102 ? -19.422 8.102 9.32 1 91.94 102 ALA B N 1
ATOM 2692 C CA . ALA B 1 102 ? -20.172 6.938 9.781 1 91.94 102 ALA B CA 1
ATOM 2693 C C . ALA B 1 102 ? -21.516 6.824 9.055 1 91.94 102 ALA B C 1
ATOM 2695 O O . ALA B 1 102 ? -22.109 5.746 9.008 1 91.94 102 ALA B O 1
ATOM 2696 N N . LYS B 1 103 ? -21.953 7.934 8.5 1 90.31 103 LYS B N 1
ATOM 2697 C CA . LYS B 1 103 ? -23.188 7.914 7.723 1 90.31 103 LYS B CA 1
ATOM 2698 C C . LYS B 1 103 ? -22.953 7.293 6.348 1 90.31 103 LYS B C 1
ATOM 2700 O O . LYS B 1 103 ? -23.891 6.781 5.727 1 90.31 103 LYS B O 1
ATOM 2705 N N . ALA B 1 104 ? -21.734 7.336 5.887 1 90.31 104 ALA B N 1
ATOM 2706 C CA . ALA B 1 104 ? -21.422 6.906 4.523 1 90.31 104 ALA B CA 1
ATOM 2707 C C . ALA B 1 104 ? -20.859 5.488 4.512 1 90.31 104 ALA B C 1
ATOM 2709 O O . ALA B 1 104 ? -21.031 4.75 3.543 1 90.31 104 ALA B O 1
ATOM 2710 N N . VAL B 1 105 ? -20.125 5.074 5.559 1 91.81 105 VAL B N 1
ATOM 2711 C CA . VAL B 1 105 ? -19.484 3.771 5.586 1 91.81 105 VAL B CA 1
ATOM 2712 C C . VAL B 1 105 ? -19.625 3.146 6.973 1 91.81 105 VAL B C 1
ATOM 2714 O O . VAL B 1 105 ? -19.781 3.857 7.969 1 91.81 105 VAL B O 1
ATOM 2717 N N . PRO B 1 106 ? -19.547 1.821 7.066 1 92.69 106 PRO B N 1
ATOM 2718 C CA . PRO B 1 106 ? -19.734 1.139 8.352 1 92.69 106 PRO B CA 1
ATOM 2719 C C . PRO B 1 106 ? -18.5 1.203 9.242 1 92.69 106 PRO B C 1
ATOM 2721 O O . PRO B 1 106 ? -17.766 0.221 9.359 1 92.69 106 PRO B O 1
ATOM 2724 N N . ILE B 1 107 ? -18.406 2.238 9.977 1 93 107 ILE B N 1
ATOM 2725 C CA . ILE B 1 107 ? -17.281 2.395 10.906 1 93 107 ILE B CA 1
ATOM 2726 C C . ILE B 1 107 ? -17.516 1.52 12.133 1 93 107 ILE B C 1
ATOM 2728 O O . ILE B 1 107 ? -18.641 1.399 12.625 1 93 107 ILE B O 1
ATOM 2732 N N . GLN B 1 108 ? -16.453 0.895 12.57 1 93.06 108 GLN B N 1
ATOM 2733 C CA . GLN B 1 108 ? -16.484 0.048 13.758 1 93.06 108 GLN B CA 1
ATOM 2734 C C . GLN B 1 108 ? -15.195 0.17 14.562 1 93.06 108 GLN B C 1
ATOM 2736 O O . GLN B 1 108 ? -14.117 0.305 13.984 1 93.06 108 GLN B O 1
ATOM 2741 N N . MET B 1 109 ? -15.391 0.163 15.828 1 91.19 109 MET B N 1
ATOM 2742 C CA . MET B 1 109 ? -14.211 0.145 16.688 1 91.19 109 MET B CA 1
ATOM 2743 C C . MET B 1 109 ? -13.75 -1.285 16.953 1 91.19 109 MET B C 1
ATOM 2745 O O . MET B 1 109 ? -14.453 -2.055 17.609 1 91.19 109 MET B O 1
ATOM 2749 N N . ILE B 1 110 ? -12.633 -1.55 16.469 1 91.75 110 ILE B N 1
ATOM 2750 C CA . ILE B 1 110 ? -12.031 -2.865 16.672 1 91.75 110 ILE B CA 1
ATOM 2751 C C . ILE B 1 110 ? -10.867 -2.76 17.641 1 91.75 110 ILE B C 1
ATOM 2753 O O . ILE B 1 110 ? -9.984 -1.92 17.484 1 91.75 110 ILE B O 1
ATOM 2757 N N . GLU B 1 111 ? -10.852 -3.449 18.734 1 85.88 111 GLU B N 1
ATOM 2758 C CA . GLU B 1 111 ? -9.945 -3.328 19.875 1 85.88 111 GLU B CA 1
ATOM 2759 C C . GLU B 1 111 ? -8.484 -3.389 19.422 1 85.88 111 GLU B C 1
ATOM 2761 O O . GLU B 1 111 ? -7.672 -2.561 19.828 1 85.88 111 GLU B O 1
ATOM 2766 N N . ASP B 1 112 ? -8.008 -4.301 18.609 1 90.81 112 ASP B N 1
ATOM 2767 C CA . ASP B 1 112 ? -6.602 -4.465 18.266 1 90.81 112 ASP B CA 1
ATOM 2768 C C . ASP B 1 112 ? -6.289 -3.816 16.922 1 90.81 112 ASP B C 1
ATOM 2770 O O . ASP B 1 112 ? -5.211 -4.027 16.359 1 90.81 112 ASP B O 1
ATOM 2774 N N . ALA B 1 113 ? -7.133 -2.91 16.578 1 95.25 113 ALA B N 1
ATOM 2775 C CA . ALA B 1 113 ? -6.898 -2.289 15.281 1 95.25 113 ALA B CA 1
ATOM 2776 C C . ALA B 1 113 ? -5.863 -1.175 15.383 1 95.25 113 ALA B C 1
ATOM 2778 O O . ALA B 1 113 ? -5.719 -0.543 16.438 1 95.25 113 ALA B O 1
ATOM 2779 N N . ARG B 1 114 ? -5.16 -1.007 14.336 1 95.56 114 ARG B N 1
ATOM 2780 C CA . ARG B 1 114 ? -4.082 -0.027 14.25 1 95.56 114 ARG B CA 1
ATOM 2781 C C . ARG B 1 114 ? -3.973 0.547 12.836 1 95.56 114 ARG B C 1
ATOM 2783 O O . ARG B 1 114 ? -4.246 -0.148 11.859 1 95.56 114 ARG B O 1
ATOM 2790 N N . LEU B 1 115 ? -3.613 1.845 12.844 1 97.56 115 LEU B N 1
ATOM 2791 C CA . LEU B 1 115 ? -3.332 2.438 11.539 1 97.56 115 LEU B CA 1
ATOM 2792 C C . LEU B 1 115 ? -2.301 1.613 10.781 1 97.56 115 LEU B C 1
ATOM 2794 O O . LEU B 1 115 ? -1.252 1.264 11.328 1 97.56 115 LEU B O 1
ATOM 2798 N N . PHE B 1 116 ? -2.582 1.344 9.578 1 98.69 116 PHE B N 1
ATOM 2799 C CA . PHE B 1 116 ? -1.755 0.497 8.727 1 98.69 116 PHE B CA 1
ATOM 2800 C C . PHE B 1 116 ? -0.304 0.963 8.742 1 98.69 116 PHE B C 1
ATOM 2802 O O . PHE B 1 116 ? 0.615 0.146 8.836 1 98.69 116 PHE B O 1
ATOM 2809 N N . LEU B 1 117 ? -0.06 2.254 8.719 1 98.12 117 LEU B N 1
ATOM 2810 C CA . LEU B 1 117 ? 1.295 2.793 8.68 1 98.12 117 LEU B CA 1
ATOM 2811 C C . LEU B 1 117 ? 2.016 2.535 10 1 98.12 117 LEU B C 1
ATOM 2813 O O . LEU B 1 117 ? 3.23 2.723 10.094 1 98.12 117 LEU B O 1
ATOM 2817 N N . ARG B 1 118 ? 1.252 2.088 10.969 1 97.38 118 ARG B N 1
ATOM 2818 C CA . ARG B 1 118 ? 1.824 1.777 12.273 1 97.38 118 ARG B CA 1
ATOM 2819 C C . ARG B 1 118 ? 1.798 0.276 12.539 1 97.38 118 ARG B C 1
ATOM 2821 O O . ARG B 1 118 ? 1.813 -0.155 13.695 1 97.38 118 ARG B O 1
ATOM 2828 N N . ILE B 1 119 ? 1.761 -0.48 11.555 1 97.31 119 ILE B N 1
ATOM 2829 C CA . ILE B 1 119 ? 1.68 -1.933 11.656 1 97.31 119 ILE B CA 1
ATOM 2830 C C . ILE B 1 119 ? 2.82 -2.449 12.531 1 97.31 119 ILE B C 1
ATOM 2832 O O . ILE B 1 119 ? 2.656 -3.43 13.266 1 97.31 119 ILE B O 1
ATOM 2836 N N . THR B 1 120 ? 3.979 -1.864 12.422 1 94.5 120 THR B N 1
ATOM 2837 C CA . THR B 1 120 ? 5.035 -2.066 13.406 1 94.5 120 THR B CA 1
ATOM 2838 C C . THR B 1 120 ? 5.32 -0.778 14.172 1 94.5 120 THR B C 1
ATOM 2840 O O . THR B 1 120 ? 5.312 0.309 13.594 1 94.5 120 THR B O 1
ATOM 2843 N N . ASP B 1 121 ? 5.48 -0.906 15.453 1 87.94 121 ASP B N 1
ATOM 2844 C CA . ASP B 1 121 ? 5.758 0.282 16.266 1 87.94 121 ASP B CA 1
ATOM 2845 C C . ASP B 1 121 ? 7.227 0.346 16.656 1 87.94 121 ASP B C 1
ATOM 2847 O O . ASP B 1 121 ? 7.613 1.169 17.5 1 87.94 121 ASP B O 1
ATOM 2851 N N . THR B 1 122 ? 7.973 -0.532 16.094 1 93.62 122 THR B N 1
ATOM 2852 C CA . THR B 1 122 ? 9.406 -0.485 16.359 1 93.62 122 THR B CA 1
ATOM 2853 C C . THR B 1 122 ? 10.102 0.521 15.453 1 93.62 122 THR B C 1
ATOM 2855 O O . THR B 1 122 ? 9.977 0.438 14.227 1 93.62 122 THR B O 1
ATOM 2858 N N . GLU B 1 123 ? 10.805 1.407 16.047 1 95.69 123 GLU B N 1
ATOM 2859 C CA . GLU B 1 123 ? 11.523 2.43 15.289 1 95.69 123 GLU B CA 1
ATOM 2860 C C . GLU B 1 123 ? 12.422 1.804 14.227 1 95.69 123 GLU B C 1
ATOM 2862 O O . GLU B 1 123 ? 12.977 0.723 14.438 1 95.69 123 GLU B O 1
ATOM 2867 N N . ARG B 1 124 ? 12.461 2.414 13.062 1 96 124 ARG B N 1
ATOM 2868 C CA . ARG B 1 124 ? 13.414 2.064 12.008 1 96 124 ARG B CA 1
ATOM 2869 C C . ARG B 1 124 ? 12.812 1.04 11.047 1 96 124 ARG B C 1
ATOM 2871 O O . ARG B 1 124 ? 13.156 1.018 9.867 1 96 124 ARG B O 1
ATOM 2878 N N . LEU B 1 125 ? 11.969 0.23 11.469 1 97.12 125 LEU B N 1
ATOM 2879 C CA . LEU B 1 125 ? 11.727 -1.025 10.766 1 97.12 125 LEU B CA 1
ATOM 2880 C C . LEU B 1 125 ? 10.664 -0.847 9.688 1 97.12 125 LEU B C 1
ATOM 2882 O O . LEU B 1 125 ? 10.703 -1.528 8.656 1 97.12 125 LEU B O 1
ATOM 2886 N N . GLY B 1 126 ? 9.695 0.018 9.961 1 97.69 126 GLY B N 1
ATOM 2887 C CA . GLY B 1 126 ? 8.578 0.166 9.039 1 97.69 126 GLY B CA 1
ATOM 2888 C C . GLY B 1 126 ? 8.516 1.535 8.391 1 97.69 126 GLY B C 1
ATOM 2889 O O . GLY B 1 126 ? 9.484 1.983 7.777 1 97.69 126 GLY B O 1
ATOM 2890 N N . PHE B 1 127 ? 7.371 2.188 8.492 1 98.44 127 PHE B N 1
ATOM 2891 C CA . PHE B 1 127 ? 7.141 3.508 7.914 1 98.44 127 PHE B CA 1
ATOM 2892 C C . PHE B 1 127 ? 7.586 4.602 8.875 1 98.44 127 PHE B C 1
ATOM 2894 O O . PHE B 1 127 ? 6.91 4.875 9.867 1 98.44 127 PHE B O 1
ATOM 2901 N N . GLU B 1 128 ? 8.695 5.234 8.641 1 98.44 128 GLU B N 1
ATOM 2902 C CA . GLU B 1 128 ? 9.086 6.473 9.305 1 98.44 128 GLU B CA 1
ATOM 2903 C C . GLU B 1 128 ? 8.719 7.691 8.461 1 98.44 128 GLU B C 1
ATOM 2905 O O . GLU B 1 128 ? 9.273 7.895 7.383 1 98.44 128 GLU B O 1
ATOM 2910 N N . TYR B 1 129 ? 7.773 8.453 8.977 1 98.69 129 TYR B N 1
ATOM 2911 C CA . TYR B 1 129 ? 7.344 9.555 8.117 1 98.69 129 TYR B CA 1
ATOM 2912 C C . TYR B 1 129 ? 6.793 10.711 8.938 1 98.69 129 TYR B C 1
ATOM 2914 O O . TYR B 1 129 ? 6.484 10.547 10.117 1 98.69 129 TYR B O 1
ATOM 2922 N N . VAL B 1 130 ? 6.707 11.852 8.312 1 98.81 130 VAL B N 1
ATOM 2923 C CA . VAL B 1 130 ? 6.086 13.062 8.844 1 98.81 130 VAL B CA 1
ATOM 2924 C C . VAL B 1 130 ? 5.473 13.867 7.699 1 98.81 130 VAL B C 1
ATOM 2926 O O . VAL B 1 130 ? 6.039 13.938 6.605 1 98.81 130 VAL B O 1
ATOM 2929 N N . ILE B 1 131 ? 4.34 14.414 7.957 1 98.88 131 ILE B N 1
ATOM 2930 C CA . ILE B 1 131 ? 3.654 15.211 6.949 1 98.88 131 ILE B CA 1
ATOM 2931 C C . ILE B 1 131 ? 3.479 16.641 7.453 1 98.88 131 ILE B C 1
ATOM 2933 O O . ILE B 1 131 ? 3.135 16.859 8.617 1 98.88 131 ILE B O 1
ATOM 2937 N N . PHE B 1 132 ? 3.752 17.594 6.602 1 98.94 132 PHE B N 1
ATOM 2938 C CA . PHE B 1 132 ? 3.5 19.016 6.809 1 98.94 132 PHE B CA 1
ATOM 2939 C C . PHE B 1 132 ? 2.41 19.5 5.867 1 98.94 132 PHE B C 1
ATOM 2941 O O . PHE B 1 132 ? 2.363 19.109 4.699 1 98.94 132 PHE B O 1
ATOM 2948 N N . HIS B 1 133 ? 1.592 20.375 6.391 1 98.88 133 HIS B N 1
ATOM 2949 C CA . HIS B 1 133 ? 0.458 20.859 5.609 1 98.88 133 HIS B CA 1
ATOM 2950 C C . HIS B 1 133 ? 0.439 22.391 5.562 1 98.88 133 HIS B C 1
ATOM 2952 O O . HIS B 1 133 ? 0.687 23.047 6.574 1 98.88 133 HIS B O 1
ATOM 2958 N N . SER B 1 134 ? 0.218 22.906 4.379 1 98.75 134 SER B N 1
ATOM 2959 C CA . SER B 1 134 ? -0.087 24.312 4.176 1 98.75 134 SER B CA 1
ATOM 2960 C C . SER B 1 134 ? -1.521 24.516 3.695 1 98.75 134 SER B C 1
ATOM 2962 O O . SER B 1 134 ? -1.855 24.156 2.564 1 98.75 134 SER B O 1
ATOM 2964 N N . ASP B 1 135 ? -2.291 25.125 4.492 1 96.62 135 ASP B N 1
ATOM 2965 C CA . ASP B 1 135 ? -3.684 25.344 4.117 1 96.62 135 ASP B CA 1
ATOM 2966 C C . ASP B 1 135 ? -3.789 26.359 2.98 1 96.62 135 ASP B C 1
ATOM 2968 O O . ASP B 1 135 ? -4.574 26.172 2.049 1 96.62 135 ASP B O 1
ATOM 2972 N N . SER B 1 136 ? -2.988 27.391 3.045 1 97.31 136 SER B N 1
ATOM 2973 C CA . SER B 1 136 ? -3.035 28.438 2.029 1 97.31 136 SER B CA 1
ATOM 2974 C C . SER B 1 136 ? -2.609 27.906 0.666 1 97.31 136 SER B C 1
ATOM 2976 O O . SER B 1 136 ? -3.16 28.297 -0.363 1 97.31 136 SER B O 1
ATOM 2978 N N . GLU B 1 137 ? -1.681 26.984 0.688 1 97.81 137 GLU B N 1
ATOM 2979 C CA . GLU B 1 137 ? -1.196 26.422 -0.574 1 97.81 137 GLU B CA 1
ATOM 2980 C C . GLU B 1 137 ? -1.977 25.172 -0.964 1 97.81 137 GLU B C 1
ATOM 2982 O O . GLU B 1 137 ? -1.813 24.656 -2.07 1 97.81 137 GLU B O 1
ATOM 2987 N N . LYS B 1 138 ? -2.807 24.719 -0.113 1 98.69 138 LYS B N 1
ATOM 2988 C CA . LYS B 1 138 ? -3.5 23.438 -0.3 1 98.69 138 LYS B CA 1
ATOM 2989 C C . LYS B 1 138 ? -2.525 22.328 -0.69 1 98.69 138 LYS B C 1
ATOM 2991 O O . LYS B 1 138 ? -2.752 21.609 -1.665 1 98.69 138 LYS B O 1
ATOM 2996 N N . LYS B 1 139 ? -1.521 22.25 0.186 1 98.81 139 LYS B N 1
ATOM 2997 C CA . LYS B 1 139 ? -0.376 21.406 -0.13 1 98.81 139 LYS B CA 1
ATOM 2998 C C . LYS B 1 139 ? 0.093 20.641 1.101 1 98.81 139 LYS B C 1
ATOM 3000 O O . LYS B 1 139 ? 0.014 21.141 2.223 1 98.81 139 LYS B O 1
ATOM 3005 N N . CYS B 1 140 ? 0.54 19.406 0.849 1 98.94 140 CYS B N 1
ATOM 3006 C CA . CYS B 1 140 ? 1.275 18.656 1.86 1 98.94 140 CYS B CA 1
ATOM 3007 C C . CYS B 1 140 ? 2.648 18.234 1.343 1 98.94 140 CYS B C 1
ATOM 3009 O O . CYS B 1 140 ? 2.809 17.953 0.155 1 98.94 140 CYS B O 1
ATOM 3011 N N . VAL B 1 141 ? 3.598 18.281 2.23 1 98.94 141 VAL B N 1
ATOM 3012 C CA . VAL B 1 141 ? 4.906 17.672 2.027 1 98.94 141 VAL B CA 1
ATOM 3013 C C . VAL B 1 141 ? 5.117 16.547 3.033 1 98.94 141 VAL B C 1
ATOM 3015 O O . VAL B 1 141 ? 4.961 16.75 4.242 1 98.94 141 VAL B O 1
ATOM 3018 N N . CYS B 1 142 ? 5.438 15.406 2.516 1 98.94 142 CYS B N 1
ATOM 3019 C CA . CYS B 1 142 ? 5.707 14.242 3.346 1 98.94 142 CYS B CA 1
ATOM 3020 C C . CYS B 1 142 ? 7.168 13.812 3.225 1 98.94 142 CYS B C 1
ATOM 3022 O O . CYS B 1 142 ? 7.691 13.688 2.117 1 98.94 142 CYS B O 1
ATOM 3024 N N . LEU B 1 143 ? 7.812 13.703 4.352 1 98.94 143 LEU B N 1
ATOM 3025 C CA . LEU B 1 143 ? 9.109 13.047 4.426 1 98.94 143 LEU B CA 1
ATOM 3026 C C . LEU B 1 143 ? 8.953 11.594 4.879 1 98.94 143 LEU B C 1
ATOM 3028 O O . LEU B 1 143 ? 8.25 11.32 5.848 1 98.94 143 LEU B O 1
ATOM 3032 N N . PHE B 1 144 ? 9.672 10.727 4.109 1 98.94 144 PHE B N 1
ATOM 3033 C CA . PHE B 1 144 ? 9.492 9.297 4.316 1 98.94 144 PHE B CA 1
ATOM 3034 C C . PHE B 1 144 ? 10.828 8.57 4.234 1 98.94 144 PHE B C 1
ATOM 3036 O O . PHE B 1 144 ? 11.555 8.703 3.244 1 98.94 144 PHE B O 1
ATOM 3043 N N . GLN B 1 145 ? 11.164 7.848 5.289 1 98.88 145 GLN B N 1
ATOM 3044 C CA . GLN B 1 145 ? 12.328 6.965 5.32 1 98.88 145 GLN B CA 1
ATOM 3045 C C . GLN B 1 145 ? 11.914 5.516 5.535 1 98.88 145 GLN B C 1
ATOM 3047 O O . GLN B 1 145 ? 11.609 5.109 6.66 1 98.88 145 GLN B O 1
ATOM 3052 N N . PRO B 1 146 ? 11.922 4.758 4.434 1 98.56 146 PRO B N 1
ATOM 3053 C CA . PRO B 1 146 ? 11.438 3.375 4.531 1 98.56 146 PRO B CA 1
ATOM 3054 C C . PRO B 1 146 ? 12.398 2.473 5.305 1 98.56 146 PRO B C 1
ATOM 3056 O O . PRO B 1 146 ? 13.609 2.496 5.062 1 98.56 146 PRO B O 1
ATOM 3059 N N . GLY B 1 147 ? 11.828 1.643 6.152 1 98.19 147 GLY B N 1
ATOM 3060 C CA . GLY B 1 147 ? 12.602 0.651 6.883 1 98.19 147 GLY B CA 1
ATOM 3061 C C . GLY B 1 147 ? 12.742 -0.665 6.141 1 98.19 147 GLY B C 1
ATOM 3062 O O . GLY B 1 147 ? 12.141 -0.851 5.082 1 98.19 147 GLY B O 1
ATOM 3063 N N . PRO B 1 148 ? 13.508 -1.555 6.734 1 98 148 PRO B N 1
ATOM 3064 C CA . PRO B 1 148 ? 13.844 -2.812 6.062 1 98 148 PRO B CA 1
ATOM 3065 C C . PRO B 1 148 ? 12.641 -3.736 5.91 1 98 148 PRO B C 1
ATOM 3067 O O . PRO B 1 148 ? 12.672 -4.672 5.105 1 98 148 PRO B O 1
ATOM 3070 N N . LEU B 1 149 ? 11.578 -3.502 6.633 1 98.25 149 LEU B N 1
ATOM 3071 C CA . LEU B 1 149 ? 10.438 -4.406 6.574 1 98.25 149 LEU B CA 1
ATOM 3072 C C . LEU B 1 149 ? 9.492 -4.023 5.441 1 98.25 149 LEU B C 1
ATOM 3074 O O . LEU B 1 149 ? 8.406 -4.59 5.312 1 98.25 149 LEU B O 1
ATOM 3078 N N . LEU B 1 150 ? 9.914 -3.072 4.609 1 98.56 150 LEU B N 1
ATOM 3079 C CA . LEU B 1 150 ? 9.07 -2.605 3.516 1 98.56 150 LEU B CA 1
ATOM 3080 C C . LEU B 1 150 ? 9.586 -3.111 2.174 1 98.56 150 LEU B C 1
ATOM 3082 O O . LEU B 1 150 ? 9.25 -2.555 1.126 1 98.56 150 LEU B O 1
ATOM 3086 N N . GLU B 1 151 ? 10.336 -4.23 2.154 1 98.31 151 GLU B N 1
ATOM 3087 C CA . GLU B 1 151 ? 11.062 -4.711 0.98 1 98.31 151 GLU B CA 1
ATOM 3088 C C . GLU B 1 151 ? 10.109 -5.336 -0.035 1 98.31 151 GLU B C 1
ATOM 3090 O O . GLU B 1 151 ? 9.172 -6.039 0.339 1 98.31 151 GLU B O 1
ATOM 3095 N N . GLY B 1 152 ? 10.289 -4.93 -1.233 1 97.38 152 GLY B N 1
ATOM 3096 C CA . GLY B 1 152 ? 9.773 -5.66 -2.379 1 97.38 152 GLY B CA 1
ATOM 3097 C C . GLY B 1 152 ? 10.82 -6.527 -3.053 1 97.38 152 GLY B C 1
ATOM 3098 O O . GLY B 1 152 ? 11.086 -7.645 -2.605 1 97.38 152 GLY B O 1
ATOM 3099 N N . LEU B 1 153 ? 11.523 -6 -4.082 1 96.25 153 LEU B N 1
ATOM 3100 C CA . LEU B 1 153 ? 12.742 -6.637 -4.566 1 96.25 153 LEU B CA 1
ATOM 3101 C C . LEU B 1 153 ? 13.883 -6.441 -3.576 1 96.25 153 LEU B C 1
ATOM 3103 O O . LEU B 1 153 ? 13.852 -5.516 -2.76 1 96.25 153 LEU B O 1
ATOM 3107 N N . PRO B 1 154 ? 14.836 -7.285 -3.631 1 95.69 154 PRO B N 1
ATOM 3108 C CA . PRO B 1 154 ? 15.914 -7.168 -2.645 1 95.69 154 PRO B CA 1
ATOM 3109 C C . PRO B 1 154 ? 16.547 -5.773 -2.615 1 95.69 154 PRO B C 1
ATOM 3111 O O . PRO B 1 154 ? 17.109 -5.328 -3.615 1 95.69 154 PRO B O 1
ATOM 3114 N N . GLY B 1 155 ? 16.406 -5.102 -1.451 1 96.94 155 GLY B N 1
ATOM 3115 C CA . GLY B 1 155 ? 17 -3.795 -1.238 1 96.94 155 GLY B CA 1
ATOM 3116 C C . GLY B 1 155 ? 16.141 -2.65 -1.724 1 96.94 155 GLY B C 1
ATOM 3117 O O . GLY B 1 155 ? 16.469 -1.481 -1.505 1 96.94 155 GLY B O 1
ATOM 3118 N N . ILE B 1 156 ? 15.039 -2.975 -2.357 1 97.56 156 ILE B N 1
ATOM 3119 C CA . ILE B 1 156 ? 14.141 -1.991 -2.953 1 97.56 156 ILE B CA 1
ATOM 3120 C C . ILE B 1 156 ? 12.773 -2.078 -2.293 1 97.56 156 ILE B C 1
ATOM 3122 O O . ILE B 1 156 ? 12.266 -3.174 -2.037 1 97.56 156 ILE B O 1
ATOM 3126 N N . ILE B 1 157 ? 12.203 -0.9 -2.006 1 98.12 157 ILE B N 1
ATOM 3127 C CA . ILE B 1 157 ? 10.922 -0.932 -1.308 1 98.12 157 ILE B CA 1
ATOM 3128 C C . ILE B 1 157 ? 9.852 -1.516 -2.225 1 98.12 157 ILE B C 1
ATOM 3130 O O . ILE B 1 157 ? 9.938 -1.392 -3.449 1 98.12 157 ILE B O 1
ATOM 3134 N N . HIS B 1 158 ? 8.898 -2.158 -1.633 1 98.56 158 HIS B N 1
ATOM 3135 C CA . HIS B 1 158 ? 7.727 -2.656 -2.348 1 98.56 158 HIS B CA 1
ATOM 3136 C C . HIS B 1 158 ? 6.941 -1.515 -2.98 1 98.56 158 HIS B C 1
ATOM 3138 O O . HIS B 1 158 ? 6.734 -0.474 -2.352 1 98.56 158 HIS B O 1
ATOM 3144 N N . GLY B 1 159 ? 6.473 -1.657 -4.219 1 98.31 159 GLY B N 1
ATOM 3145 C CA . GLY B 1 159 ? 5.629 -0.649 -4.844 1 98.31 159 GLY B CA 1
ATOM 3146 C C . GLY B 1 159 ? 4.406 -0.303 -4.02 1 98.31 159 GLY B C 1
ATOM 3147 O O . GLY B 1 159 ? 3.977 0.853 -3.988 1 98.31 159 GLY B O 1
ATOM 3148 N N . GLY B 1 160 ? 3.854 -1.265 -3.393 1 98.62 160 GLY B N 1
ATOM 3149 C CA . GLY B 1 160 ? 2.711 -1.047 -2.52 1 98.62 160 GLY B CA 1
ATOM 3150 C C . GLY B 1 160 ? 3.029 -0.163 -1.329 1 98.62 160 GLY B C 1
ATOM 3151 O O . GLY B 1 160 ? 2.152 0.534 -0.814 1 98.62 160 GLY B O 1
ATOM 3152 N N . ALA B 1 161 ? 4.238 -0.226 -0.833 1 98.88 161 ALA B N 1
ATOM 3153 C CA . ALA B 1 161 ? 4.645 0.641 0.271 1 98.88 161 ALA B CA 1
ATOM 3154 C C . ALA B 1 161 ? 4.711 2.1 -0.173 1 98.88 161 ALA B C 1
ATOM 3156 O O . ALA B 1 161 ? 4.219 2.99 0.523 1 98.88 161 ALA B O 1
ATOM 3157 N N . LEU B 1 162 ? 5.332 2.295 -1.327 1 98.94 162 LEU B N 1
ATOM 3158 C CA . LEU B 1 162 ? 5.336 3.654 -1.856 1 98.94 162 LEU B CA 1
ATOM 3159 C C . LEU B 1 162 ? 3.916 4.121 -2.168 1 98.94 162 LEU B C 1
ATOM 3161 O O . LEU B 1 162 ? 3.561 5.27 -1.895 1 98.94 162 LEU B O 1
ATOM 3165 N N . GLY B 1 163 ? 3.125 3.225 -2.764 1 98.88 163 GLY B N 1
ATOM 3166 C CA . GLY B 1 163 ? 1.727 3.539 -3.006 1 98.88 163 GLY B CA 1
ATOM 3167 C C . GLY B 1 163 ? 0.973 3.922 -1.747 1 98.88 163 GLY B C 1
ATOM 3168 O O . GLY B 1 163 ? 0.139 4.828 -1.768 1 98.88 163 GLY B O 1
ATOM 3169 N N . THR B 1 164 ? 1.255 3.236 -0.692 1 98.88 164 THR B N 1
ATOM 3170 C CA . THR B 1 164 ? 0.639 3.529 0.597 1 98.88 164 THR B CA 1
ATOM 3171 C C . THR B 1 164 ? 0.999 4.938 1.06 1 98.88 164 THR B C 1
ATOM 3173 O O . THR B 1 164 ? 0.141 5.672 1.555 1 98.88 164 THR B O 1
ATOM 3176 N N . MET B 1 165 ? 2.246 5.301 0.911 1 98.88 165 MET B N 1
ATOM 3177 C CA . MET B 1 165 ? 2.672 6.637 1.314 1 98.88 165 MET B CA 1
ATOM 3178 C C . MET B 1 165 ? 2.01 7.703 0.448 1 98.88 165 MET B C 1
ATOM 3180 O O . MET B 1 165 ? 1.621 8.758 0.947 1 98.88 165 MET B O 1
ATOM 3184 N N . ILE B 1 166 ? 1.92 7.41 -0.821 1 98.94 166 ILE B N 1
ATOM 3185 C CA . ILE B 1 166 ? 1.239 8.328 -1.726 1 98.94 166 ILE B CA 1
ATOM 3186 C C . ILE B 1 166 ? -0.224 8.469 -1.313 1 98.94 166 ILE B C 1
ATOM 3188 O O . ILE B 1 166 ? -0.739 9.586 -1.199 1 98.94 166 ILE B O 1
ATOM 3192 N N . ASP B 1 167 ? -0.877 7.379 -1.062 1 98.88 167 ASP B N 1
ATOM 3193 C CA . ASP B 1 167 ? -2.266 7.375 -0.611 1 98.88 167 ASP B CA 1
ATOM 3194 C C . ASP B 1 167 ? -2.432 8.195 0.666 1 98.88 167 ASP B C 1
ATOM 3196 O O . ASP B 1 167 ? -3.355 9.008 0.775 1 98.88 167 ASP B O 1
ATOM 3200 N N . THR B 1 168 ? -1.545 7.996 1.594 1 98.62 168 THR B N 1
ATOM 3201 C CA . THR B 1 168 ? -1.586 8.688 2.875 1 98.62 168 THR B CA 1
ATOM 3202 C C . THR B 1 168 ? -1.38 10.188 2.684 1 98.62 168 THR B C 1
ATOM 3204 O O . THR B 1 168 ? -2.053 11 3.322 1 98.62 168 THR B O 1
ATOM 3207 N N . THR B 1 169 ? -0.473 10.555 1.821 1 98.88 169 THR B N 1
ATOM 3208 C CA . THR B 1 169 ? -0.222 11.961 1.548 1 98.88 169 THR B CA 1
ATOM 3209 C C . THR B 1 169 ? -1.416 12.602 0.84 1 98.88 169 THR B C 1
ATOM 3211 O O . THR B 1 169 ? -1.792 13.734 1.143 1 98.88 169 THR B O 1
ATOM 3214 N N . PHE B 1 170 ? -2.021 11.828 -0.114 1 98.88 170 PHE B N 1
ATOM 3215 C CA . PHE B 1 170 ? -3.256 12.273 -0.75 1 98.88 170 PHE B CA 1
ATOM 3216 C C . PHE B 1 170 ? -4.348 12.508 0.288 1 98.88 170 PHE B C 1
ATOM 3218 O O . PHE B 1 170 ? -5.02 13.539 0.268 1 98.88 170 PHE B O 1
ATOM 3225 N N . PHE B 1 171 ? -4.504 11.586 1.211 1 98.31 171 PHE B N 1
ATOM 3226 C CA . PHE B 1 171 ? -5.527 11.695 2.238 1 98.31 171 PHE B CA 1
ATOM 3227 C C . PHE B 1 171 ? -5.336 12.969 3.061 1 98.31 171 PHE B C 1
ATOM 3229 O O . PHE B 1 171 ? -6.273 13.742 3.25 1 98.31 171 PHE B O 1
ATOM 3236 N N . ALA B 1 172 ? -4.113 13.133 3.557 1 98.38 172 ALA B N 1
ATOM 3237 C CA . ALA B 1 172 ? -3.836 14.312 4.375 1 98.38 172 ALA B CA 1
ATOM 3238 C C . ALA B 1 172 ? -4.145 15.594 3.605 1 98.38 172 ALA B C 1
ATOM 3240 O O . ALA B 1 172 ? -4.777 16.516 4.141 1 98.38 172 ALA B O 1
ATOM 3241 N N . THR B 1 173 ? -3.715 15.633 2.375 1 98.81 173 THR B N 1
ATOM 3242 C CA . THR B 1 173 ? -3.936 16.812 1.556 1 98.81 173 THR B CA 1
ATOM 3243 C C . THR B 1 173 ? -5.43 17.062 1.344 1 98.81 173 THR B C 1
ATOM 3245 O O . THR B 1 173 ? -5.918 18.172 1.54 1 98.81 173 THR B O 1
ATOM 3248 N N . ALA B 1 174 ? -6.133 16.047 0.962 1 98.38 174 ALA B N 1
ATOM 3249 C CA . ALA B 1 174 ? -7.562 16.156 0.683 1 98.38 174 ALA B CA 1
ATOM 3250 C C . ALA B 1 174 ? -8.344 16.516 1.945 1 98.38 174 ALA B C 1
ATOM 3252 O O . ALA B 1 174 ? -9.219 17.375 1.914 1 98.38 174 ALA B O 1
ATOM 3253 N N . TYR B 1 175 ? -8.023 15.883 3.029 1 97.38 175 TYR B N 1
ATOM 3254 C CA . TYR B 1 175 ? -8.781 16.078 4.262 1 97.38 175 TYR B CA 1
ATOM 3255 C C . TYR B 1 175 ? -8.562 17.484 4.812 1 97.38 175 TYR B C 1
ATOM 3257 O O . TYR B 1 175 ? -9.523 18.219 5.055 1 97.38 175 TYR B O 1
ATOM 3265 N N . TYR B 1 176 ? -7.301 17.875 4.926 1 97.12 176 TYR B N 1
ATOM 3266 C CA . TYR B 1 176 ? -7.004 19.125 5.609 1 97.12 176 TYR B CA 1
ATOM 3267 C C . TYR B 1 176 ? -7.262 20.312 4.695 1 97.12 176 TYR B C 1
ATOM 3269 O O . TYR B 1 176 ? -7.566 21.406 5.168 1 97.12 176 TYR B O 1
ATOM 3277 N N . SER B 1 177 ? -7.242 20.078 3.404 1 97.31 177 SER B N 1
ATOM 3278 C CA . SER B 1 177 ? -7.41 21.203 2.492 1 97.31 177 SER B CA 1
ATOM 3279 C C . SER B 1 177 ? -8.844 21.297 1.988 1 97.31 177 SER B C 1
ATOM 3281 O O . SER B 1 177 ? -9.289 22.375 1.551 1 97.31 177 SER B O 1
ATOM 3283 N N . ALA B 1 178 ? -9.562 20.141 2.002 1 96.19 178 ALA B N 1
ATOM 3284 C CA . ALA B 1 178 ? -10.836 20.188 1.283 1 96.19 178 ALA B CA 1
ATOM 3285 C C . ALA B 1 178 ? -11.883 19.328 1.978 1 96.19 178 ALA B C 1
ATOM 3287 O O . ALA B 1 178 ? -12.961 19.078 1.427 1 96.19 178 ALA B O 1
ATOM 3288 N N . ASN B 1 179 ? -11.602 18.766 3.098 1 94.81 179 ASN B N 1
ATOM 3289 C CA . ASN B 1 179 ? -12.523 17.953 3.885 1 94.81 179 ASN B CA 1
ATOM 3290 C C . ASN B 1 179 ? -13.016 16.734 3.098 1 94.81 179 ASN B C 1
ATOM 3292 O O . ASN B 1 179 ? -14.203 16.422 3.119 1 94.81 179 ASN B O 1
ATOM 3296 N N . ALA B 1 180 ? -12.148 16.172 2.33 1 96.56 180 ALA B N 1
ATOM 3297 C CA . ALA B 1 180 ? -12.422 14.93 1.603 1 96.56 180 ALA B CA 1
ATOM 3298 C C . ALA B 1 180 ? -11.703 13.75 2.242 1 96.56 180 ALA B C 1
ATOM 3300 O O . ALA B 1 180 ? -10.531 13.852 2.611 1 96.56 180 ALA B O 1
ATOM 3301 N N . VAL B 1 181 ? -12.438 12.531 2.318 1 94.81 181 VAL B N 1
ATOM 3302 C CA . VAL B 1 181 ? -11.82 11.469 3.107 1 94.81 181 VAL B CA 1
ATOM 3303 C C . VAL B 1 181 ? -11.852 10.164 2.324 1 94.81 181 VAL B C 1
ATOM 3305 O O . VAL B 1 181 ? -11.164 9.203 2.68 1 94.81 181 VAL B O 1
ATOM 3308 N N . PHE B 1 182 ? -12.609 10.062 1.223 1 94.56 182 PHE B N 1
ATOM 3309 C CA . PHE B 1 182 ? -12.742 8.812 0.492 1 94.56 182 PHE B CA 1
ATOM 3310 C C . PHE B 1 182 ? -11.961 8.859 -0.815 1 94.56 182 PHE B C 1
ATOM 3312 O O . PHE B 1 182 ? -12.25 9.68 -1.689 1 94.56 182 PHE B O 1
ATOM 3319 N N . THR B 1 183 ? -11.039 7.984 -0.897 1 96.06 183 THR B N 1
ATOM 3320 C CA . THR B 1 183 ? -10.312 7.902 -2.156 1 96.06 183 THR B CA 1
ATOM 3321 C C . THR B 1 183 ? -11.172 7.258 -3.24 1 96.06 183 THR B C 1
ATOM 3323 O O . THR B 1 183 ? -11.672 6.145 -3.066 1 96.06 183 THR B O 1
ATOM 3326 N N . GLY B 1 184 ? -11.406 7.984 -4.301 1 98.06 184 GLY B N 1
ATOM 3327 C CA . GLY B 1 184 ? -12.133 7.449 -5.441 1 98.06 184 GLY B CA 1
ATOM 3328 C C . GLY B 1 184 ? -11.234 6.719 -6.426 1 98.06 184 GLY B C 1
ATOM 3329 O O . GLY B 1 184 ? -11.461 5.543 -6.719 1 98.06 184 GLY B O 1
ATOM 3330 N N . THR B 1 185 ? -10.258 7.473 -6.941 1 98.75 185 THR B N 1
ATOM 3331 C CA . THR B 1 185 ? -9.32 6.914 -7.906 1 98.75 185 THR B CA 1
ATOM 3332 C C . THR B 1 185 ? -7.898 7.363 -7.598 1 98.75 185 THR B C 1
ATOM 3334 O O . THR B 1 185 ? -7.684 8.484 -7.129 1 98.75 185 THR B O 1
ATOM 3337 N N . MET B 1 186 ? -6.992 6.492 -7.863 1 98.81 186 MET B N 1
ATOM 3338 C CA . MET B 1 186 ? -5.57 6.805 -7.738 1 98.81 186 MET B CA 1
ATOM 3339 C C . MET B 1 186 ? -4.777 6.195 -8.891 1 98.81 186 MET B C 1
ATOM 3341 O O . MET B 1 186 ? -4.93 5.012 -9.203 1 98.81 186 MET B O 1
ATOM 3345 N N . THR B 1 187 ? -3.979 7.008 -9.539 1 98.94 187 THR B N 1
ATOM 3346 C CA . THR B 1 187 ? -3.066 6.586 -10.594 1 98.94 187 THR B CA 1
ATOM 3347 C C . THR B 1 187 ? -1.619 6.875 -10.211 1 98.94 187 THR B C 1
ATOM 3349 O O . THR B 1 187 ? -1.279 8.008 -9.859 1 98.94 187 THR B O 1
ATOM 3352 N N . ILE B 1 188 ? -0.814 5.855 -10.297 1 98.94 188 ILE B N 1
ATOM 3353 C CA . ILE B 1 188 ? 0.599 6.016 -9.969 1 98.94 188 ILE B CA 1
ATOM 3354 C C . ILE B 1 188 ? 1.456 5.559 -11.148 1 98.94 188 ILE B C 1
ATOM 3356 O O . ILE B 1 188 ? 1.253 4.465 -11.68 1 98.94 188 ILE B O 1
ATOM 3360 N N . THR B 1 189 ? 2.33 6.391 -11.523 1 98.94 189 THR B N 1
ATOM 3361 C CA . THR B 1 189 ? 3.398 6.02 -12.445 1 98.94 189 THR B CA 1
ATOM 3362 C C . THR B 1 189 ? 4.734 5.918 -11.719 1 98.94 189 THR B C 1
ATOM 3364 O O . THR B 1 189 ? 5.25 6.922 -11.219 1 98.94 189 THR B O 1
ATOM 3367 N N . PHE B 1 190 ? 5.246 4.746 -11.664 1 98.69 190 PHE B N 1
ATOM 3368 C CA . PHE B 1 190 ? 6.539 4.5 -11.039 1 98.69 190 PHE B CA 1
ATOM 3369 C C . PHE B 1 190 ? 7.676 4.754 -12.023 1 98.69 190 PHE B C 1
ATOM 3371 O O . PHE B 1 190 ? 7.637 4.27 -13.164 1 98.69 190 PHE B O 1
ATOM 3378 N N . ARG B 1 191 ? 8.672 5.512 -11.5 1 98.44 191 ARG B N 1
ATOM 3379 C CA . ARG B 1 191 ? 9.695 5.965 -12.43 1 98.44 191 ARG B CA 1
ATOM 3380 C C . ARG B 1 191 ? 11.062 5.391 -12.07 1 98.44 191 ARG B C 1
ATOM 3382 O O . ARG B 1 191 ? 11.852 5.039 -12.953 1 98.44 191 ARG B O 1
ATOM 3389 N N . SER B 1 192 ? 11.391 5.32 -10.836 1 98.06 192 SER B N 1
ATOM 3390 C CA . SER B 1 192 ? 12.672 4.809 -10.352 1 98.06 192 SER B CA 1
ATOM 3391 C C . SER B 1 192 ? 12.5 4.027 -9.047 1 98.06 192 SER B C 1
ATOM 3393 O O . SER B 1 192 ? 11.555 4.273 -8.289 1 98.06 192 SER B O 1
ATOM 3395 N N . PRO B 1 193 ? 13.367 3.049 -8.859 1 97.69 193 PRO B N 1
ATOM 3396 C CA . PRO B 1 193 ? 13.273 2.312 -7.602 1 97.69 193 PRO B CA 1
ATOM 3397 C C . PRO B 1 193 ? 13.664 3.158 -6.391 1 97.69 193 PRO B C 1
ATOM 3399 O O . PRO B 1 193 ? 14.508 4.055 -6.508 1 97.69 193 PRO B O 1
ATOM 3402 N N . VAL B 1 194 ? 13.047 2.918 -5.297 1 98.31 194 VAL B N 1
ATOM 3403 C CA . VAL B 1 194 ? 13.422 3.51 -4.02 1 98.31 194 VAL B CA 1
ATOM 3404 C C . VAL B 1 194 ? 14.219 2.5 -3.199 1 98.31 194 VAL B C 1
ATOM 3406 O O . VAL B 1 194 ? 13.734 1.406 -2.902 1 98.31 194 VAL B O 1
ATOM 3409 N N . ILE B 1 195 ? 15.391 2.895 -2.766 1 97.38 195 ILE B N 1
ATOM 3410 C CA . ILE B 1 195 ? 16.234 2.018 -1.968 1 97.38 195 ILE B CA 1
ATOM 3411 C C . ILE B 1 195 ? 15.828 2.094 -0.5 1 97.38 195 ILE B C 1
ATOM 3413 O O . ILE B 1 195 ? 15.555 3.18 0.021 1 97.38 195 ILE B O 1
ATOM 3417 N N . LEU B 1 196 ? 15.797 0.929 0.135 1 97.88 196 LEU B N 1
ATOM 3418 C CA . LEU B 1 196 ? 15.508 0.907 1.565 1 97.88 196 LEU B CA 1
ATOM 3419 C C . LEU B 1 196 ? 16.469 1.813 2.328 1 97.88 196 LEU B C 1
ATOM 3421 O O . LEU B 1 196 ? 17.672 1.839 2.039 1 97.88 196 LEU B O 1
ATOM 3425 N N . GLY B 1 197 ? 15.852 2.613 3.236 1 96.88 197 GLY B N 1
ATOM 3426 C CA . GLY B 1 197 ? 16.672 3.463 4.082 1 96.88 197 GLY B CA 1
ATOM 3427 C C . GLY B 1 197 ? 16.906 4.84 3.492 1 96.88 197 GLY B C 1
ATOM 3428 O O . GLY B 1 197 ? 17.359 5.754 4.191 1 96.88 197 GLY B O 1
ATOM 3429 N N . SER B 1 198 ? 16.656 5.008 2.223 1 97.75 198 SER B N 1
ATOM 3430 C CA . SER B 1 198 ? 16.781 6.34 1.632 1 97.75 198 SER B CA 1
ATOM 3431 C C . SER B 1 198 ? 15.641 7.246 2.086 1 97.75 198 SER B C 1
ATOM 3433 O O . SER B 1 198 ? 14.719 6.801 2.77 1 97.75 198 SER B O 1
ATOM 3435 N N . VAL B 1 199 ? 15.805 8.555 1.77 1 98.81 199 VAL B N 1
ATOM 3436 C CA . VAL B 1 199 ? 14.75 9.484 2.145 1 98.81 199 VAL B CA 1
ATOM 3437 C C . VAL B 1 199 ? 13.969 9.906 0.902 1 98.81 199 VAL B C 1
ATOM 3439 O O . VAL B 1 199 ? 14.555 10.328 -0.097 1 98.81 199 VAL B O 1
ATOM 3442 N N . VAL B 1 200 ? 12.664 9.766 1.002 1 98.94 200 VAL B N 1
ATOM 3443 C CA . VAL B 1 200 ? 11.742 10.156 -0.061 1 98.94 200 VAL B CA 1
ATOM 3444 C C . VAL B 1 200 ? 10.977 11.406 0.353 1 98.94 200 VAL B C 1
ATOM 3446 O O . VAL B 1 200 ? 10.484 11.5 1.479 1 98.94 200 VAL B O 1
ATOM 3449 N N . ARG B 1 201 ? 10.953 12.359 -0.502 1 98.94 201 ARG B N 1
ATOM 3450 C CA . ARG B 1 201 ? 10.133 13.555 -0.326 1 98.94 201 ARG B CA 1
ATOM 3451 C C . ARG B 1 201 ? 8.922 13.523 -1.251 1 98.94 201 ARG B C 1
ATOM 3453 O O . ARG B 1 201 ? 9.062 13.516 -2.475 1 98.94 201 ARG B O 1
ATOM 3460 N N . LEU B 1 202 ? 7.734 13.492 -0.657 1 98.94 202 LEU B N 1
ATOM 3461 C CA . LEU B 1 202 ? 6.5 13.547 -1.43 1 98.94 202 LEU B CA 1
ATOM 3462 C C . LEU B 1 202 ? 5.859 14.93 -1.322 1 98.94 202 LEU B C 1
ATOM 3464 O O . LEU B 1 202 ? 5.812 15.516 -0.238 1 98.94 202 LEU B O 1
ATOM 3468 N N . GLU B 1 203 ? 5.418 15.43 -2.43 1 98.94 203 GLU B N 1
ATOM 3469 C CA . GLU B 1 203 ? 4.668 16.672 -2.469 1 98.94 203 GLU B CA 1
ATOM 3470 C C . GLU B 1 203 ? 3.33 16.5 -3.18 1 98.94 203 GLU B C 1
ATOM 3472 O O . GLU B 1 203 ? 3.289 16.094 -4.344 1 98.94 203 GLU B O 1
ATOM 3477 N N . ALA B 1 204 ? 2.271 16.781 -2.457 1 98.94 204 ALA B N 1
ATOM 3478 C CA . ALA B 1 204 ? 0.924 16.641 -3.004 1 98.94 204 ALA B CA 1
ATOM 3479 C C . ALA B 1 204 ? 0.158 17.953 -2.922 1 98.94 204 ALA B C 1
ATOM 3481 O O . ALA B 1 204 ? 0.345 18.734 -1.982 1 98.94 204 ALA B O 1
ATOM 3482 N N . THR B 1 205 ? -0.722 18.188 -3.885 1 98.94 205 THR B N 1
ATOM 3483 C CA . THR B 1 205 ? -1.52 19.406 -3.912 1 98.94 205 THR B CA 1
ATOM 3484 C C . THR B 1 205 ? -2.916 19.141 -4.461 1 98.94 205 THR B C 1
ATOM 3486 O O . THR B 1 205 ? -3.111 18.188 -5.223 1 98.94 205 THR B O 1
ATOM 3489 N N . VAL B 1 206 ? -3.85 19.969 -4.066 1 98.88 206 VAL B N 1
ATOM 3490 C CA . VAL B 1 206 ? -5.168 19.984 -4.695 1 98.88 206 VAL B CA 1
ATOM 3491 C C . VAL B 1 206 ? -5.09 20.703 -6.039 1 98.88 206 VAL B C 1
ATOM 3493 O O . VAL B 1 206 ? -4.656 21.859 -6.109 1 98.88 206 VAL B O 1
ATOM 3496 N N . THR B 1 207 ? -5.539 19.969 -7.078 1 98.81 207 THR B N 1
ATOM 3497 C CA . THR B 1 207 ? -5.43 20.547 -8.414 1 98.81 207 THR B CA 1
ATOM 3498 C C . THR B 1 207 ? -6.781 21.078 -8.891 1 98.81 207 THR B C 1
ATOM 3500 O O . THR B 1 207 ? -6.859 21.797 -9.883 1 98.81 207 THR B O 1
ATOM 3503 N N . GLY B 1 208 ? -7.887 20.656 -8.219 1 98.31 208 GLY B N 1
ATOM 3504 C CA . GLY B 1 208 ? -9.219 21.125 -8.578 1 98.31 208 GLY B CA 1
ATOM 3505 C C . GLY B 1 208 ? -10.312 20.484 -7.746 1 98.31 208 GLY B C 1
ATOM 3506 O O . GLY B 1 208 ? -10.078 19.5 -7.051 1 98.31 208 GLY B O 1
ATOM 3507 N N . THR B 1 209 ? -11.461 21.203 -7.789 1 97.06 209 THR B N 1
ATOM 3508 C CA . THR B 1 209 ? -12.648 20.688 -7.117 1 97.06 209 THR B CA 1
ATOM 3509 C C . THR B 1 209 ? -13.875 20.797 -8.023 1 97.06 209 THR B C 1
ATOM 3511 O O . THR B 1 209 ? -14.062 21.797 -8.703 1 97.06 209 THR B O 1
ATOM 3514 N N . GLU B 1 210 ? -14.594 19.75 -8.141 1 96.56 210 GLU B N 1
ATOM 3515 C CA . GLU B 1 210 ? -15.883 19.703 -8.828 1 96.56 210 GLU B CA 1
ATOM 3516 C C . GLU B 1 210 ? -16.953 19.031 -7.965 1 96.56 210 GLU B C 1
ATOM 3518 O O . GLU B 1 210 ? -17.031 17.812 -7.895 1 96.56 210 GLU B O 1
ATOM 3523 N N . GLY B 1 211 ? -17.844 19.906 -7.41 1 93.94 211 GLY B N 1
ATOM 3524 C CA . GLY B 1 211 ? -18.766 19.344 -6.441 1 93.94 211 GLY B CA 1
ATOM 3525 C C . GLY B 1 211 ? -18.078 18.688 -5.254 1 93.94 211 GLY B C 1
ATOM 3526 O O . GLY B 1 211 ? -17.25 19.328 -4.59 1 93.94 211 GLY B O 1
ATOM 3527 N N . ARG B 1 212 ? -18.391 17.453 -5.125 1 95.12 212 ARG B N 1
ATOM 3528 C CA . ARG B 1 212 ? -17.781 16.75 -4.004 1 95.12 212 ARG B CA 1
ATOM 3529 C C . ARG B 1 212 ? -16.438 16.156 -4.387 1 95.12 212 ARG B C 1
ATOM 3531 O O . ARG B 1 212 ? -15.719 15.633 -3.537 1 95.12 212 ARG B O 1
ATOM 3538 N N . LYS B 1 213 ? -16.109 16.25 -5.605 1 97.38 213 LYS B N 1
ATOM 3539 C CA . LYS B 1 213 ? -14.867 15.641 -6.078 1 97.38 213 LYS B CA 1
ATOM 3540 C C . LYS B 1 213 ? -13.68 16.578 -5.895 1 97.38 213 LYS B C 1
ATOM 3542 O O . LYS B 1 213 ? -13.742 17.75 -6.312 1 97.38 213 LYS B O 1
ATOM 3547 N N . VAL B 1 214 ? -12.664 16.109 -5.266 1 98.62 214 VAL B N 1
ATOM 3548 C CA . VAL B 1 214 ? -11.406 16.828 -5.09 1 98.62 214 VAL B CA 1
ATOM 3549 C C . VAL B 1 214 ? -10.297 16.141 -5.883 1 98.62 214 VAL B C 1
ATOM 3551 O O . VAL B 1 214 ? -10.055 14.945 -5.707 1 98.62 214 VAL B O 1
ATOM 3554 N N . PHE B 1 215 ? -9.633 16.844 -6.734 1 98.94 215 PHE B N 1
ATOM 3555 C CA . PHE B 1 215 ? -8.562 16.297 -7.566 1 98.94 215 PHE B CA 1
ATOM 3556 C C . PHE B 1 215 ? -7.199 16.656 -6.988 1 98.94 215 PHE B C 1
ATOM 3558 O O . PHE B 1 215 ? -6.992 17.766 -6.5 1 98.94 215 PHE B O 1
ATOM 3565 N N . LEU B 1 216 ? -6.293 15.672 -7.074 1 98.94 216 LEU B N 1
ATOM 3566 C CA . LEU B 1 216 ? -4.988 15.82 -6.441 1 98.94 216 LEU B CA 1
ATOM 3567 C C . LEU B 1 216 ? -3.871 15.391 -7.387 1 98.94 216 LEU B C 1
ATOM 3569 O O . LEU B 1 216 ? -4.086 14.555 -8.266 1 98.94 216 LEU B O 1
ATOM 3573 N N . SER B 1 217 ? -2.709 15.945 -7.172 1 98.94 217 SER B N 1
ATOM 3574 C CA . SER B 1 217 ? -1.466 15.484 -7.781 1 98.94 217 SER B CA 1
ATOM 3575 C C . SER B 1 217 ? -0.372 15.305 -6.734 1 98.94 217 SER B C 1
ATOM 3577 O O . SER B 1 217 ? -0.4 15.945 -5.684 1 98.94 217 SER B O 1
ATOM 3579 N N . CYS B 1 218 ? 0.578 14.406 -7.039 1 98.94 218 CYS B N 1
ATOM 3580 C CA . CYS B 1 218 ? 1.67 14.117 -6.117 1 98.94 218 CYS B CA 1
ATOM 3581 C C . CYS B 1 218 ? 2.922 13.688 -6.871 1 98.94 218 CYS B C 1
ATOM 3583 O O . CYS B 1 218 ? 2.836 12.961 -7.863 1 98.94 218 CYS B O 1
ATOM 3585 N N . GLU B 1 219 ? 4.039 14.164 -6.41 1 98.94 219 GLU B N 1
ATOM 3586 C CA . GLU B 1 219 ? 5.34 13.672 -6.859 1 98.94 219 GLU B CA 1
ATOM 3587 C C . GLU B 1 219 ? 6.164 13.148 -5.688 1 98.94 219 GLU B C 1
ATOM 3589 O O . GLU B 1 219 ? 6.168 13.742 -4.609 1 98.94 219 GLU B O 1
ATOM 35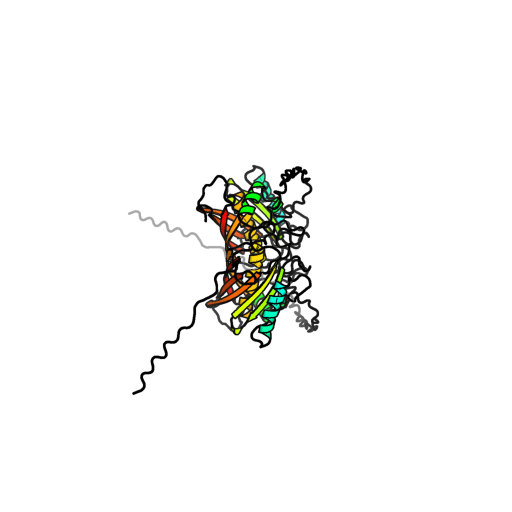94 N N . ALA B 1 220 ? 6.785 12 -5.875 1 98.94 220 ALA B N 1
ATOM 3595 C CA . ALA B 1 220 ? 7.758 11.438 -4.941 1 98.94 220 ALA B CA 1
ATOM 3596 C C . ALA B 1 220 ? 9.172 11.523 -5.504 1 98.94 220 ALA B C 1
ATOM 3598 O O . ALA B 1 220 ? 9.453 10.977 -6.574 1 98.94 220 ALA B O 1
ATOM 3599 N N . GLN B 1 221 ? 10.039 12.172 -4.727 1 98.88 221 GLN B N 1
ATOM 3600 C CA . GLN B 1 221 ? 11.398 12.406 -5.191 1 98.88 221 GLN B CA 1
ATOM 3601 C C . GLN B 1 221 ? 12.414 12.109 -4.094 1 98.88 221 GLN B C 1
ATOM 3603 O O . GLN B 1 221 ? 12.039 11.93 -2.93 1 98.88 221 GLN B O 1
ATOM 3608 N N . ASN B 1 222 ? 13.641 11.953 -4.547 1 98.5 222 ASN B N 1
ATOM 3609 C CA . ASN B 1 222 ? 14.68 11.875 -3.525 1 98.5 222 ASN B CA 1
ATOM 3610 C C . ASN B 1 222 ? 14.875 13.211 -2.82 1 98.5 222 ASN B C 1
ATOM 3612 O O . ASN B 1 222 ? 14.211 14.195 -3.146 1 98.5 222 ASN B O 1
ATOM 3616 N N . SER B 1 223 ? 15.742 13.289 -1.863 1 96.31 223 SER B N 1
ATOM 3617 C CA . SER B 1 223 ? 15.867 14.398 -0.917 1 96.31 223 SER B CA 1
ATOM 3618 C C . SER B 1 223 ? 16.234 15.695 -1.627 1 96.31 223 SER B C 1
ATOM 3620 O O . SER B 1 223 ? 15.836 16.781 -1.2 1 96.31 223 SER B O 1
ATOM 3622 N N . ASP B 1 224 ? 16.953 15.594 -2.672 1 94.75 224 ASP B N 1
ATOM 3623 C CA . ASP B 1 224 ? 17.406 16.828 -3.303 1 94.75 224 ASP B CA 1
ATOM 3624 C C . ASP B 1 224 ? 16.656 17.094 -4.602 1 94.75 224 ASP B C 1
ATOM 3626 O O . ASP B 1 224 ? 16.984 18.016 -5.344 1 94.75 224 ASP B O 1
ATOM 3630 N N . GLY B 1 225 ? 15.758 16.281 -4.941 1 96.75 225 GLY B N 1
ATOM 3631 C CA . GLY B 1 225 ? 14.852 16.531 -6.051 1 96.75 225 GLY B CA 1
ATOM 3632 C C . GLY B 1 225 ? 15.414 16.094 -7.395 1 96.75 225 GLY B C 1
ATOM 3633 O O . GLY B 1 225 ? 14.828 16.375 -8.438 1 96.75 225 GLY B O 1
ATOM 3634 N N . THR B 1 226 ? 16.5 15.32 -7.441 1 97.25 226 THR B N 1
ATOM 3635 C CA . THR B 1 226 ? 17.156 14.984 -8.695 1 97.25 226 THR B CA 1
ATOM 3636 C C . THR B 1 226 ? 16.594 13.688 -9.273 1 97.25 226 THR B C 1
ATOM 3638 O O . THR B 1 226 ? 16.734 13.422 -10.469 1 97.25 226 THR B O 1
ATOM 3641 N N . ILE B 1 227 ? 16.062 12.852 -8.43 1 98.31 227 ILE B N 1
ATOM 3642 C CA . ILE B 1 227 ? 15.508 11.578 -8.867 1 98.31 227 ILE B CA 1
ATOM 3643 C C . ILE B 1 227 ? 14 11.562 -8.602 1 98.31 227 ILE B C 1
ATOM 3645 O O . ILE B 1 227 ? 13.555 11.82 -7.48 1 98.31 227 ILE B O 1
ATOM 3649 N N . LEU B 1 228 ? 13.219 11.367 -9.695 1 98.81 228 LEU B N 1
ATOM 3650 C CA . LEU B 1 228 ? 11.789 11.141 -9.57 1 98.81 228 LEU B CA 1
ATOM 3651 C C . LEU B 1 228 ? 11.484 9.664 -9.367 1 98.81 228 LEU B C 1
ATOM 3653 O O . LEU B 1 228 ? 11.781 8.836 -10.227 1 98.81 228 LEU B O 1
ATOM 3657 N N . PHE B 1 229 ? 10.867 9.344 -8.227 1 98.81 229 PHE B N 1
ATOM 3658 C CA . PHE B 1 229 ? 10.523 7.957 -7.938 1 98.81 229 PHE B CA 1
ATOM 3659 C C . PHE B 1 229 ? 9.148 7.609 -8.5 1 98.81 229 PHE B C 1
ATOM 3661 O O . PHE B 1 229 ? 8.938 6.504 -9 1 98.81 229 PHE B O 1
ATOM 3668 N N . ALA B 1 230 ? 8.195 8.555 -8.391 1 98.94 230 ALA B N 1
ATOM 3669 C CA . ALA B 1 230 ? 6.832 8.312 -8.867 1 98.94 230 ALA B CA 1
ATOM 3670 C C . ALA B 1 230 ? 6.07 9.625 -9.023 1 98.94 230 ALA B C 1
ATOM 3672 O O . ALA B 1 230 ? 6.387 10.617 -8.367 1 98.94 230 ALA B O 1
ATOM 3673 N N . GLU B 1 231 ? 5.129 9.602 -9.898 1 98.94 231 GLU B N 1
ATOM 3674 C CA . GLU B 1 231 ? 4.086 10.617 -10.023 1 98.94 231 GLU B CA 1
ATOM 3675 C C . GLU B 1 231 ? 2.697 10 -9.891 1 98.94 231 GLU B C 1
ATOM 3677 O O . GLU B 1 231 ? 2.465 8.875 -10.344 1 98.94 231 GLU B O 1
ATOM 3682 N N . ALA B 1 232 ? 1.848 10.805 -9.289 1 98.94 232 ALA B N 1
ATOM 3683 C CA . ALA B 1 232 ? 0.521 10.242 -9.047 1 98.94 232 ALA B CA 1
ATOM 3684 C C . ALA B 1 232 ? -0.561 11.312 -9.172 1 98.94 232 ALA B C 1
ATOM 3686 O O . ALA B 1 232 ? -0.29 12.5 -9 1 98.94 232 ALA B O 1
ATOM 3687 N N . SER B 1 233 ? -1.694 10.875 -9.539 1 98.94 233 SER B N 1
ATOM 3688 C CA . SER B 1 233 ? -2.92 11.664 -9.484 1 98.94 233 SER B CA 1
ATOM 3689 C C . SER B 1 233 ? -4.023 10.914 -8.742 1 98.94 233 SER B C 1
ATOM 3691 O O . SER B 1 233 ? -4.012 9.68 -8.68 1 98.94 233 SER B O 1
ATOM 3693 N N . GLY B 1 234 ? -4.875 11.68 -8.117 1 98.81 234 GLY B N 1
ATOM 3694 C CA . GLY B 1 234 ? -5.941 11.07 -7.34 1 98.81 234 GLY B CA 1
ATOM 3695 C C . GLY B 1 234 ? -7.215 11.891 -7.328 1 98.81 234 GLY B C 1
ATOM 3696 O O . GLY B 1 234 ? -7.215 13.055 -7.742 1 98.81 234 GLY B O 1
ATOM 3697 N N . LYS B 1 235 ? -8.234 11.234 -6.988 1 98.75 235 LYS B N 1
ATOM 3698 C CA . LYS B 1 235 ? -9.547 11.828 -6.75 1 98.75 235 LYS B CA 1
ATOM 3699 C C . LYS B 1 235 ? -10.109 11.391 -5.402 1 98.75 235 LYS B C 1
ATOM 3701 O O . LYS B 1 235 ? -10.109 10.203 -5.078 1 98.75 235 LYS B O 1
ATOM 3706 N N . ALA B 1 236 ? -10.539 12.336 -4.652 1 98.44 236 ALA B N 1
ATOM 3707 C CA . ALA B 1 236 ? -11.164 12.062 -3.361 1 98.44 236 ALA B CA 1
ATOM 3708 C C . ALA B 1 236 ? -12.562 12.688 -3.289 1 98.44 236 ALA B C 1
ATOM 3710 O O . ALA B 1 236 ? -12.875 13.602 -4.051 1 98.44 236 ALA B O 1
ATOM 3711 N N . ILE B 1 237 ? -13.344 12.203 -2.363 1 96.94 237 ILE B N 1
ATOM 3712 C CA . ILE B 1 237 ? -14.727 12.648 -2.236 1 96.94 237 ILE B CA 1
ATOM 3713 C C . ILE B 1 237 ? -14.93 13.328 -0.881 1 96.94 237 ILE B C 1
ATOM 3715 O O . ILE B 1 237 ? -14.539 12.781 0.155 1 96.94 237 ILE B O 1
ATOM 3719 N N . ARG B 1 238 ? -15.562 14.391 -0.873 1 95 238 ARG B N 1
ATOM 3720 C CA . ARG B 1 238 ? -15.828 15.18 0.323 1 95 238 ARG B CA 1
ATOM 3721 C C . ARG B 1 238 ? -16.922 14.539 1.174 1 95 238 ARG B C 1
ATOM 3723 O O . ARG B 1 238 ? -17.828 13.891 0.646 1 95 238 ARG B O 1
ATOM 3730 N N . ILE B 1 239 ? -16.781 14.734 2.432 1 88.81 239 ILE B N 1
ATOM 3731 C CA . ILE B 1 239 ? -17.812 14.281 3.35 1 88.81 239 ILE B CA 1
ATOM 3732 C C . ILE B 1 239 ? -18.891 15.352 3.482 1 88.81 239 ILE B C 1
ATOM 3734 O O . ILE B 1 239 ? -18.594 16.547 3.451 1 88.81 239 ILE B O 1
ATOM 3738 N N . LEU B 1 240 ? -20.156 14.969 3.088 1 69.69 240 LEU B N 1
ATOM 3739 C CA . LEU B 1 240 ? -21.297 15.867 3.012 1 69.69 240 LEU B CA 1
ATOM 3740 C C . LEU B 1 240 ? -21.438 16.688 4.293 1 69.69 240 LEU B C 1
ATOM 3742 O O . LEU B 1 240 ? -21.328 16.141 5.395 1 69.69 240 LEU B O 1
ATOM 3746 N N . CYS B 1 241 ? -21.266 17.891 4.18 1 57.66 241 CYS B N 1
ATOM 3747 C CA . CYS B 1 241 ? -21.562 18.797 5.289 1 57.66 241 CYS B CA 1
ATOM 3748 C C . CYS B 1 241 ? -23.062 18.969 5.449 1 57.66 241 CYS B C 1
ATOM 3750 O O . CYS B 1 241 ? -23.828 18.781 4.496 1 57.66 241 CYS B O 1
ATOM 3752 N N . SER B 1 242 ? -23.625 18.797 6.613 1 49.25 242 SER B N 1
ATOM 3753 C CA . SER B 1 242 ? -25.016 19.125 6.891 1 49.25 242 SER B CA 1
ATOM 3754 C C . SER B 1 242 ? -25.469 20.328 6.074 1 49.25 242 SER B C 1
ATOM 3756 O O . SER B 1 242 ? -26.672 20.531 5.891 1 49.25 242 SER B O 1
ATOM 3758 N N . CYS B 1 243 ? -24.641 21.312 5.969 1 44.16 243 CYS B N 1
ATOM 3759 C CA . CYS B 1 243 ? -25.188 22.5 5.348 1 44.16 243 CYS B CA 1
ATOM 3760 C C . CYS B 1 243 ? -25.406 22.297 3.854 1 44.16 243 CYS B C 1
ATOM 3762 O O . CYS B 1 243 ? -25.969 23.156 3.178 1 44.16 243 CYS B O 1
ATOM 3764 N N . CYS B 1 244 ? -24.453 21.484 3.215 1 42.72 244 CYS B N 1
ATOM 3765 C CA . CYS B 1 244 ? -24.531 21.562 1.76 1 42.72 244 CYS B CA 1
ATOM 3766 C C . CYS B 1 244 ? -25.641 20.641 1.237 1 42.72 244 CYS B C 1
ATOM 3768 O O . CYS B 1 244 ? -25.656 19.453 1.552 1 42.72 244 CYS B O 1
ATOM 3770 N N . LEU B 1 245 ? -26.766 21.062 1 1 38.69 245 LEU B N 1
ATOM 3771 C CA . LEU B 1 245 ? -27.812 20.547 0.123 1 38.69 245 LEU B CA 1
ATOM 3772 C C . LEU B 1 245 ? -27.219 19.906 -1.122 1 38.69 245 LEU B C 1
ATOM 3774 O O . LEU B 1 245 ? -27.656 20.172 -2.24 1 38.69 245 LEU B O 1
ATOM 3778 N N . CYS B 1 246 ? -25.953 19.516 -1.131 1 40.47 246 CYS B N 1
ATOM 3779 C CA . CYS B 1 246 ? -25.453 19.094 -2.439 1 40.47 246 CYS B CA 1
ATOM 3780 C C . CYS B 1 246 ? -26.094 17.781 -2.867 1 40.47 246 CYS B C 1
ATOM 3782 O O . CYS B 1 246 ? -26.266 16.875 -2.049 1 40.47 246 CYS B O 1
ATOM 3784 N N . PRO B 1 247 ? -26.719 17.766 -4.016 1 35.34 247 PRO B N 1
ATOM 3785 C CA . PRO B 1 247 ? -27.391 16.578 -4.559 1 35.34 247 PRO B CA 1
ATOM 3786 C C . PRO B 1 247 ? -26.531 15.328 -4.52 1 35.34 247 PRO B C 1
ATOM 3788 O O . PRO B 1 247 ? -25.297 15.422 -4.473 1 35.34 247 PRO B O 1
ATOM 3791 N N . SER B 1 248 ? -27.094 14.195 -4.152 1 33.97 248 SER B N 1
ATOM 3792 C CA . SER B 1 248 ? -26.609 12.82 -4.133 1 33.97 248 SER B CA 1
ATOM 3793 C C . SER B 1 248 ? -25.625 12.57 -5.27 1 33.97 248 SER B C 1
ATOM 3795 O O . SER B 1 248 ? -25.781 13.109 -6.367 1 33.97 248 SER B O 1
ATOM 3797 N N . LEU B 1 249 ? -24.312 11.922 -5.051 1 33.34 249 LEU B N 1
ATOM 3798 C CA . LEU B 1 249 ? -23.359 11.477 -6.055 1 33.34 249 LEU B CA 1
ATOM 3799 C C . LEU B 1 249 ? -24.062 10.734 -7.188 1 33.34 249 LEU B C 1
ATOM 3801 O O . LEU B 1 249 ? -25 9.977 -6.945 1 33.34 249 LEU B O 1
#

Radius of gyration: 32.22 Å; Cα contacts (8 Å, |Δi|>4): 947; chains: 2; bounding box: 128×102×82 Å

Secondary structure (DSSP, 8-state):
--------------TTGGGGGGGG-----------------------S-PPPSSS--TTS-HHHHHHHHHHHHHTTTSS-EEEPP-SSGGGTS-HHHHHHHHHHS-----TT--BGGGS--STTTSEEEEEEEETTTTEEEEEEEE-GGGBSSTTBB-HHHHHHHHHHHHHHHHHHHH-EEEEEEEEEEE-SPPBTT--EEEEEEEEEEETTEEEEEEEEEETTS-SEEEEEEEEEEE---TT------/--------------TTGGGGGGGG-----------------------S-PPPSSS--TTS-HHHHHHHHHHHHHTTTSS-EEEPP-SSGGGTS-HHHHHHHHHHS-----TT--BGGGS--STTTSEEEEEEEETTTTEEEEEEEE-GGGBSSTTBB-HHHHHHHHHHHHHHHHHHHH-EEEEEEEEEEE-SPPBTT--EEEEEEEEEEETTEEEEEEEEEETTS-SEEEEEEEEEEE---TT------

Nearest PDB structures (foldseek):
  4ae7-assembly1_A-2  TM=9.593E-01  e=2.869E-21  Homo sapiens
  4ae8-assembly1_A  TM=9.872E-01  e=4.488E-20  Homo sapiens
  4ae8-assembly2_D  TM=9.763E-01  e=2.980E-20  Homo sapiens
  4gah-assembly1_A  TM=9.731E-01  e=3.159E-20  Homo sapiens
  4gah-assembly1_B  TM=9.057E-01  e=2.869E-21  Homo sapiens

Sequence (498 aa):
MLQRGLGGLVSHRHAKSLLRALAGQPPLPRSAWMPAQPITVSSSHFQSNIKDYSIPNASWSPVMVGLYNELMEKTVDGSWTRLPGCWRSLQLLKEADLARIAKAVPIQMIEDARLFLRITDTERLGFEYVIFHSDSEKKCVCLFQPGPLLEGLPGIIHGGALGTMIDTTFFATAYYSANAVFTGTMTITFRSPVILGSVVRLEATVTGTEGRKVFLSCEAQNSDGTILFAEASGKAIRILCSCCLCPSLMLQRGLGGLVSHRHAKSLLRALAGQPPLPRSAWMPAQPITVSSSHFQSNIKDYSIPNASWSPVMVGLYNELMEKTVDGSWTRLPGCWRSLQLLKEADLARIAKAVPIQMIEDARLFLRITDTERLGFEYVIFHSDSEKKCVCLFQPGPLLEGLPGIIHGGALGTMIDTTFFATAYYSANAVFTGTMTITFRSPVILGSVVRLEATVTGTEGRKVFLSCEAQNSDGTILFAEASGKAIRILCSCCLCPSL

InterPro domains:
  IPR006683 Thioesterase domain [PF03061] (155-226)
  IPR029069 HotDog domain superfamily [SSF54637] (48-237)